Protein AF-0000000068884673 (afdb_homodimer)

Organism: Bifidobacterium longum (strain NCC 2705) (NCBI:txid206672)

Radius of gyration: 33.26 Å; Cα contacts (8 Å, |Δi|>4): 911; chains: 2; bounding box: 114×102×81 Å

Solvent-accessible surface area (backbone atoms only — not comparable to full-atom values): 26388 Å² total; per-residue (Å²): 136,83,79,75,77,82,72,86,83,81,86,77,82,76,85,83,88,83,88,84,88,77,86,76,90,81,76,91,80,85,75,83,71,78,77,72,79,78,74,79,73,78,76,76,77,70,74,72,74,69,73,68,67,73,74,45,73,93,59,79,72,42,45,52,28,61,77,76,53,44,76,75,53,42,37,80,55,85,39,28,32,39,29,40,34,34,35,63,41,49,42,51,38,68,70,84,62,78,54,51,33,91,73,30,53,23,23,40,36,40,44,47,20,21,26,77,63,16,39,34,54,9,42,54,67,67,34,74,60,73,65,52,46,40,32,39,39,33,26,30,58,91,76,72,36,65,60,78,89,45,45,60,46,50,52,67,46,38,50,30,20,25,54,66,24,72,38,30,31,48,36,22,22,55,80,69,62,46,49,27,29,42,39,35,40,36,33,43,29,53,85,74,60,40,32,33,31,58,30,88,81,50,25,30,85,48,75,81,63,89,62,60,50,74,49,73,37,54,55,18,69,44,65,70,67,86,121,133,92,76,87,82,79,83,75,79,85,73,86,85,83,77,84,81,77,80,76,69,76,74,73,88,85,80,90,80,85,71,80,77,72,78,72,74,77,71,78,71,76,73,72,74,71,74,71,73,70,72,66,67,72,74,45,76,92,60,80,72,41,46,53,28,62,79,74,53,43,75,75,52,42,40,79,54,86,38,28,32,40,29,39,34,33,34,62,40,50,43,49,37,70,69,83,64,77,54,54,33,93,72,30,53,22,23,40,37,39,44,47,21,21,26,77,62,16,39,34,56,8,43,52,68,66,33,75,60,73,67,53,46,39,32,39,38,34,26,31,58,89,77,70,36,65,61,77,87,46,46,63,45,50,53,67,45,38,50,29,21,26,54,70,24,73,37,32,31,45,36,23,23,57,80,70,60,47,47,27,28,43,39,35,41,37,34,45,29,54,84,74,58,38,31,32,30,58,29,90,80,51,26,31,83,49,76,80,60,90,64,60,49,75,48,73,36,53,56,19,68,44,64,71,68,87,122

Sequence (454 aa):
MMKNKKLAALLGLLLAGSMTVSMAACGSTNSASDTKADSSSQSSDSSSSDSSSDSGAGFEEVPVGPSGTAEEQDQDAGPLTVGAVYFQPIDMEPSSMGLKAADASFHLEADIHANQKGTELGYGKGDFVPDLTVNYTIIDKSTGKEVEGGTATSGTFMQMNASDGPHYGANVKLDKAGTYQLKLSIESPASKGWMLHVDPETGVKGHFWTEPIEVTFDNWDYTPRQWMMKNKKLAALLGLLLAGSMTVSMAACGSTNSASDTKADSSSQSSDSSSSDSSSDSGAGFEEVPVGPSGTAEEQDQDAGPLTVGAVYFQPIDMEPSSMGLKAADASFHLEADIHANQKGTELGYGKGDFVPDLTVNYTIIDKSTGKEVEGGTATSGTFMQMNASDGPHYGANVKLDKAGTYQLKLSIESPASKGWMLHVDPETGVKGHFWTEPIEVTFDNWDYTPRQW

Foldseek 3Di:
DCPDPDPDDDDPDPDDDDDDDDDDDDDDDDDDDPVPDPPPPPPPPPPPPPPPPCPDDDDDWAFFAADDDQVVQWDDFQQKTKTKTKAQFDQDPPRPDADHRVQFLIKIWIFIFGDPNVVLQVDDHRHGAPQKWKWKFKAAPVVRGTDDPKDPNTDTFDWDDDRSGITTIHGIHDADWHWIKMKIWIAHNVVVPDDFDCDDPRGGRDDGDHGTTMDMRGRGGDDRDDD/DDDDDPPDDPDDDDDYDDPDPPPDDDDDDDDDPPPPPVPPPPPPPPPPPPPPPCPPDDDDWAFFAADDDQVVQWDDFQQKTKTKTKAQFDQDPPRPDADHRVQFLIKIWIFIFGDPNVVLQVDDHRHGAPQKWKWKFKAAPVVRGTDDPKDPNTDTFDWDDDSSGITTIHGIHDADWHWIKMKIWIAHNVVVPDDFDCDDPRGGNDDGDHGTTMDMRGRGGDDRDDD

Structure (mmCIF, N/CA/C/O backbone):
data_AF-0000000068884673-model_v1
#
loop_
_entity.id
_entity.type
_entity.pdbx_description
1 polymer 'Amino acid ABC transporter substrate-binding protein'
#
loop_
_atom_site.group_PDB
_atom_site.id
_atom_site.type_symbol
_atom_site.label_atom_id
_atom_site.label_alt_id
_atom_site.label_comp_id
_atom_site.label_asym_id
_atom_site.label_entity_id
_atom_site.label_seq_id
_atom_site.pdbx_PDB_ins_code
_atom_site.Cartn_x
_atom_site.Cartn_y
_atom_site.Cartn_z
_atom_site.occupancy
_atom_site.B_iso_or_equiv
_atom_site.auth_seq_id
_atom_site.auth_comp_id
_atom_site.auth_asym_id
_atom_site.auth_atom_id
_atom_site.pdbx_PDB_model_num
ATOM 1 N N . MET A 1 1 ? -32.531 -54.719 21.25 1 20.55 1 MET A N 1
ATOM 2 C CA . MET A 1 1 ? -33.938 -54.625 20.859 1 20.55 1 MET A CA 1
ATOM 3 C C . MET A 1 1 ? -34.094 -53.969 19.5 1 20.55 1 MET A C 1
ATOM 5 O O . MET A 1 1 ? -33.219 -53.219 19.078 1 20.55 1 MET A O 1
ATOM 9 N N . MET A 1 2 ? -35.219 -54.438 18.781 1 18.14 2 MET A N 1
ATOM 10 C CA . MET A 1 2 ? -35.844 -54.656 17.484 1 18.14 2 MET A CA 1
ATOM 11 C C . MET A 1 2 ? -36.375 -53.344 16.906 1 18.14 2 MET A C 1
ATOM 13 O O . MET A 1 2 ? -37.594 -53.094 16.906 1 18.14 2 MET A O 1
ATOM 17 N N . LYS A 1 3 ? -35.719 -52.219 17.391 1 20.58 3 LYS A N 1
ATOM 18 C CA . LYS A 1 3 ? -36.406 -51 16.984 1 20.58 3 LYS A CA 1
ATOM 19 C C . LYS A 1 3 ? -36.625 -50.969 15.477 1 20.58 3 LYS A C 1
ATOM 21 O O . LYS A 1 3 ? -35.719 -51.25 14.703 1 20.58 3 LYS A O 1
ATOM 26 N N . ASN A 1 4 ? -37.906 -50.969 15.047 1 17.7 4 ASN A N 1
ATOM 27 C CA . ASN A 1 4 ? -38.844 -51.125 13.938 1 17.7 4 ASN A CA 1
ATOM 28 C C . ASN A 1 4 ? -38.719 -49.969 12.953 1 17.7 4 ASN A C 1
ATOM 30 O O . ASN A 1 4 ? -39.219 -48.875 13.227 1 17.7 4 ASN A O 1
ATOM 34 N N . LYS A 1 5 ? -37.5 -49.562 12.609 1 22.55 5 LYS A N 1
ATOM 35 C CA . LYS A 1 5 ? -37.375 -48.5 11.625 1 22.55 5 LYS A CA 1
ATOM 36 C C . LYS A 1 5 ? -38.344 -48.688 10.469 1 22.55 5 LYS A C 1
ATOM 38 O O . LYS A 1 5 ? -38.5 -49.812 9.969 1 22.55 5 LYS A O 1
ATOM 43 N N . LYS A 1 6 ? -39.25 -47.656 10.359 1 20.34 6 LYS A N 1
ATOM 44 C CA . LYS A 1 6 ? -40.375 -47.25 9.516 1 20.34 6 LYS A CA 1
ATOM 45 C C . LYS A 1 6 ? -39.969 -47.312 8.039 1 20.34 6 LYS A C 1
ATOM 47 O O . LYS A 1 6 ? -38.969 -46.719 7.625 1 20.34 6 LYS A O 1
ATOM 52 N N . LEU A 1 7 ? -40.5 -48.219 7.156 1 19.38 7 LEU A N 1
ATOM 53 C CA . LEU A 1 7 ? -40.375 -48.688 5.777 1 19.38 7 LEU A CA 1
ATOM 54 C C . LEU A 1 7 ? -41 -47.656 4.816 1 19.38 7 LEU A C 1
ATOM 56 O O . LEU A 1 7 ? -41.062 -47.906 3.609 1 19.38 7 LEU A O 1
ATOM 60 N N . ALA A 1 8 ? -41.219 -46.406 5.375 1 21.58 8 ALA A N 1
ATOM 61 C CA . ALA A 1 8 ? -42.281 -45.844 4.535 1 21.58 8 ALA A CA 1
ATOM 62 C C . ALA A 1 8 ? -41.906 -45.938 3.057 1 21.58 8 ALA A C 1
ATOM 64 O O . ALA A 1 8 ? -40.75 -45.656 2.674 1 21.58 8 ALA A O 1
ATOM 65 N N . ALA A 1 9 ? -42.906 -46.469 2.262 1 19.33 9 ALA A N 1
ATOM 66 C CA . ALA A 1 9 ? -43.188 -47.062 0.968 1 19.33 9 ALA A CA 1
ATOM 67 C C . ALA A 1 9 ? -43 -46.062 -0.166 1 19.33 9 ALA A C 1
ATOM 69 O O . ALA A 1 9 ? -42.906 -44.844 0.076 1 19.33 9 ALA A O 1
ATOM 70 N N . LEU A 1 10 ? -44.094 -45.938 -0.989 1 19.36 10 LEU A N 1
ATOM 71 C CA . LEU A 1 10 ? -44.312 -46.469 -2.322 1 19.36 10 LEU A CA 1
ATOM 72 C C . LEU A 1 10 ? -44.156 -45.406 -3.387 1 19.36 10 LEU A C 1
ATOM 74 O O . LEU A 1 10 ? -43.375 -45.594 -4.344 1 19.36 10 LEU A O 1
ATOM 78 N N . LEU A 1 11 ? -45.312 -44.719 -3.986 1 19.08 11 LEU A N 1
ATOM 79 C CA . LEU A 1 11 ? -45.906 -44.938 -5.297 1 19.08 11 LEU A CA 1
ATOM 80 C C . LEU A 1 11 ? -45.562 -43.781 -6.242 1 19.08 11 LEU A C 1
ATOM 82 O O . LEU A 1 11 ? -45.875 -42.625 -5.941 1 19.08 11 LEU A O 1
ATOM 86 N N . GLY A 1 12 ? -44.531 -43.812 -7.074 1 21.22 12 GLY A N 1
ATOM 87 C CA . GLY A 1 12 ? -44 -42.938 -8.125 1 21.22 12 GLY A CA 1
ATOM 88 C C . GLY A 1 12 ? -44.969 -42.75 -9.281 1 21.22 12 GLY A C 1
ATOM 89 O O . GLY A 1 12 ? -44.594 -42.25 -10.336 1 21.22 12 GLY A O 1
ATOM 90 N N . LEU A 1 13 ? -46.375 -42.688 -9.047 1 18.47 13 LEU A N 1
ATOM 91 C CA . LEU A 1 13 ? -47.094 -42.906 -10.289 1 18.47 13 LEU A CA 1
ATOM 92 C C . LEU A 1 13 ? -46.75 -41.812 -11.305 1 18.47 13 LEU A C 1
ATOM 94 O O . LEU A 1 13 ? -46.562 -40.656 -10.938 1 18.47 13 LEU A O 1
ATOM 98 N N . LEU A 1 14 ? -46.562 -42.219 -12.641 1 20.48 14 LEU A N 1
ATOM 99 C CA . LEU A 1 14 ? -46.094 -41.875 -13.984 1 20.48 14 LEU A CA 1
ATOM 100 C C . LEU A 1 14 ? -47.156 -41.031 -14.711 1 20.48 14 LEU A C 1
ATOM 102 O O . LEU A 1 14 ? -46.906 -40.594 -15.844 1 20.48 14 LEU A O 1
ATOM 106 N N . LEU A 1 15 ? -48.219 -40.469 -14.016 1 19.34 15 LEU A N 1
ATOM 107 C CA . LEU A 1 15 ? -49.312 -40.438 -14.961 1 19.34 15 LEU A CA 1
ATOM 108 C C . LEU A 1 15 ? -48.938 -39.594 -16.188 1 19.34 15 LEU A C 1
ATOM 110 O O . LEU A 1 15 ? -48.094 -38.688 -16.094 1 19.34 15 LEU A O 1
ATOM 114 N N . ALA A 1 16 ? -49.906 -39.719 -17.297 1 18.56 16 ALA A N 1
ATOM 115 C CA . ALA A 1 16 ? -50.188 -39.906 -18.703 1 18.56 16 ALA A CA 1
ATOM 116 C C . ALA A 1 16 ? -50.25 -38.594 -19.453 1 18.56 16 ALA A C 1
ATOM 118 O O . ALA A 1 16 ? -49.469 -38.312 -20.359 1 18.56 16 ALA A O 1
ATOM 119 N N . GLY A 1 17 ? -51.531 -38.125 -19.859 1 17.3 17 GLY A N 1
ATOM 120 C CA . GLY A 1 17 ? -52.062 -38.125 -21.203 1 17.3 17 GLY A CA 1
ATOM 121 C C . GLY A 1 17 ? -51.844 -36.812 -21.953 1 17.3 17 GLY A C 1
ATOM 122 O O . GLY A 1 17 ? -51.438 -35.812 -21.359 1 17.3 17 GLY A O 1
ATOM 123 N N . SER A 1 18 ? -52.594 -36.656 -23.109 1 17.95 18 SER A N 1
ATOM 124 C CA . SER A 1 18 ? -52.531 -36.375 -24.547 1 17.95 18 SER A CA 1
ATOM 125 C C . SER A 1 18 ? -52.75 -34.906 -24.844 1 17.95 18 SER A C 1
ATOM 127 O O . SER A 1 18 ? -52.062 -34.312 -25.656 1 17.95 18 SER A O 1
ATOM 129 N N . MET A 1 19 ? -53.906 -34.25 -24.406 1 17.98 19 MET A N 1
ATOM 130 C CA . MET A 1 19 ? -54.812 -33.906 -25.484 1 17.98 19 MET A CA 1
ATOM 131 C C . MET A 1 19 ? -54.375 -32.625 -26.203 1 17.98 19 MET A C 1
ATOM 133 O O . MET A 1 19 ? -53.594 -31.844 -25.656 1 17.98 19 MET A O 1
ATOM 137 N N . THR A 1 20 ? -55.406 -31.906 -27 1 18.94 20 THR A N 1
ATOM 138 C CA . THR A 1 20 ? -55.719 -31.641 -28.406 1 18.94 20 THR A CA 1
ATOM 139 C C . THR A 1 20 ? -55.375 -30.203 -28.766 1 18.94 20 THR A C 1
ATOM 141 O O . THR A 1 20 ? -54.656 -29.969 -29.75 1 18.94 20 THR A O 1
ATOM 144 N N . VAL A 1 21 ? -56.25 -29.109 -28.484 1 17.83 21 VAL A N 1
ATOM 145 C CA . VAL A 1 21 ? -57.062 -28.5 -29.516 1 17.83 21 VAL A CA 1
ATOM 146 C C . VAL A 1 21 ? -56.375 -27.266 -30.078 1 17.83 21 VAL A C 1
ATOM 148 O O . VAL A 1 21 ? -55.562 -26.625 -29.391 1 17.83 21 VAL A O 1
ATOM 151 N N . SER A 1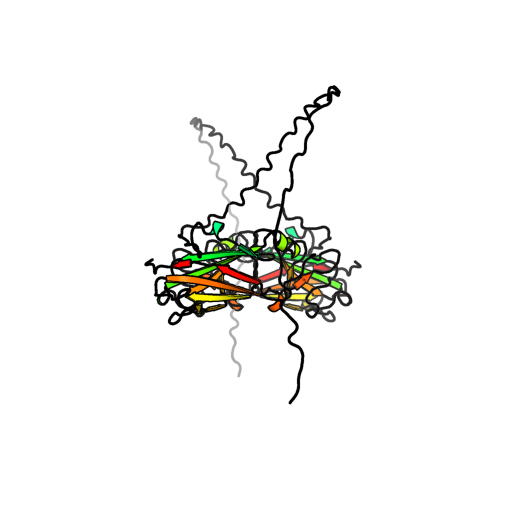 22 ? -56.562 -27.047 -31.406 1 18.88 22 SER A N 1
ATOM 152 C CA . SER A 1 22 ? -56.031 -26.391 -32.594 1 18.88 22 SER A CA 1
ATOM 153 C C . SER A 1 22 ? -56.344 -24.891 -32.594 1 18.88 22 SER A C 1
ATOM 155 O O . SER A 1 22 ? -55.812 -24.125 -33.375 1 18.88 22 SER A O 1
ATOM 157 N N . MET A 1 23 ? -57.375 -24.375 -31.875 1 17.33 23 MET A N 1
ATOM 158 C CA . MET A 1 23 ? -58.188 -23.531 -32.781 1 17.33 23 MET A CA 1
ATOM 159 C C . MET A 1 23 ? -57.375 -22.344 -33.281 1 17.33 23 MET A C 1
ATOM 161 O O . MET A 1 23 ? -56.438 -21.891 -32.594 1 17.33 23 MET A O 1
ATOM 165 N N . ALA A 1 24 ? -57.969 -21.766 -34.344 1 17.55 24 ALA A N 1
ATOM 166 C CA . ALA A 1 24 ? -57.75 -21.094 -35.625 1 17.55 24 ALA A CA 1
ATOM 167 C C . ALA A 1 24 ? -57.531 -19.594 -35.438 1 17.55 24 ALA A C 1
ATOM 169 O O . ALA A 1 24 ? -56.719 -18.984 -36.125 1 17.55 24 ALA A O 1
ATOM 170 N N . ALA A 1 25 ? -58.312 -18.875 -34.594 1 18.02 25 ALA A N 1
ATOM 171 C CA . ALA A 1 25 ? -58.969 -17.844 -35.375 1 18.02 25 ALA A CA 1
ATOM 172 C C . ALA A 1 25 ? -58 -16.734 -35.75 1 18.02 25 ALA A C 1
ATOM 174 O O . ALA A 1 25 ? -57.062 -16.453 -35.031 1 18.02 25 ALA A O 1
ATOM 175 N N . CYS A 1 26 ? -58.312 -16.047 -36.969 1 18.98 26 CYS A N 1
ATOM 176 C CA . CYS A 1 26 ? -57.844 -15.305 -38.125 1 18.98 26 CYS A CA 1
ATOM 177 C C . CYS A 1 26 ? -57.406 -13.891 -37.719 1 18.98 26 CYS A C 1
ATOM 179 O O . CYS A 1 26 ? -56.281 -13.477 -38 1 18.98 26 CYS A O 1
ATOM 181 N N . GLY A 1 27 ? -58.281 -12.898 -37.969 1 17.22 27 GLY A N 1
ATOM 182 C CA . GLY A 1 27 ? -58.125 -12.008 -39.094 1 17.22 27 GLY A CA 1
ATOM 183 C C . GLY A 1 27 ? -57.469 -10.68 -38.719 1 17.22 27 GLY A C 1
ATOM 184 O O . GLY A 1 27 ? -56.844 -10.031 -39.562 1 17.22 27 GLY A O 1
ATOM 185 N N . SER A 1 28 ? -57.875 -9.953 -37.531 1 18.75 28 SER A N 1
ATOM 186 C CA . SER A 1 28 ? -58.281 -8.594 -37.844 1 18.75 28 SER A CA 1
ATOM 187 C C . SER A 1 28 ? -57.094 -7.703 -38.125 1 18.75 28 SER A C 1
ATOM 189 O O . SER A 1 28 ? -56.031 -7.855 -37.5 1 18.75 28 SER A O 1
ATOM 191 N N . THR A 1 29 ? -57.344 -6.641 -38.969 1 17.73 29 THR A N 1
ATOM 192 C CA . THR A 1 29 ? -56.812 -5.805 -40.031 1 17.73 29 THR A CA 1
ATOM 193 C C . THR A 1 29 ? -55.906 -4.719 -39.438 1 17.73 29 THR A C 1
ATOM 195 O O . THR A 1 29 ? -54.781 -4.531 -39.875 1 17.73 29 THR A O 1
ATOM 198 N N . ASN A 1 30 ? -56.5 -3.564 -38.844 1 18.44 30 ASN A N 1
ATOM 199 C CA . ASN A 1 30 ? -56.344 -2.305 -39.594 1 18.44 30 ASN A CA 1
ATOM 200 C C . ASN A 1 30 ? -55.031 -1.617 -39.25 1 18.44 30 ASN A C 1
ATOM 202 O O . ASN A 1 30 ? -54.438 -1.876 -38.219 1 18.44 30 ASN A O 1
ATOM 206 N N . SER A 1 31 ? -54.844 -0.428 -39.875 1 18.27 31 SER A N 1
ATOM 207 C CA . SER A 1 31 ? -53.938 0.349 -40.719 1 18.27 31 SER A CA 1
ATOM 208 C C . SER A 1 31 ? -53.125 1.351 -39.906 1 18.27 31 SER A C 1
ATOM 210 O O . SER A 1 3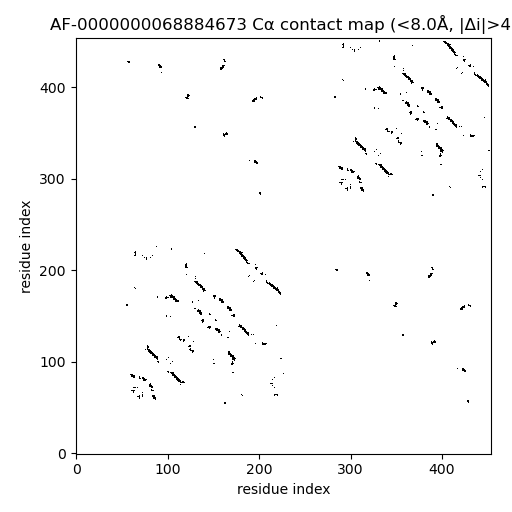1 ? -52.312 2.084 -40.438 1 18.27 31 SER A O 1
ATOM 212 N N . ALA A 1 32 ? -53.531 1.624 -38.562 1 19.16 32 ALA A N 1
ATOM 213 C CA . ALA A 1 32 ? -53.281 3.047 -38.375 1 19.16 32 ALA A CA 1
ATOM 214 C C . ALA A 1 32 ? -51.781 3.348 -38.469 1 19.16 32 ALA A C 1
ATOM 216 O O . ALA A 1 32 ? -50.938 2.539 -38.062 1 19.16 32 ALA A O 1
ATOM 217 N N . SER A 1 33 ? -51.406 4.352 -39.188 1 19.72 33 SER A N 1
ATOM 218 C CA . SER A 1 33 ? -50.312 5.031 -39.844 1 19.72 33 SER A CA 1
ATOM 219 C C . SER A 1 33 ? -49.312 5.621 -38.844 1 19.72 33 SER A C 1
ATOM 221 O O . SER A 1 33 ? -48.469 6.438 -39.219 1 19.72 33 SER A O 1
ATOM 223 N N . ASP A 1 34 ? -48.906 4.91 -37.812 1 19.14 34 ASP A N 1
ATOM 224 C CA . ASP A 1 34 ? -48.156 5.672 -36.812 1 19.14 34 ASP A CA 1
ATOM 225 C C . ASP A 1 34 ? -46.812 6.121 -37.375 1 19.14 34 ASP A C 1
ATOM 227 O O . ASP A 1 34 ? -45.969 5.289 -37.719 1 19.14 34 ASP A O 1
ATOM 231 N N . THR A 1 35 ? -46.781 7.211 -38.062 1 19.73 35 THR A N 1
ATOM 232 C CA . THR A 1 35 ? -45.562 7.746 -38.625 1 19.73 35 THR A CA 1
ATOM 233 C C . THR A 1 35 ? -44.531 8.039 -37.531 1 19.73 35 THR A C 1
ATOM 235 O O . THR A 1 35 ? -44.781 8.914 -36.688 1 19.73 35 THR A O 1
ATOM 238 N N . LYS A 1 36 ? -44.031 7.078 -36.875 1 19.22 36 LYS A N 1
ATOM 239 C CA . LYS A 1 36 ? -43.062 7.285 -35.812 1 19.22 36 LYS A CA 1
ATOM 240 C C . LYS A 1 36 ? -41.812 8.008 -36.375 1 19.22 36 LYS A C 1
ATOM 242 O O . LYS A 1 36 ? -41.281 7.641 -37.406 1 19.22 36 LYS A O 1
ATOM 247 N N . ALA A 1 37 ? -41.688 9.258 -35.906 1 20.92 37 ALA A N 1
ATOM 248 C CA . ALA A 1 37 ? -40.562 10.188 -36.031 1 20.92 37 ALA A CA 1
ATOM 249 C C . ALA A 1 37 ? -39.25 9.516 -35.625 1 20.92 37 ALA A C 1
ATOM 251 O O . ALA A 1 37 ? -39.188 8.812 -34.625 1 20.92 37 ALA A O 1
ATOM 252 N N . ASP A 1 38 ? -38.406 9.102 -36.625 1 19.67 38 ASP A N 1
ATOM 253 C CA . ASP A 1 38 ? -37.062 8.477 -36.594 1 19.67 38 ASP A CA 1
ATOM 254 C C . ASP A 1 38 ? -36.094 9.312 -35.781 1 19.67 38 ASP A C 1
ATOM 256 O O . ASP A 1 38 ? -35.781 10.445 -36.156 1 19.67 38 ASP A O 1
ATOM 260 N N . SER A 1 39 ? -36.375 9.438 -34.438 1 21.98 39 SER A N 1
ATOM 261 C CA . SER A 1 39 ? -35.375 10.125 -33.625 1 21.98 39 SER A CA 1
ATOM 262 C C . SER A 1 39 ? -34 9.5 -33.812 1 21.98 39 SER A C 1
ATOM 264 O O . SER A 1 39 ? -33.844 8.289 -33.656 1 21.98 39 SER A O 1
ATOM 266 N N . SER A 1 40 ? -33.188 10.141 -34.688 1 21.31 40 SER A N 1
ATOM 267 C CA . SER A 1 40 ? -31.797 9.859 -34.969 1 21.31 40 SER A CA 1
ATOM 268 C C . SER A 1 40 ? -30.969 9.852 -33.688 1 21.31 40 SER A C 1
ATOM 270 O O . SER A 1 40 ? -30.906 10.852 -32.969 1 21.31 40 SER A O 1
ATOM 272 N N . SER A 1 41 ? -31.062 8.781 -32.969 1 22.69 41 SER A N 1
ATOM 273 C CA . SER A 1 41 ? -30.188 8.539 -31.812 1 22.69 41 SER A CA 1
ATOM 274 C C . SER A 1 41 ? -28.719 8.617 -32.219 1 22.69 41 SER A C 1
ATOM 276 O O . SER A 1 41 ? -28.25 7.816 -33 1 22.69 41 SER A O 1
ATOM 278 N N . GLN A 1 42 ? -28.156 9.883 -32.25 1 21.83 42 GLN A N 1
ATOM 279 C CA . GLN A 1 42 ? -26.703 10.031 -32.375 1 21.83 42 GLN A CA 1
ATOM 280 C C . GLN A 1 42 ? -25.984 9.203 -31.312 1 21.83 42 GLN A C 1
ATOM 282 O O . GLN A 1 42 ? -26.25 9.352 -30.109 1 21.83 42 GLN A O 1
ATOM 287 N N . SER A 1 43 ? -25.641 7.996 -31.688 1 23.64 43 SER A N 1
ATOM 288 C CA . SER A 1 43 ? -24.781 7.109 -30.922 1 23.64 43 SER A CA 1
ATOM 289 C C . SER A 1 43 ? -23.453 7.797 -30.562 1 23.64 43 SER A C 1
ATOM 291 O O . SER A 1 43 ? -22.75 8.273 -31.453 1 23.64 43 SER A O 1
ATOM 293 N N . SER A 1 44 ? -23.531 8.641 -29.516 1 23.72 44 SER A N 1
ATOM 294 C CA . SER A 1 44 ? -22.25 9.117 -28.984 1 23.72 44 SER A CA 1
ATOM 295 C C . SER A 1 44 ? -21.297 7.957 -28.703 1 23.72 44 SER A C 1
ATOM 297 O O . SER A 1 44 ? -21.656 7.008 -28.016 1 23.72 44 SER A O 1
ATOM 299 N N . ASP A 1 45 ? -20.453 7.719 -29.656 1 22.19 45 ASP A N 1
ATOM 300 C CA . ASP A 1 45 ? -19.297 6.824 -29.516 1 22.19 45 ASP A CA 1
ATOM 301 C C . ASP A 1 45 ? -18.5 7.168 -28.266 1 22.19 45 ASP A C 1
ATOM 303 O O . ASP A 1 45 ? -17.969 8.281 -28.141 1 22.19 45 ASP A O 1
ATOM 307 N N . SER A 1 46 ? -19.031 6.777 -27.109 1 24.38 46 SER A N 1
ATOM 308 C CA . SER A 1 46 ? -18.188 6.773 -25.938 1 24.38 46 SER A CA 1
ATOM 309 C C . SER A 1 46 ? -16.844 6.105 -26.219 1 24.38 46 SER A C 1
ATOM 311 O O . SER A 1 46 ? -16.797 4.934 -26.594 1 24.38 46 SER A O 1
ATOM 313 N N . SER A 1 47 ? -15.906 6.918 -26.656 1 24.06 47 SER A N 1
ATOM 314 C CA . SER A 1 47 ? -14.516 6.48 -26.719 1 24.06 47 SER A CA 1
ATOM 315 C C . SER A 1 47 ? -14.094 5.824 -25.406 1 24.06 47 SER A C 1
ATOM 317 O O . SER A 1 47 ? -14.141 6.449 -24.344 1 24.06 47 SER A O 1
ATOM 319 N N . SER A 1 48 ? -14.461 4.551 -25.234 1 25.69 48 SER A N 1
ATOM 320 C CA . SER A 1 48 ? -13.805 3.725 -24.219 1 25.69 48 SER A CA 1
ATOM 321 C C . SER A 1 48 ? -12.305 3.98 -24.188 1 25.69 48 SER A C 1
ATOM 323 O O . SER A 1 48 ? -11.625 3.873 -25.219 1 25.69 48 SER A O 1
ATOM 325 N N . SER A 1 49 ? -11.945 5 -23.391 1 25.89 49 SER A N 1
ATOM 326 C CA . SER A 1 49 ? -10.523 5.055 -23.062 1 25.89 49 SER A CA 1
ATOM 327 C C . SER A 1 49 ? -9.969 3.666 -22.766 1 25.89 49 SER A C 1
ATOM 329 O O . SER A 1 49 ? -10.445 2.98 -21.859 1 25.89 49 SER A O 1
ATOM 331 N N . ASP A 1 50 ? -9.578 2.982 -23.781 1 25.83 50 ASP A N 1
ATOM 332 C CA . ASP A 1 50 ? -8.727 1.807 -23.625 1 25.83 50 ASP A CA 1
ATOM 333 C C . ASP A 1 50 ? -7.699 2.01 -22.516 1 25.83 50 ASP A C 1
ATOM 335 O O . ASP A 1 50 ? -6.895 2.939 -22.578 1 25.83 50 ASP A O 1
ATOM 339 N N . SER A 1 51 ? -8.148 1.797 -21.281 1 29.89 51 SER A N 1
ATOM 340 C CA . SER A 1 51 ? -7.105 1.546 -20.297 1 29.89 51 SER A CA 1
ATOM 341 C C . SER A 1 51 ? -5.922 0.805 -20.906 1 29.89 51 SER A C 1
ATOM 343 O O . SER A 1 51 ? -6.074 -0.314 -21.406 1 29.89 51 SER A O 1
ATOM 345 N N . SER A 1 52 ? -5.086 1.548 -21.578 1 30.3 52 SER A N 1
ATOM 346 C CA . SER A 1 52 ? -3.793 0.998 -21.969 1 30.3 52 SER A CA 1
ATOM 347 C C . SER A 1 52 ? -3.277 0.006 -20.938 1 30.3 52 SER A C 1
ATOM 349 O O . SER A 1 52 ? -3.121 0.352 -19.766 1 30.3 52 SER A O 1
ATOM 351 N N . SER A 1 53 ? -3.795 -1.2 -21 1 32.25 53 SER A N 1
ATOM 352 C CA . SER A 1 53 ? -2.949 -2.219 -20.375 1 32.25 53 SER A CA 1
ATOM 353 C C . SER A 1 53 ? -1.475 -1.837 -20.469 1 32.25 53 SER A C 1
ATOM 355 O O . SER A 1 53 ? -0.945 -1.623 -21.562 1 32.25 53 SER A O 1
ATOM 357 N N . ASP A 1 54 ? -1.088 -1.002 -19.5 1 34.47 54 ASP A N 1
ATOM 358 C CA . ASP A 1 54 ? 0.357 -0.878 -19.344 1 34.47 54 ASP A CA 1
ATOM 359 C C . ASP A 1 54 ? 1.07 -2.162 -19.766 1 34.47 54 ASP A C 1
ATOM 361 O O . ASP A 1 54 ? 1.019 -3.168 -19.047 1 34.47 54 ASP A O 1
ATOM 365 N N . SER A 1 55 ? 0.79 -2.471 -21.031 1 37.19 55 SER A N 1
ATOM 366 C CA . SER A 1 55 ? 1.805 -3.395 -21.531 1 37.19 55 SER A CA 1
ATOM 367 C C . SER A 1 55 ? 3.17 -3.092 -20.922 1 37.19 55 SER A C 1
ATOM 369 O O . SER A 1 55 ? 3.898 -2.229 -21.406 1 37.19 55 SER A O 1
ATOM 371 N N . GLY A 1 56 ? 3.207 -2.971 -19.547 1 37.03 56 GLY A N 1
ATOM 372 C CA . GLY A 1 56 ? 4.523 -2.906 -18.938 1 37.03 56 GLY A CA 1
ATOM 373 C C . GLY A 1 56 ? 5.613 -3.512 -19.797 1 37.03 56 GLY A C 1
ATOM 374 O O . GLY A 1 56 ? 5.324 -4.258 -20.734 1 37.03 56 GLY A O 1
ATOM 375 N N . ALA A 1 57 ? 6.844 -3.312 -19.328 1 46.41 57 ALA A N 1
ATOM 376 C CA . ALA A 1 57 ? 8.141 -3.74 -19.844 1 46.41 57 ALA A CA 1
ATOM 377 C C . ALA A 1 57 ? 8.102 -5.199 -20.297 1 46.41 57 ALA A C 1
ATOM 379 O O . ALA A 1 57 ? 7.188 -5.941 -19.938 1 46.41 57 ALA A O 1
ATOM 380 N N . GLY A 1 58 ? 9.234 -5.578 -21.031 1 57.75 58 GLY A N 1
ATOM 381 C CA . GLY A 1 58 ? 9.992 -6.336 -22.016 1 57.75 58 GLY A CA 1
ATOM 382 C C . GLY A 1 58 ? 10.133 -7.801 -21.656 1 57.75 58 GLY A C 1
ATOM 383 O O . GLY A 1 58 ? 10.742 -8.57 -22.406 1 57.75 58 GLY A O 1
ATOM 384 N N . PHE A 1 59 ? 9.508 -8.148 -20.438 1 81.75 59 PHE A N 1
ATOM 385 C CA . PHE A 1 59 ? 9.789 -9.562 -20.234 1 81.75 59 PHE A CA 1
ATOM 386 C C . PHE A 1 59 ? 8.523 -10.398 -20.422 1 81.75 59 PHE A C 1
ATOM 388 O O . PHE A 1 59 ? 7.414 -9.883 -20.312 1 81.75 59 PHE A O 1
ATOM 395 N N . GLU A 1 60 ? 8.656 -11.539 -20.859 1 89.19 60 GLU A N 1
ATOM 396 C CA . GLU A 1 60 ? 7.543 -12.438 -21.156 1 89.19 60 GLU A CA 1
ATOM 397 C C . GLU A 1 60 ? 6.895 -12.961 -19.875 1 89.19 60 GLU A C 1
ATOM 399 O O . GLU A 1 60 ? 7.582 -13.469 -19 1 89.19 60 GLU A O 1
ATOM 404 N N . GLU A 1 61 ? 5.625 -12.797 -19.734 1 94.12 61 GLU A N 1
ATOM 405 C CA . GLU A 1 61 ? 4.824 -13.328 -18.641 1 94.12 61 GLU A CA 1
ATOM 406 C C . GLU A 1 61 ? 3.936 -14.477 -19.109 1 94.12 61 GLU A C 1
ATOM 408 O O . GLU A 1 61 ? 3.293 -14.383 -20.156 1 94.12 61 GLU A O 1
ATOM 413 N N . VAL A 1 62 ? 3.975 -15.531 -18.391 1 95.56 62 VAL A N 1
ATOM 414 C CA . VAL A 1 62 ? 3.127 -16.672 -18.719 1 95.56 62 VAL A CA 1
ATOM 415 C C . VAL A 1 62 ? 1.9 -16.688 -17.797 1 95.56 62 VAL A C 1
ATOM 417 O O . VAL A 1 62 ? 2.031 -16.656 -16.578 1 95.56 62 VAL A O 1
ATOM 420 N N . PRO A 1 63 ? 0.735 -16.766 -18.406 1 95.94 63 PRO A N 1
ATOM 421 C CA . PRO A 1 63 ? -0.463 -16.781 -17.562 1 95.94 63 PRO A CA 1
ATOM 422 C C . PRO A 1 63 ? -0.602 -18.062 -16.75 1 95.94 63 PRO A C 1
ATOM 424 O O . PRO A 1 63 ? -0.242 -19.141 -17.234 1 95.94 63 PRO A O 1
ATOM 427 N N . VAL A 1 64 ? -1.089 -17.938 -15.578 1 97.06 64 VAL A N 1
ATOM 428 C CA . VAL A 1 64 ? -1.513 -19.078 -14.781 1 97.06 64 VAL A CA 1
ATOM 429 C C . VAL A 1 64 ? -2.967 -19.422 -15.102 1 97.06 64 VAL A C 1
ATOM 431 O O . VAL A 1 64 ? -3.861 -18.594 -14.898 1 97.06 64 VAL A O 1
ATOM 434 N N . GLY A 1 65 ? -3.244 -20.531 -15.555 1 91.44 65 GLY A N 1
ATOM 435 C CA . GLY A 1 65 ? -4.57 -20.953 -15.969 1 91.44 65 GLY A CA 1
ATOM 436 C C . GLY A 1 65 ? -4.543 -21.859 -17.188 1 91.44 65 GLY A C 1
ATOM 437 O O . GLY A 1 65 ? -3.473 -22.203 -17.688 1 91.44 65 GLY A O 1
ATOM 438 N N . PRO A 1 66 ? -5.656 -22.375 -17.578 1 83.31 66 PRO A N 1
ATOM 439 C CA . PRO A 1 66 ? -5.695 -23.391 -18.641 1 83.31 66 PRO A CA 1
ATOM 440 C C . PRO A 1 66 ? -5.207 -22.844 -19.984 1 83.31 66 PRO A C 1
ATOM 442 O O . PRO A 1 66 ? -4.469 -23.531 -20.688 1 83.31 66 PRO A O 1
ATOM 445 N N . SER A 1 67 ? -5.844 -21.797 -20.594 1 80.25 67 SER A N 1
ATOM 446 C CA . SER A 1 67 ? -5.445 -21.234 -21.875 1 80.25 67 SER A CA 1
ATOM 447 C C . SER A 1 67 ? -5.836 -19.766 -21.969 1 80.25 67 SER A C 1
ATOM 449 O O . SER A 1 67 ? -6.676 -19.281 -21.219 1 80.25 67 SER A O 1
ATOM 451 N N . GLY A 1 68 ? -4.977 -19.172 -22.828 1 80.94 68 GLY A N 1
ATOM 452 C CA . GLY A 1 68 ? -5.312 -17.781 -23.078 1 80.94 68 GLY A CA 1
ATOM 453 C C . GLY A 1 68 ? -4.289 -16.797 -22.531 1 80.94 68 GLY A C 1
ATOM 454 O O . GLY A 1 68 ? -3.199 -17.203 -22.125 1 80.94 68 GLY A O 1
ATOM 455 N N . THR A 1 69 ? -4.648 -15.562 -22.656 1 84.31 69 THR A N 1
ATOM 456 C CA . THR A 1 69 ? -3.781 -14.492 -22.172 1 84.31 69 THR A CA 1
ATOM 457 C C . THR A 1 69 ? -3.975 -14.281 -20.672 1 84.31 69 THR A C 1
ATOM 459 O O . THR A 1 69 ? -4.949 -14.766 -20.078 1 84.31 69 THR A O 1
ATOM 462 N N . ALA A 1 70 ? -3.053 -13.617 -20.109 1 84.5 70 ALA A N 1
ATOM 463 C CA . ALA A 1 70 ? -3.156 -13.258 -18.703 1 84.5 70 ALA A CA 1
ATOM 464 C C . ALA A 1 70 ? -4.445 -12.492 -18.422 1 84.5 70 ALA A C 1
ATOM 466 O O . ALA A 1 70 ? -5.156 -12.789 -17.453 1 84.5 70 ALA A O 1
ATOM 467 N N . GLU A 1 71 ? -4.75 -11.555 -19.266 1 86.31 71 GLU A N 1
ATOM 468 C CA . GLU A 1 71 ? -5.93 -10.711 -19.094 1 86.31 71 GLU A CA 1
ATOM 469 C C . GLU A 1 71 ? -7.211 -11.539 -19.141 1 86.31 71 GLU A C 1
ATOM 471 O O . GLU A 1 71 ? -8.141 -11.297 -18.359 1 86.31 71 GLU A O 1
ATOM 476 N N . GLU A 1 72 ? -7.156 -12.539 -19.938 1 85.75 72 GLU A N 1
ATOM 477 C CA . GLU A 1 72 ? -8.328 -13.398 -20.078 1 85.75 72 GLU A CA 1
ATOM 478 C C . GLU A 1 72 ? -8.531 -14.258 -18.828 1 85.75 72 GLU A C 1
ATOM 480 O O . GLU A 1 72 ? -9.633 -14.758 -18.578 1 85.75 72 GLU A O 1
ATOM 485 N N . GLN A 1 73 ? -7.496 -14.312 -18.141 1 91 73 GLN A N 1
ATOM 486 C CA . GLN A 1 73 ? -7.57 -15.18 -16.969 1 91 73 GLN A CA 1
ATOM 487 C C . GLN A 1 73 ? -7.832 -14.359 -15.703 1 91 73 GLN A C 1
ATOM 489 O O . GLN A 1 73 ? -8.023 -14.922 -14.625 1 91 73 GLN A O 1
ATOM 494 N N . ASP A 1 74 ? -7.855 -13.055 -15.828 1 96.5 74 ASP A N 1
ATOM 495 C CA . ASP A 1 74 ? -8.172 -12.211 -14.68 1 96.5 74 ASP A CA 1
ATOM 496 C C . ASP A 1 74 ? -9.562 -12.531 -14.125 1 96.5 74 ASP A C 1
ATOM 498 O O . ASP A 1 74 ? -10.492 -12.812 -14.891 1 96.5 74 ASP A O 1
ATOM 502 N N . GLN A 1 75 ? -9.664 -12.453 -12.852 1 97.5 75 GLN A N 1
ATOM 503 C CA . GLN A 1 75 ? -10.93 -12.75 -12.188 1 97.5 75 GLN A CA 1
ATOM 504 C C . GLN A 1 75 ? -11.367 -11.594 -11.297 1 97.5 75 GLN A C 1
ATOM 506 O O . GLN A 1 75 ? -10.562 -11.055 -10.531 1 97.5 75 GLN A O 1
ATOM 511 N N . ASP A 1 76 ? -12.633 -11.211 -11.438 1 98.44 76 ASP A N 1
ATOM 512 C CA . ASP A 1 76 ? -13.227 -10.328 -10.438 1 98.44 76 ASP A CA 1
ATOM 513 C C . ASP A 1 76 ? -13.641 -11.117 -9.195 1 98.44 76 ASP A C 1
ATOM 515 O O . ASP A 1 76 ? -14.25 -12.18 -9.305 1 98.44 76 ASP A O 1
ATOM 519 N N . ALA A 1 77 ? -13.273 -10.617 -8.094 1 98.75 77 ALA A N 1
ATOM 520 C CA . ALA A 1 77 ? -13.609 -11.195 -6.797 1 98.75 77 ALA A CA 1
ATOM 521 C C . ALA A 1 77 ? -13.867 -10.109 -5.758 1 98.75 77 ALA A C 1
ATOM 523 O O . ALA A 1 77 ? -12.922 -9.5 -5.242 1 98.75 77 ALA A O 1
ATOM 524 N N . GLY A 1 78 ? -15.141 -9.922 -5.395 1 98.62 78 GLY A N 1
ATOM 525 C CA . GLY A 1 78 ? -15.445 -8.766 -4.562 1 98.62 78 GLY A CA 1
ATOM 526 C C . GLY A 1 78 ? -14.984 -7.457 -5.168 1 98.62 78 GLY A C 1
ATOM 527 O O . GLY A 1 78 ? -15.305 -7.156 -6.32 1 98.62 78 GLY A O 1
ATOM 528 N N . PRO A 1 79 ? -14.273 -6.668 -4.359 1 98.88 79 PRO A N 1
ATOM 529 C CA . PRO A 1 79 ? -13.812 -5.359 -4.836 1 98.88 79 PRO A CA 1
ATOM 530 C C . PRO A 1 79 ? -12.531 -5.445 -5.664 1 98.88 79 PRO A C 1
ATOM 532 O O . PRO A 1 79 ? -11.906 -4.422 -5.949 1 98.88 79 PRO A O 1
ATOM 535 N N . LEU A 1 80 ? -12.156 -6.684 -6.031 1 98.94 80 LEU A N 1
ATOM 536 C CA . LEU A 1 80 ? -10.836 -6.863 -6.621 1 98.94 80 LEU A CA 1
ATOM 537 C C . LEU A 1 80 ? -10.945 -7.441 -8.023 1 98.94 80 LEU A C 1
ATOM 539 O O . LEU A 1 80 ? -11.883 -8.18 -8.328 1 98.94 80 LEU A O 1
ATOM 543 N N . THR A 1 81 ? -10 -7.09 -8.852 1 98.88 81 THR A N 1
ATOM 544 C CA . THR A 1 81 ? -9.586 -7.871 -10.016 1 98.88 81 THR A CA 1
ATOM 545 C C . THR A 1 81 ? -8.234 -8.547 -9.758 1 98.88 81 THR A C 1
ATOM 547 O O . THR A 1 81 ? -7.262 -7.875 -9.398 1 98.88 81 THR A O 1
ATOM 550 N N . VAL A 1 82 ? -8.242 -9.867 -9.953 1 98.81 82 VAL A N 1
ATOM 551 C CA . VAL A 1 82 ? -7.062 -10.641 -9.586 1 98.81 82 VAL A CA 1
ATOM 552 C C . VAL A 1 82 ? -6.531 -11.391 -10.805 1 98.81 82 VAL A C 1
ATOM 554 O O . VAL A 1 82 ? -7.281 -12.109 -11.477 1 98.81 82 VAL A O 1
ATOM 557 N N . GLY A 1 83 ? -5.289 -11.141 -11.156 1 98.25 83 GLY A N 1
ATOM 558 C CA . GLY A 1 83 ? -4.562 -11.906 -12.164 1 98.25 83 GLY A CA 1
ATOM 559 C C . GLY A 1 83 ? -3.379 -12.664 -11.594 1 98.25 83 GLY A C 1
ATOM 560 O O . GLY A 1 83 ? -2.891 -12.344 -10.508 1 98.25 83 GLY A O 1
ATOM 561 N N . ALA A 1 84 ? -2.951 -13.711 -12.344 1 98.44 84 ALA A N 1
ATOM 562 C CA . ALA A 1 84 ? -1.78 -14.484 -11.938 1 98.44 84 ALA A CA 1
ATOM 563 C C . ALA A 1 84 ? -0.908 -14.828 -13.148 1 98.44 84 ALA A C 1
ATOM 565 O O . ALA A 1 84 ? -1.41 -15.289 -14.172 1 98.44 84 ALA A O 1
ATOM 566 N N . VAL A 1 85 ? 0.381 -14.586 -13.008 1 98.06 85 VAL A N 1
ATOM 567 C CA . VAL A 1 85 ? 1.358 -14.891 -14.047 1 98.06 85 VAL A CA 1
ATOM 568 C C . VAL A 1 85 ? 2.625 -15.461 -13.414 1 98.06 85 VAL A C 1
ATOM 570 O O . VAL A 1 85 ? 2.828 -15.344 -12.203 1 98.06 85 VAL A O 1
ATOM 573 N N . TYR A 1 86 ? 3.428 -16.125 -14.172 1 97.31 86 TYR A N 1
ATOM 574 C CA . TYR A 1 86 ? 4.75 -16.547 -13.719 1 97.31 86 TYR A CA 1
ATOM 575 C C . TYR A 1 86 ? 5.785 -16.375 -14.828 1 97.31 86 TYR A C 1
ATOM 577 O O . TYR A 1 86 ? 5.434 -16.328 -16.016 1 97.31 86 TYR A O 1
ATOM 585 N N . PHE A 1 87 ? 7.035 -16.266 -14.492 1 97.38 87 PHE A N 1
ATOM 586 C CA . PHE A 1 87 ? 8.18 -16.125 -15.391 1 97.38 87 PHE A CA 1
ATOM 587 C C . PHE A 1 87 ? 9.477 -16.484 -14.688 1 97.38 87 PHE A C 1
ATOM 589 O O . PHE A 1 87 ? 9.453 -17.141 -13.633 1 97.38 87 PHE A O 1
ATOM 596 N N . GLN A 1 88 ? 10.617 -16.141 -15.227 1 97.5 88 GLN A N 1
ATOM 597 C CA . GLN A 1 88 ? 11.898 -16.578 -14.688 1 97.5 88 GLN A CA 1
ATOM 598 C C . GLN A 1 88 ? 12.07 -16.125 -13.242 1 97.5 88 GLN A C 1
ATOM 600 O O . GLN A 1 88 ? 11.586 -15.055 -12.859 1 97.5 88 GLN A O 1
ATOM 605 N N . PRO A 1 89 ? 12.789 -16.938 -12.469 1 96.88 89 PRO A N 1
ATOM 606 C CA . PRO A 1 89 ? 13.07 -16.5 -11.102 1 96.88 89 PRO A CA 1
ATOM 607 C C . PRO A 1 89 ? 13.781 -15.141 -11.047 1 96.88 89 PRO A C 1
ATOM 609 O O . PRO A 1 89 ? 14.477 -14.766 -12 1 96.88 89 PRO A O 1
ATOM 612 N N . ILE A 1 90 ? 13.641 -14.508 -9.906 1 97.38 90 ILE A N 1
ATOM 613 C CA . ILE A 1 90 ? 14.203 -13.164 -9.852 1 97.38 90 ILE A CA 1
ATOM 614 C C . ILE A 1 90 ? 15.078 -13.023 -8.602 1 97.38 90 ILE A C 1
ATOM 616 O O . ILE A 1 90 ? 14.844 -13.695 -7.598 1 97.38 90 ILE A O 1
ATOM 620 N N . ASP A 1 91 ? 16.047 -12.117 -8.703 1 97.06 91 ASP A N 1
ATOM 621 C CA . ASP A 1 91 ? 16.734 -11.602 -7.527 1 97.06 91 ASP A CA 1
ATOM 622 C C . ASP A 1 91 ? 15.961 -10.438 -6.91 1 97.06 91 ASP A C 1
ATOM 624 O O . ASP A 1 91 ? 15.383 -9.617 -7.625 1 97.06 91 ASP A O 1
ATOM 628 N N . MET A 1 92 ? 15.93 -10.414 -5.613 1 97 92 MET A N 1
ATOM 629 C CA . MET A 1 92 ? 15.156 -9.391 -4.914 1 97 92 MET A CA 1
ATOM 630 C C . MET A 1 92 ? 16 -8.703 -3.848 1 97 92 MET A C 1
ATOM 632 O O . MET A 1 92 ? 17.016 -9.25 -3.404 1 97 92 MET A O 1
ATOM 636 N N . GLU A 1 93 ? 15.656 -7.543 -3.537 1 95.25 93 GLU A N 1
ATOM 637 C CA . GLU A 1 93 ? 16.188 -6.77 -2.416 1 95.25 93 GLU A CA 1
ATOM 638 C C . GLU A 1 93 ? 15.078 -6.336 -1.47 1 95.25 93 GLU A C 1
ATOM 640 O O . GLU A 1 93 ? 14.023 -5.875 -1.913 1 95.25 93 GLU A O 1
ATOM 645 N N . PRO A 1 94 ? 15.25 -6.395 -0.179 1 90 94 PRO A N 1
ATOM 646 C CA . PRO A 1 94 ? 16.375 -7.043 0.501 1 90 94 PRO A CA 1
ATOM 647 C C . PRO A 1 94 ? 16.438 -8.547 0.242 1 90 94 PRO A C 1
ATOM 649 O O . PRO A 1 94 ? 15.398 -9.172 0.003 1 90 94 PRO A O 1
ATOM 652 N N . SER A 1 95 ? 17.625 -9.164 0.298 1 78.81 95 SER A N 1
ATOM 653 C CA . SER A 1 95 ? 17.875 -10.516 -0.184 1 78.81 95 SER A CA 1
ATOM 654 C C . SER A 1 95 ? 17.469 -11.555 0.853 1 78.81 95 SER A C 1
ATOM 656 O O . SER A 1 95 ? 17.391 -12.75 0.546 1 78.81 95 SER A O 1
ATOM 658 N N . SER A 1 96 ? 17.094 -11.273 1.829 1 74.44 96 SER A N 1
ATOM 659 C CA . SER A 1 96 ? 16.969 -12.234 2.918 1 74.44 96 SER A CA 1
ATOM 660 C C . SER A 1 96 ? 15.586 -12.859 2.943 1 74.44 96 SER A C 1
ATOM 662 O O . SER A 1 96 ? 15.328 -13.789 3.715 1 74.44 96 SER A O 1
ATOM 664 N N . MET A 1 97 ? 14.789 -12.492 2.035 1 79.56 97 MET A N 1
ATOM 665 C CA . MET A 1 97 ? 13.414 -12.969 2.174 1 79.56 97 MET A CA 1
ATOM 666 C C . MET A 1 97 ? 13 -13.797 0.961 1 79.56 97 MET A C 1
ATOM 668 O O . MET A 1 97 ? 13.289 -13.422 -0.177 1 79.56 97 MET A O 1
ATOM 672 N N . GLY A 1 98 ? 12.461 -15.023 1.237 1 87.81 98 GLY A N 1
ATOM 673 C CA . GLY A 1 98 ? 11.93 -15.867 0.179 1 87.81 98 GLY A CA 1
ATOM 674 C C . GLY A 1 98 ? 12.977 -16.781 -0.435 1 87.81 98 GLY A C 1
ATOM 675 O O . GLY A 1 98 ? 14.156 -16.719 -0.072 1 87.81 98 GLY A O 1
ATOM 676 N N . LEU A 1 99 ? 12.57 -17.625 -1.373 1 95.38 99 LEU A N 1
ATOM 677 C CA . LEU A 1 99 ? 13.43 -18.547 -2.105 1 95.38 99 LEU A CA 1
ATOM 678 C C . LEU A 1 99 ? 14.312 -17.797 -3.094 1 95.38 99 LEU A C 1
ATOM 680 O O . LEU A 1 99 ? 13.836 -16.938 -3.84 1 95.38 99 LEU A O 1
ATOM 684 N N . LYS A 1 100 ? 15.625 -18.141 -3.012 1 95.69 100 LYS A N 1
ATOM 685 C CA . LYS A 1 100 ? 16.562 -17.5 -3.938 1 95.69 100 LYS A CA 1
ATOM 686 C C . LYS A 1 100 ? 16.25 -17.875 -5.383 1 95.69 100 LYS A C 1
ATOM 688 O O . LYS A 1 100 ? 15.805 -19 -5.66 1 95.69 100 LYS A O 1
ATOM 693 N N . ALA A 1 101 ? 16.594 -16.969 -6.273 1 96.25 101 ALA A N 1
ATOM 694 C CA . ALA A 1 101 ? 16.359 -17.203 -7.691 1 96.25 101 ALA A CA 1
ATOM 695 C C . ALA A 1 101 ? 17.031 -18.5 -8.156 1 96.25 101 ALA A C 1
ATOM 697 O O . ALA A 1 101 ? 16.438 -19.281 -8.898 1 96.25 101 ALA A O 1
ATOM 698 N N . ALA A 1 102 ? 18.234 -18.766 -7.742 1 95 102 ALA A N 1
ATOM 699 C CA . ALA A 1 102 ? 19.031 -19.906 -8.188 1 95 102 ALA A CA 1
ATOM 700 C C . ALA A 1 102 ? 18.391 -21.234 -7.77 1 95 102 ALA A C 1
ATOM 702 O O . ALA A 1 102 ? 18.672 -22.281 -8.352 1 95 102 ALA A O 1
ATOM 703 N N . ASP A 1 103 ? 17.531 -21.219 -6.781 1 96.12 103 ASP A N 1
ATOM 704 C CA . ASP A 1 103 ? 16.922 -22.438 -6.242 1 96.12 103 ASP A CA 1
ATOM 705 C C . ASP A 1 103 ? 15.469 -22.578 -6.715 1 96.12 103 ASP A C 1
ATOM 707 O O . ASP A 1 103 ? 14.766 -23.5 -6.293 1 96.12 103 ASP A O 1
ATOM 711 N N . ALA A 1 104 ? 15.008 -21.688 -7.547 1 97 104 ALA A N 1
ATOM 712 C CA . ALA A 1 104 ? 13.594 -21.609 -7.91 1 97 104 ALA A CA 1
ATOM 713 C C . ALA A 1 104 ? 13.375 -22.062 -9.352 1 97 104 ALA A C 1
ATOM 715 O O . ALA A 1 104 ? 14.297 -22 -10.172 1 97 104 ALA A O 1
ATOM 716 N N . SER A 1 105 ? 12.164 -22.5 -9.672 1 97.44 105 SER A N 1
ATOM 717 C CA . SER A 1 105 ? 11.75 -22.812 -11.039 1 97.44 105 SER A CA 1
ATOM 718 C C . SER A 1 105 ? 11.195 -21.578 -11.742 1 97.44 105 SER A C 1
ATOM 720 O O . SER A 1 105 ? 11.383 -21.406 -12.953 1 97.44 105 SER A O 1
ATOM 722 N N . PHE A 1 106 ? 10.477 -20.688 -11 1 97.69 106 PHE A N 1
ATOM 723 C CA . PHE A 1 106 ? 9.867 -19.5 -11.57 1 97.69 106 PHE A CA 1
ATOM 724 C C . PHE A 1 106 ? 9.508 -18.5 -10.469 1 97.69 106 PHE A C 1
ATOM 726 O O . PHE A 1 106 ? 9.57 -18.828 -9.281 1 97.69 106 PHE A O 1
ATOM 733 N N . HIS A 1 107 ? 9.289 -17.266 -10.852 1 98 107 HIS A N 1
ATOM 734 C CA . HIS A 1 107 ? 8.648 -16.234 -10.047 1 98 107 HIS A CA 1
ATOM 735 C C . HIS A 1 107 ? 7.152 -16.172 -10.328 1 98 107 HIS A C 1
ATOM 737 O O . HIS A 1 107 ? 6.734 -16.047 -11.477 1 98 107 HIS A O 1
ATOM 743 N N . LEU A 1 108 ? 6.371 -16.359 -9.258 1 98.31 108 LEU A N 1
ATOM 744 C CA . LEU A 1 108 ? 4.914 -16.344 -9.336 1 98.31 108 LEU A CA 1
ATOM 745 C C . LEU A 1 108 ? 4.363 -15.016 -8.82 1 98.31 108 LEU A C 1
ATOM 747 O O . LEU A 1 108 ? 4.754 -14.555 -7.742 1 98.31 108 LEU A O 1
ATOM 751 N N . GLU A 1 109 ? 3.443 -14.414 -9.633 1 98.56 109 GLU A N 1
ATOM 752 C CA . GLU A 1 109 ? 2.887 -13.125 -9.242 1 98.56 109 GLU A CA 1
ATOM 753 C C . GLU A 1 109 ? 1.362 -13.172 -9.195 1 98.56 109 GLU A C 1
ATOM 755 O O . GLU A 1 109 ? 0.729 -13.812 -10.031 1 98.56 109 GLU A O 1
ATOM 760 N N . ALA A 1 110 ? 0.812 -12.492 -8.242 1 98.81 110 ALA A N 1
ATOM 761 C CA . ALA A 1 110 ? -0.584 -12.062 -8.258 1 98.81 110 ALA A CA 1
ATOM 762 C C . ALA A 1 110 ? -0.695 -10.555 -8.453 1 98.81 110 ALA A C 1
ATOM 764 O O . ALA A 1 110 ? -0.167 -9.781 -7.656 1 98.81 110 ALA A O 1
ATOM 765 N N . ASP A 1 111 ? -1.325 -10.172 -9.508 1 98.38 111 ASP A N 1
ATOM 766 C CA . ASP A 1 111 ? -1.668 -8.773 -9.773 1 98.38 111 ASP A CA 1
ATOM 767 C C . ASP A 1 111 ? -3.072 -8.445 -9.273 1 98.38 111 ASP A C 1
ATOM 769 O O . ASP A 1 111 ? -4.062 -8.945 -9.812 1 98.38 111 ASP A O 1
ATOM 773 N N . ILE A 1 112 ? -3.135 -7.586 -8.281 1 98.88 112 ILE A N 1
ATOM 774 C CA . ILE A 1 112 ? -4.406 -7.359 -7.609 1 98.88 112 ILE A CA 1
ATOM 775 C C . ILE A 1 112 ? -4.742 -5.871 -7.629 1 98.88 112 ILE A C 1
ATOM 777 O O . ILE A 1 112 ? -4.023 -5.059 -7.043 1 98.88 112 ILE A O 1
ATOM 781 N N . HIS A 1 113 ? -5.816 -5.566 -8.258 1 98.81 113 HIS A N 1
ATOM 782 C CA . HIS A 1 113 ? -6.266 -4.195 -8.469 1 98.81 113 HIS A CA 1
ATOM 783 C C . HIS A 1 113 ? -7.711 -4.016 -8.008 1 98.81 113 HIS A C 1
ATOM 785 O O . HIS A 1 113 ? -8.492 -4.969 -8.008 1 98.81 113 HIS A O 1
ATOM 791 N N . ALA A 1 114 ? -8.023 -2.768 -7.699 1 98.88 114 ALA A N 1
ATOM 792 C CA . ALA A 1 114 ? -9.414 -2.445 -7.391 1 98.88 114 ALA A CA 1
ATOM 793 C C . ALA A 1 114 ? -10.266 -2.441 -8.656 1 98.88 114 ALA A C 1
ATOM 795 O O . ALA A 1 114 ? -9.844 -1.937 -9.695 1 98.88 114 ALA A O 1
ATOM 796 N N . ASN A 1 115 ? -11.414 -3.066 -8.531 1 98.81 115 ASN A N 1
ATOM 797 C CA . ASN A 1 115 ? -12.398 -2.939 -9.602 1 98.81 115 ASN A CA 1
ATOM 798 C C . ASN A 1 115 ? -13.461 -1.894 -9.266 1 98.81 115 ASN A C 1
ATOM 800 O O . ASN A 1 115 ? -13.25 -1.044 -8.398 1 98.81 115 ASN A O 1
ATOM 804 N N . GLN A 1 116 ? -14.57 -1.871 -9.992 1 98.69 116 GLN A N 1
ATOM 805 C CA . GLN A 1 116 ? -15.594 -0.857 -9.773 1 98.69 116 GLN A CA 1
ATOM 806 C C . GLN A 1 116 ? -16.109 -0.893 -8.336 1 98.69 116 GLN A C 1
ATOM 808 O O . GLN A 1 116 ? -16.312 0.154 -7.719 1 98.69 116 GLN A O 1
ATOM 813 N N . LYS A 1 117 ? -16.312 -2.082 -7.82 1 98.69 117 LYS A N 1
ATOM 814 C CA . LYS A 1 117 ? -16.766 -2.207 -6.434 1 98.69 117 LYS A CA 1
ATOM 815 C C . LYS A 1 117 ? -15.711 -1.669 -5.469 1 98.69 117 LYS A C 1
ATOM 817 O O . LYS A 1 117 ? -16.047 -1.166 -4.395 1 98.69 117 LYS A O 1
ATOM 822 N N . GLY A 1 118 ? -14.453 -1.779 -5.875 1 98.75 118 GLY A N 1
ATOM 823 C CA . GLY A 1 118 ? -13.367 -1.268 -5.055 1 98.75 118 GLY A CA 1
ATOM 824 C C . GLY A 1 118 ? -13.438 0.233 -4.848 1 98.75 118 GLY A C 1
ATOM 825 O O . GLY A 1 118 ? -12.867 0.756 -3.883 1 98.75 118 GLY A O 1
ATOM 826 N N . THR A 1 119 ? -14.086 0.947 -5.738 1 98.69 119 THR A N 1
ATOM 827 C CA . THR A 1 119 ? -14.211 2.393 -5.59 1 98.69 119 THR A CA 1
ATOM 828 C C . THR A 1 119 ? -15.047 2.742 -4.367 1 98.69 119 THR A C 1
ATOM 830 O O . THR A 1 119 ? -14.914 3.826 -3.799 1 98.69 119 THR A O 1
ATOM 833 N N . GLU A 1 120 ? -15.891 1.862 -3.885 1 98.62 120 GLU A N 1
ATOM 834 C CA . GLU A 1 120 ? -16.672 2.064 -2.672 1 98.62 120 GLU A CA 1
ATOM 835 C C . GLU A 1 120 ? -15.789 2.006 -1.428 1 98.62 120 GLU A C 1
ATOM 837 O O . GLU A 1 120 ? -16.234 2.361 -0.332 1 98.62 120 GLU A O 1
ATOM 842 N N . LEU A 1 121 ? -14.586 1.585 -1.606 1 98.69 121 LEU A N 1
ATOM 843 C CA . LEU A 1 121 ? -13.617 1.539 -0.518 1 98.69 121 LEU A CA 1
ATOM 844 C C . LEU A 1 121 ? -12.625 2.689 -0.627 1 98.69 121 LEU A C 1
ATOM 846 O O . LEU A 1 121 ? -11.641 2.738 0.114 1 98.69 121 LEU A O 1
ATOM 850 N N . GLY A 1 122 ? -12.805 3.541 -1.604 1 98.62 122 GLY A N 1
ATOM 851 C CA . GLY A 1 122 ? -11.969 4.727 -1.733 1 98.62 122 GLY A CA 1
ATOM 852 C C . GLY A 1 122 ? -10.805 4.531 -2.686 1 98.62 122 GLY A C 1
ATOM 853 O O . GLY A 1 122 ? -10.008 5.449 -2.891 1 98.62 122 GLY A O 1
ATOM 854 N N . TYR A 1 123 ? -10.656 3.33 -3.252 1 98.69 123 TYR A N 1
ATOM 855 C CA . TYR A 1 123 ? -9.633 3.115 -4.27 1 98.69 123 TYR A CA 1
ATOM 856 C C . TYR A 1 123 ? -10.086 3.646 -5.621 1 98.69 123 TYR A C 1
ATOM 858 O O . TYR A 1 123 ? -11.281 3.654 -5.922 1 98.69 123 TYR A O 1
ATOM 866 N N . GLY A 1 124 ? -9.055 4.07 -6.391 1 98.06 124 GLY A N 1
ATOM 867 C CA . GLY A 1 124 ? -9.375 4.242 -7.801 1 98.06 124 GLY A CA 1
ATOM 868 C C . GLY A 1 124 ? -9.508 2.928 -8.547 1 98.06 124 GLY A C 1
ATOM 869 O O . GLY A 1 124 ? -8.773 1.976 -8.273 1 98.06 124 GLY A O 1
ATOM 870 N N . LYS A 1 125 ? -10.461 2.965 -9.477 1 98.38 125 LYS A N 1
ATOM 871 C CA . LYS A 1 125 ? -10.539 1.78 -10.32 1 98.38 125 LYS A CA 1
ATOM 872 C C . LYS A 1 125 ? -9.219 1.521 -11.031 1 98.38 125 LYS A C 1
ATOM 874 O O . LYS A 1 125 ? -8.633 2.434 -11.625 1 98.38 125 LYS A O 1
ATOM 879 N N . GLY A 1 126 ? -8.75 0.228 -10.969 1 98.19 126 GLY A N 1
ATOM 880 C CA . GLY A 1 126 ? -7.516 -0.156 -11.633 1 98.19 126 GLY A CA 1
ATOM 881 C C . GLY A 1 126 ? -6.285 0.023 -10.766 1 98.19 126 GLY A C 1
ATOM 882 O O . GLY A 1 126 ? -5.203 -0.458 -11.102 1 98.19 126 GLY A O 1
ATOM 883 N N . ASP A 1 127 ? -6.473 0.67 -9.641 1 98.44 127 ASP A N 1
ATOM 884 C CA . ASP A 1 127 ? -5.344 0.896 -8.75 1 98.44 127 ASP A CA 1
ATOM 885 C C . ASP A 1 127 ? -4.871 -0.413 -8.117 1 98.44 127 ASP A C 1
ATOM 887 O O . ASP A 1 127 ? -5.684 -1.275 -7.781 1 98.44 127 ASP A O 1
ATOM 891 N N . PHE A 1 128 ? -3.549 -0.553 -7.977 1 98.81 128 PHE A N 1
ATOM 892 C CA . PHE A 1 128 ? -3.014 -1.586 -7.098 1 98.81 128 PHE A CA 1
ATOM 893 C C . PHE A 1 128 ? -3.604 -1.466 -5.699 1 98.81 128 PHE A C 1
ATOM 895 O O . PHE A 1 128 ? -3.705 -0.364 -5.156 1 98.81 128 PHE A O 1
ATOM 902 N N . VAL A 1 129 ? -4.047 -2.561 -5.113 1 98.94 129 VAL A N 1
ATOM 903 C CA . VAL A 1 129 ? -4.543 -2.559 -3.742 1 98.94 129 VAL A CA 1
ATOM 904 C C . VAL A 1 129 ? -3.445 -3.035 -2.793 1 98.94 129 VAL A C 1
ATOM 906 O O . VAL A 1 129 ? -3.102 -4.219 -2.777 1 98.94 129 VAL A O 1
ATOM 909 N N . PRO A 1 130 ? -2.9 -2.209 -1.963 1 98.81 130 PRO A N 1
ATOM 910 C CA . PRO A 1 130 ? -1.777 -2.57 -1.094 1 98.81 130 PRO A CA 1
ATOM 911 C C . PRO A 1 130 ? -2.229 -3.209 0.218 1 98.81 130 PRO A C 1
ATOM 913 O O . PRO A 1 130 ? -3.414 -3.16 0.558 1 98.81 130 PRO A O 1
ATOM 916 N N . ASP A 1 131 ? -1.323 -3.818 0.929 1 98.56 131 ASP A N 1
ATOM 917 C CA . ASP A 1 131 ? -1.377 -4.301 2.307 1 98.56 131 ASP A CA 1
ATOM 918 C C . ASP A 1 131 ? -2.398 -5.426 2.453 1 98.56 131 ASP A C 1
ATOM 920 O O . ASP A 1 131 ? -2.963 -5.621 3.533 1 98.56 131 ASP A O 1
ATOM 924 N N . LEU A 1 132 ? -2.693 -6.051 1.381 1 98.88 132 LEU A N 1
ATOM 925 C CA . LEU A 1 132 ? -3.391 -7.328 1.482 1 98.88 132 LEU A CA 1
ATOM 926 C C . LEU A 1 132 ? -2.479 -8.398 2.074 1 98.88 132 LEU A C 1
ATOM 928 O O . LEU A 1 132 ? -1.254 -8.305 1.973 1 98.88 132 LEU A O 1
ATOM 932 N N . THR A 1 133 ? -3.113 -9.359 2.754 1 98.81 133 THR A N 1
ATOM 933 C CA . THR A 1 133 ? -2.449 -10.633 3.006 1 98.81 133 THR A CA 1
ATOM 934 C C . THR A 1 133 ? -2.879 -11.68 1.98 1 98.81 133 THR A C 1
ATOM 936 O O . THR A 1 133 ? -4.035 -12.109 1.974 1 98.81 133 THR A O 1
ATOM 939 N N . VAL A 1 134 ? -1.962 -12.047 1.135 1 98.88 134 VAL A N 1
ATOM 940 C CA . VAL A 1 134 ? -2.275 -12.938 0.02 1 98.88 134 VAL A CA 1
ATOM 941 C C . VAL A 1 134 ? -1.622 -14.297 0.245 1 98.88 134 VAL A C 1
ATOM 943 O O . VAL A 1 134 ? -0.443 -14.492 -0.065 1 98.88 134 VAL A O 1
ATOM 946 N N . ASN A 1 135 ? -2.402 -15.227 0.748 1 98.75 135 ASN A N 1
ATOM 947 C CA . ASN A 1 135 ? -1.95 -16.609 0.887 1 98.75 135 ASN A CA 1
ATOM 948 C C . ASN A 1 135 ? -2.162 -17.406 -0.4 1 98.75 135 ASN A C 1
ATOM 950 O O . ASN A 1 135 ? -3.188 -17.25 -1.067 1 98.75 135 ASN A O 1
ATOM 954 N N . TYR A 1 136 ? -1.193 -18.281 -0.73 1 98.62 136 TYR A N 1
ATOM 955 C CA . TYR A 1 136 ? -1.303 -19.062 -1.951 1 98.62 136 TYR A CA 1
ATOM 956 C C . TYR A 1 136 ? -0.972 -20.531 -1.686 1 98.62 136 TYR A C 1
ATOM 958 O O . TYR A 1 136 ? -0.175 -20.844 -0.798 1 98.62 136 TYR A O 1
ATOM 966 N N . THR A 1 137 ? -1.607 -21.375 -2.379 1 98.44 137 THR A N 1
ATOM 967 C CA . THR A 1 137 ? -1.33 -22.812 -2.406 1 98.44 137 THR A CA 1
ATOM 968 C C . THR A 1 137 ? -1.409 -23.344 -3.83 1 98.44 137 THR A C 1
ATOM 970 O O . THR A 1 137 ? -2.383 -23.094 -4.543 1 98.44 137 THR A O 1
ATOM 973 N N . ILE A 1 138 ? -0.406 -24.094 -4.223 1 98.38 138 ILE A N 1
ATOM 974 C CA . ILE A 1 138 ? -0.436 -24.828 -5.48 1 98.38 138 ILE A CA 1
ATOM 975 C C . ILE A 1 138 ? -0.854 -26.266 -5.223 1 98.38 138 ILE A C 1
ATOM 977 O O . ILE A 1 138 ? -0.247 -26.969 -4.402 1 98.38 138 ILE A O 1
ATOM 981 N N . ILE A 1 139 ? -1.836 -26.688 -5.91 1 97.81 139 ILE A N 1
ATOM 982 C CA . ILE A 1 139 ? -2.422 -28.016 -5.75 1 97.81 139 ILE A CA 1
ATOM 983 C C . ILE A 1 139 ? -2.166 -28.844 -7 1 97.81 139 ILE A C 1
ATOM 985 O O . ILE A 1 139 ? -2.35 -28.359 -8.125 1 97.81 139 ILE A O 1
ATOM 989 N N . ASP A 1 140 ? -1.686 -30.016 -6.777 1 96.94 140 ASP A N 1
ATOM 990 C CA . ASP A 1 140 ? -1.584 -30.984 -7.855 1 96.94 140 ASP A CA 1
ATOM 991 C C . ASP A 1 140 ? -2.947 -31.609 -8.172 1 96.94 140 ASP A C 1
ATOM 993 O O . ASP A 1 140 ? -3.514 -32.344 -7.352 1 96.94 140 ASP A O 1
ATOM 997 N N . LYS A 1 141 ? -3.395 -31.438 -9.375 1 96 141 LYS A N 1
ATOM 998 C CA . LYS A 1 141 ? -4.746 -31.891 -9.703 1 96 141 LYS A CA 1
ATOM 999 C C . LYS A 1 141 ? -4.82 -33.406 -9.773 1 96 141 LYS A C 1
ATOM 1001 O O . LYS A 1 141 ? -5.891 -34 -9.586 1 96 141 LYS A O 1
ATOM 1006 N N . SER A 1 142 ? -3.75 -34.031 -10.117 1 95.75 142 SER A N 1
ATOM 1007 C CA . SER A 1 142 ? -3.758 -35.469 -10.195 1 95.75 142 SER A CA 1
ATOM 1008 C C . SER A 1 142 ? -3.984 -36.094 -8.828 1 95.75 142 SER A C 1
ATOM 1010 O O . SER A 1 142 ? -4.547 -37.188 -8.727 1 95.75 142 SER A O 1
ATOM 1012 N N . THR A 1 143 ? -3.613 -35.438 -7.738 1 95.06 143 THR A N 1
ATOM 1013 C CA . THR A 1 143 ? -3.771 -35.969 -6.391 1 95.06 143 THR A CA 1
ATOM 1014 C C . THR A 1 143 ? -4.828 -35.188 -5.617 1 95.06 143 THR A C 1
ATOM 1016 O O . THR A 1 143 ? -5.355 -35.688 -4.609 1 95.06 143 THR A O 1
ATOM 1019 N N . GLY A 1 144 ? -5.07 -33.969 -6.094 1 95.38 144 GLY A N 1
ATOM 1020 C CA . GLY A 1 144 ? -5.973 -33.094 -5.371 1 95.38 144 GLY A CA 1
ATOM 1021 C C . GLY A 1 144 ? -5.363 -32.531 -4.102 1 95.38 144 GLY A C 1
ATOM 1022 O O . GLY A 1 144 ? -6.078 -31.984 -3.252 1 95.38 144 GLY A O 1
ATOM 1023 N N . LYS A 1 145 ? -4.066 -32.688 -3.98 1 95.31 145 LYS A N 1
ATOM 1024 C CA . LYS A 1 145 ? -3.363 -32.25 -2.779 1 95.31 145 LYS A CA 1
ATOM 1025 C C . LYS A 1 145 ? -2.322 -31.172 -3.113 1 95.31 145 LYS A C 1
ATOM 1027 O O . LYS A 1 145 ? -1.908 -31.047 -4.27 1 95.31 145 LYS A O 1
ATOM 1032 N N . GLU A 1 146 ? -2.039 -30.406 -2.09 1 95.12 146 GLU A N 1
ATOM 1033 C CA . GLU A 1 146 ? -0.9 -29.5 -2.229 1 95.12 146 GLU A CA 1
ATOM 1034 C C . GLU A 1 146 ? 0.323 -30.234 -2.77 1 95.12 146 GLU A C 1
ATOM 1036 O O . GLU A 1 146 ? 0.582 -31.375 -2.396 1 95.12 146 GLU A O 1
ATOM 1041 N N . VAL A 1 147 ? 1.036 -29.531 -3.609 1 93.25 147 VAL A N 1
ATOM 1042 C CA . VAL A 1 147 ? 2.221 -30.125 -4.23 1 93.25 147 VAL A CA 1
ATOM 1043 C C . VAL A 1 147 ? 3.158 -30.656 -3.152 1 93.25 147 VAL A C 1
ATOM 1045 O O . VAL A 1 147 ? 3.434 -29.969 -2.164 1 93.25 147 VAL A O 1
ATOM 1048 N N . GLU A 1 148 ? 3.582 -31.875 -3.41 1 83.44 148 GLU A N 1
ATOM 1049 C CA . GLU A 1 148 ? 4.613 -32.5 -2.596 1 83.44 148 GLU A CA 1
ATOM 1050 C C . GLU A 1 148 ? 5.992 -32.344 -3.23 1 83.44 148 GLU A C 1
ATOM 1052 O O . GLU A 1 148 ? 6.137 -32.438 -4.449 1 83.44 148 GLU A O 1
ATOM 1057 N N . GLY A 1 149 ? 6.98 -31.953 -2.529 1 78.25 149 GLY A N 1
ATOM 1058 C CA . GLY A 1 149 ? 8.344 -31.906 -3.031 1 78.25 149 GLY A CA 1
ATOM 1059 C C . GLY A 1 149 ? 8.742 -30.531 -3.553 1 78.25 149 GLY A C 1
ATOM 1060 O O . GLY A 1 149 ? 9.906 -30.312 -3.906 1 78.25 149 GLY A O 1
ATOM 1061 N N . GLY A 1 150 ? 7.879 -29.703 -3.748 1 79.88 150 GLY A N 1
ATOM 1062 C CA . GLY A 1 150 ? 8.227 -28.328 -4.102 1 79.88 150 GLY A CA 1
ATOM 1063 C C . GLY A 1 150 ? 8.617 -27.484 -2.902 1 79.88 150 GLY A C 1
ATOM 1064 O O . GLY A 1 150 ? 8.602 -27.969 -1.768 1 79.88 150 GLY A O 1
ATOM 1065 N N . THR A 1 151 ? 9.398 -26.422 -3.291 1 87.31 151 THR A N 1
ATOM 1066 C CA . THR A 1 151 ? 9.703 -25.422 -2.275 1 87.31 151 THR A CA 1
ATOM 1067 C C . THR A 1 151 ? 8.914 -24.141 -2.523 1 87.31 151 THR A C 1
ATOM 1069 O O . THR A 1 151 ? 8.797 -23.688 -3.664 1 87.31 151 THR A O 1
ATOM 1072 N N . ALA A 1 152 ? 8.281 -23.641 -1.452 1 89.38 152 ALA A N 1
ATOM 1073 C CA . ALA A 1 152 ? 7.48 -22.422 -1.502 1 89.38 152 ALA A CA 1
ATOM 1074 C C . ALA A 1 152 ? 6.285 -22.594 -2.434 1 89.38 152 ALA A C 1
ATOM 1076 O O . ALA A 1 152 ? 5.938 -21.672 -3.18 1 89.38 152 ALA A O 1
ATOM 1077 N N . THR A 1 153 ? 5.73 -23.828 -2.449 1 97 153 THR A N 1
ATOM 1078 C CA . THR A 1 153 ? 4.535 -24.062 -3.25 1 97 153 THR A CA 1
ATOM 1079 C C . THR A 1 153 ? 3.277 -23.656 -2.486 1 97 153 THR A C 1
ATOM 1081 O O . THR A 1 153 ? 2.164 -23.797 -2.992 1 97 153 THR A O 1
ATOM 1084 N N . SER A 1 154 ? 3.426 -23.25 -1.306 1 96.88 154 SER A N 1
ATOM 1085 C CA . SER A 1 154 ? 2.436 -22.547 -0.506 1 96.88 154 SER A CA 1
ATOM 1086 C C . SER A 1 154 ? 3.096 -21.516 0.399 1 96.88 154 SER A C 1
ATOM 1088 O O . SER A 1 154 ? 4.301 -21.578 0.645 1 96.88 154 SER A O 1
ATOM 1090 N N . GLY A 1 155 ? 2.33 -20.547 0.845 1 96.81 155 GLY A N 1
ATOM 1091 C CA . GLY A 1 155 ? 2.83 -19.484 1.706 1 96.81 155 GLY A CA 1
ATOM 1092 C C . GLY A 1 155 ? 2.049 -18.188 1.575 1 96.81 155 GLY A C 1
ATOM 1093 O O . GLY A 1 155 ? 0.863 -18.203 1.238 1 96.81 155 GLY A O 1
ATOM 1094 N N . THR A 1 156 ? 2.643 -17.125 1.999 1 97.62 156 THR A N 1
ATOM 1095 C CA . THR A 1 156 ? 2.119 -15.773 1.847 1 97.62 156 THR A CA 1
ATOM 1096 C C . THR A 1 156 ? 2.973 -14.977 0.868 1 97.62 156 THR A C 1
ATOM 1098 O O . THR A 1 156 ? 4.191 -14.898 1.018 1 97.62 156 THR A O 1
ATOM 1101 N N . PHE A 1 157 ? 2.346 -14.438 -0.152 1 98.19 157 PHE A N 1
ATOM 1102 C CA . PHE A 1 157 ? 3.072 -13.609 -1.111 1 98.19 157 PHE A CA 1
ATOM 1103 C C . PHE A 1 157 ? 3.643 -12.375 -0.436 1 98.19 157 PHE A C 1
ATOM 1105 O O . PHE A 1 157 ? 3.059 -11.852 0.517 1 98.19 157 PHE A O 1
ATOM 1112 N N . MET A 1 158 ? 4.75 -11.922 -0.982 1 97.81 158 MET A N 1
ATOM 1113 C CA . MET A 1 158 ? 5.359 -10.664 -0.56 1 97.81 158 MET A CA 1
ATOM 1114 C C . MET A 1 158 ? 4.934 -9.523 -1.473 1 97.81 158 MET A C 1
ATOM 1116 O O . MET A 1 158 ? 4.723 -9.719 -2.67 1 97.81 158 MET A O 1
ATOM 1120 N N . GLN A 1 159 ? 4.781 -8.328 -0.909 1 98.44 159 GLN A N 1
ATOM 1121 C CA . GLN A 1 159 ? 4.613 -7.117 -1.711 1 98.44 159 GLN A CA 1
ATOM 1122 C C . GLN A 1 159 ? 5.945 -6.66 -2.299 1 98.44 159 GLN A C 1
ATOM 1124 O O . GLN A 1 159 ? 6.949 -6.574 -1.586 1 98.44 159 GLN A O 1
ATOM 1129 N N . MET A 1 160 ? 5.957 -6.332 -3.652 1 98.38 160 MET A N 1
ATOM 1130 C CA . MET A 1 160 ? 7.211 -5.926 -4.281 1 98.38 160 MET A CA 1
ATOM 1131 C C . MET A 1 160 ? 6.945 -5.07 -5.516 1 98.38 160 MET A C 1
ATOM 1133 O O . MET A 1 160 ? 5.82 -5.02 -6.016 1 98.38 160 MET A O 1
ATOM 1137 N N . ASN A 1 161 ? 7.945 -4.367 -5.867 1 98.69 161 ASN A N 1
ATOM 1138 C CA . ASN A 1 161 ? 7.914 -3.682 -7.156 1 98.69 161 ASN A CA 1
ATOM 1139 C C . ASN A 1 161 ? 8.836 -4.348 -8.172 1 98.69 161 ASN A C 1
ATOM 1141 O O . ASN A 1 161 ? 9.961 -4.73 -7.836 1 98.69 161 ASN A O 1
ATOM 1145 N N . ALA A 1 162 ? 8.344 -4.492 -9.297 1 98.38 162 ALA A N 1
ATOM 1146 C CA . ALA A 1 162 ? 9.148 -4.656 -10.508 1 98.38 162 ALA A CA 1
ATOM 1147 C C . ALA A 1 162 ? 9.141 -3.387 -11.352 1 98.38 162 ALA A C 1
ATOM 1149 O O . ALA A 1 162 ? 8.562 -2.373 -10.953 1 98.38 162 ALA A O 1
ATOM 1150 N N . SER A 1 163 ? 9.812 -3.486 -12.469 1 97.31 163 SER A N 1
ATOM 1151 C CA . SER A 1 163 ? 9.883 -2.318 -13.344 1 97.31 163 SER A CA 1
ATOM 1152 C C . SER A 1 163 ? 8.508 -1.94 -13.875 1 97.31 163 SER A C 1
ATOM 1154 O O . SER A 1 163 ? 8.289 -0.798 -14.281 1 97.31 163 SER A O 1
ATOM 1156 N N . ASP A 1 164 ? 7.613 -2.871 -13.852 1 95.81 164 ASP A N 1
ATOM 1157 C CA . ASP A 1 164 ? 6.285 -2.584 -14.383 1 95.81 164 ASP A CA 1
ATOM 1158 C C . ASP A 1 164 ? 5.281 -2.35 -13.258 1 95.81 164 ASP A C 1
ATOM 1160 O O . ASP A 1 164 ? 4.07 -2.342 -13.484 1 95.81 164 ASP A O 1
ATOM 1164 N N . GLY A 1 165 ? 5.766 -2.223 -12 1 97.94 165 GLY A N 1
ATOM 1165 C CA . GLY A 1 165 ? 4.887 -1.764 -10.938 1 97.94 165 GLY A CA 1
ATOM 1166 C C . GLY A 1 165 ? 4.789 -2.742 -9.781 1 97.94 165 GLY A C 1
ATOM 1167 O O . GLY A 1 165 ? 5.492 -3.756 -9.758 1 97.94 165 GLY A O 1
ATOM 1168 N N . PRO A 1 166 ? 3.963 -2.443 -8.836 1 98.81 166 PRO A N 1
ATOM 1169 C CA . PRO A 1 166 ? 3.787 -3.283 -7.648 1 98.81 166 PRO A CA 1
ATOM 1170 C C . PRO A 1 166 ? 2.984 -4.551 -7.938 1 98.81 166 PRO A C 1
ATOM 1172 O O . PRO A 1 166 ? 2.094 -4.539 -8.789 1 98.81 166 PRO A O 1
ATOM 1175 N N . HIS A 1 167 ? 3.291 -5.613 -7.223 1 98.75 167 HIS A N 1
ATOM 1176 C CA . HIS A 1 167 ? 2.549 -6.867 -7.242 1 98.75 167 HIS A CA 1
ATOM 1177 C C . HIS A 1 167 ? 2.82 -7.691 -5.988 1 98.75 167 HIS A C 1
ATOM 1179 O O . HIS A 1 167 ? 3.652 -7.312 -5.16 1 98.75 167 HIS A O 1
ATOM 1185 N N . TYR A 1 168 ? 2.061 -8.719 -5.785 1 98.81 168 TYR A N 1
ATOM 1186 C CA . TYR A 1 168 ? 2.326 -9.758 -4.797 1 98.81 168 TYR A CA 1
ATOM 1187 C C . TYR A 1 168 ? 3.004 -10.961 -5.441 1 98.81 168 TYR A C 1
ATOM 1189 O O . TYR A 1 168 ? 2.586 -11.422 -6.508 1 98.81 168 TYR A O 1
ATOM 1197 N N . GLY A 1 169 ? 4.129 -11.445 -4.84 1 98.56 169 GLY A N 1
ATOM 1198 C CA . GLY A 1 169 ? 4.754 -12.547 -5.543 1 98.56 169 GLY A CA 1
ATOM 1199 C C . GLY A 1 169 ? 5.777 -13.289 -4.699 1 98.56 169 GLY A C 1
ATOM 1200 O O . GLY A 1 169 ? 6.012 -12.93 -3.545 1 98.56 169 GLY A O 1
ATOM 1201 N N . ALA A 1 170 ? 6.289 -14.367 -5.262 1 98 170 ALA A N 1
ATOM 1202 C CA . ALA A 1 170 ? 7.328 -15.211 -4.668 1 98 170 ALA A CA 1
ATOM 1203 C C . ALA A 1 170 ? 8.031 -16.047 -5.73 1 98 170 ALA A C 1
ATOM 1205 O O . ALA A 1 170 ? 7.441 -16.375 -6.758 1 98 170 ALA A O 1
ATOM 1206 N N . ASN A 1 171 ? 9.289 -16.312 -5.461 1 97.94 171 ASN A N 1
ATOM 1207 C CA . ASN A 1 171 ? 9.93 -17.406 -6.176 1 97.94 171 ASN A CA 1
ATOM 1208 C C . ASN A 1 171 ? 9.414 -18.766 -5.703 1 97.94 171 ASN A C 1
ATOM 1210 O O . ASN A 1 171 ? 9.219 -18.969 -4.504 1 97.94 171 ASN A O 1
ATOM 1214 N N . VAL A 1 172 ? 9.266 -19.719 -6.652 1 98.06 172 VAL A N 1
ATOM 1215 C CA . VAL A 1 172 ? 8.695 -21.031 -6.375 1 98.06 172 VAL A CA 1
ATOM 1216 C C . VAL A 1 172 ? 9.523 -22.109 -7.07 1 98.06 172 VAL A C 1
ATOM 1218 O O . VAL A 1 172 ? 9.984 -21.922 -8.195 1 98.06 172 VAL A O 1
ATOM 1221 N N . LYS A 1 173 ? 9.75 -23.125 -6.391 1 97.62 173 LYS A N 1
ATOM 1222 C CA . LYS A 1 173 ? 10.336 -24.312 -7.016 1 97.62 173 LYS A CA 1
ATOM 1223 C C . LYS A 1 173 ? 9.273 -25.375 -7.277 1 97.62 173 LYS A C 1
ATOM 1225 O O . LYS A 1 173 ? 8.68 -25.906 -6.34 1 97.62 173 LYS A O 1
ATOM 1230 N N . LEU A 1 174 ? 8.914 -25.672 -8.438 1 96.94 174 LEU A N 1
ATOM 1231 C CA . LEU A 1 174 ? 8.008 -26.688 -8.938 1 96.94 174 LEU A CA 1
ATOM 1232 C C . LEU A 1 174 ? 8.625 -27.438 -10.117 1 96.94 174 LEU A C 1
ATOM 1234 O O . LEU A 1 174 ? 8.578 -26.953 -11.258 1 96.94 174 LEU A O 1
ATOM 1238 N N . ASP A 1 175 ? 9.047 -28.625 -9.938 1 92.19 175 ASP A N 1
ATOM 1239 C CA . ASP A 1 175 ? 9.938 -29.281 -10.898 1 92.19 175 ASP A CA 1
ATOM 1240 C C . ASP A 1 175 ? 9.148 -30.188 -11.836 1 92.19 175 ASP A C 1
ATOM 1242 O O . ASP A 1 175 ? 9.625 -30.516 -12.93 1 92.19 175 ASP A O 1
ATOM 1246 N N . LYS A 1 176 ? 8.047 -30.578 -11.469 1 94.25 176 LYS A N 1
ATOM 1247 C CA . LYS A 1 176 ? 7.336 -31.594 -12.25 1 94.25 176 LYS A CA 1
ATOM 1248 C C . LYS A 1 176 ? 6.281 -30.953 -13.148 1 94.25 176 LYS A C 1
ATOM 1250 O O . LYS A 1 176 ? 5.52 -30.078 -12.695 1 94.25 176 LYS A O 1
ATOM 1255 N N . ALA A 1 177 ? 6.309 -31.375 -14.398 1 95.88 177 ALA A N 1
ATOM 1256 C CA . ALA A 1 177 ? 5.211 -31 -15.281 1 95.88 177 ALA A CA 1
ATOM 1257 C C . ALA A 1 177 ? 3.889 -31.594 -14.797 1 95.88 177 ALA A C 1
ATOM 1259 O O . ALA A 1 177 ? 3.869 -32.656 -14.148 1 95.88 177 ALA A O 1
ATOM 1260 N N . GLY A 1 178 ? 2.816 -30.938 -15.086 1 95.31 178 GLY A N 1
ATOM 1261 C CA . GLY A 1 178 ? 1.494 -31.406 -14.703 1 95.31 178 GLY A CA 1
ATOM 1262 C C . GLY A 1 178 ? 0.424 -30.344 -14.805 1 95.31 178 GLY A C 1
ATOM 1263 O O . GLY A 1 178 ? 0.68 -29.25 -15.305 1 95.31 178 GLY A O 1
ATOM 1264 N N . THR A 1 179 ? -0.773 -30.734 -14.469 1 96.81 179 THR A N 1
ATOM 1265 C CA . THR A 1 179 ? -1.894 -29.812 -14.336 1 96.81 179 THR A CA 1
ATOM 1266 C C . THR A 1 179 ? -2.113 -29.422 -12.875 1 96.81 179 THR A C 1
ATOM 1268 O O . THR A 1 179 ? -2.238 -30.297 -12.016 1 96.81 179 THR A O 1
ATOM 1271 N N . TYR A 1 180 ? -2.119 -28.094 -12.68 1 97.19 180 TYR A N 1
ATOM 1272 C CA . TYR A 1 180 ? -2.17 -27.609 -11.305 1 97.19 180 TYR A CA 1
ATOM 1273 C C . TYR A 1 180 ? -3.312 -26.609 -11.117 1 97.19 180 TYR A C 1
ATOM 1275 O O . TYR A 1 180 ? -3.963 -26.219 -12.086 1 97.19 180 TYR A O 1
ATOM 1283 N N . GLN A 1 181 ? -3.588 -26.391 -9.875 1 97.69 181 GLN A N 1
ATOM 1284 C CA . GLN A 1 181 ? -4.441 -25.281 -9.438 1 97.69 181 GLN A CA 1
ATOM 1285 C C . GLN A 1 181 ? -3.68 -24.328 -8.531 1 97.69 181 GLN A C 1
ATOM 1287 O O . GLN A 1 181 ? -2.9 -24.766 -7.676 1 97.69 181 GLN A O 1
ATOM 1292 N N . LEU A 1 182 ? -3.871 -23.047 -8.781 1 98.31 182 LEU A N 1
ATOM 1293 C CA . LEU A 1 182 ? -3.43 -22.047 -7.832 1 98.31 182 LEU A CA 1
ATOM 1294 C C . LEU A 1 182 ? -4.609 -21.5 -7.031 1 98.31 182 LEU A C 1
ATOM 1296 O O . LEU A 1 182 ? -5.562 -20.969 -7.609 1 98.31 182 LEU A O 1
ATOM 1300 N N . LYS A 1 183 ? -4.559 -21.609 -5.746 1 98.62 183 LYS A N 1
ATOM 1301 C CA . LYS A 1 183 ? -5.559 -21.031 -4.859 1 98.62 183 LYS A CA 1
ATOM 1302 C C . LYS A 1 183 ? -4.984 -19.844 -4.094 1 98.62 183 LYS A C 1
ATOM 1304 O O . LYS A 1 183 ? -3.92 -19.938 -3.482 1 98.62 183 LYS A O 1
ATOM 1309 N N . LEU A 1 184 ? -5.707 -18.781 -4.164 1 98.81 184 LEU A N 1
ATOM 1310 C CA . LEU A 1 184 ? -5.387 -17.609 -3.369 1 98.81 184 LEU A CA 1
ATOM 1311 C C . LEU A 1 184 ? -6.445 -17.375 -2.297 1 98.81 184 LEU A C 1
ATOM 1313 O O . LEU A 1 184 ? -7.641 -17.531 -2.553 1 98.81 184 LEU A O 1
ATOM 1317 N N . SER A 1 185 ? -6.023 -17.031 -1.128 1 98.94 185 SER A N 1
ATOM 1318 C CA . SER A 1 185 ? -6.832 -16.516 -0.031 1 98.94 185 SER A CA 1
ATOM 1319 C C . SER A 1 185 ? -6.383 -15.109 0.368 1 98.94 185 SER A C 1
ATOM 1321 O O . SER A 1 185 ? -5.281 -14.93 0.895 1 98.94 185 SER A O 1
ATOM 1323 N N . ILE A 1 186 ? -7.27 -14.133 0.145 1 98.94 186 ILE A N 1
ATOM 1324 C CA . ILE A 1 186 ? -6.859 -12.734 0.21 1 98.94 186 ILE A CA 1
ATOM 1325 C C . ILE A 1 186 ? -7.559 -12.047 1.38 1 98.94 186 ILE A C 1
ATOM 1327 O O . ILE A 1 186 ? -8.766 -11.797 1.33 1 98.94 186 ILE A O 1
ATOM 1331 N N . GLU A 1 187 ? -6.836 -11.75 2.404 1 98.88 187 GLU A N 1
ATOM 1332 C CA . GLU A 1 187 ? -7.348 -10.992 3.539 1 98.88 187 GLU A CA 1
ATOM 1333 C C . GLU A 1 187 ? -7.27 -9.492 3.275 1 98.88 187 GLU A C 1
ATOM 1335 O O . GLU A 1 187 ? -6.312 -9.008 2.658 1 98.88 187 GLU A O 1
ATOM 1340 N N . SER A 1 188 ? -8.242 -8.789 3.797 1 98.56 188 SER A N 1
ATOM 1341 C CA . SER A 1 188 ? -8.273 -7.344 3.588 1 98.56 188 SER A CA 1
ATOM 1342 C C . SER A 1 188 ? -7.148 -6.648 4.348 1 98.56 188 SER A C 1
ATOM 1344 O O . SER A 1 188 ? -6.559 -7.23 5.258 1 98.56 188 SER A O 1
ATOM 1346 N N . PRO A 1 189 ? -6.863 -5.402 3.963 1 98.06 189 PRO A N 1
ATOM 1347 C CA . PRO A 1 189 ? -5.809 -4.652 4.652 1 98.06 189 PRO A CA 1
ATOM 1348 C C . PRO A 1 189 ? -6.176 -4.301 6.09 1 98.06 189 PRO A C 1
ATOM 1350 O O . PRO A 1 189 ? -5.312 -3.902 6.875 1 98.06 189 PRO A O 1
ATOM 1353 N N . ALA A 1 190 ? -7.391 -4.434 6.488 1 96.19 190 ALA A N 1
ATOM 1354 C CA . ALA A 1 190 ? -7.828 -4.102 7.84 1 96.19 190 ALA A CA 1
ATOM 1355 C C . ALA A 1 190 ? -7.035 -4.891 8.883 1 96.19 190 ALA A C 1
ATOM 1357 O O . ALA A 1 190 ? -6.742 -4.379 9.969 1 96.19 190 ALA A O 1
ATOM 1358 N N . SER A 1 191 ? -6.699 -6.047 8.547 1 93.31 191 SER A N 1
ATOM 1359 C CA . SER A 1 191 ? -5.973 -6.906 9.477 1 93.31 191 SER A CA 1
ATOM 1360 C C . SER A 1 191 ? -4.59 -6.344 9.781 1 93.31 191 SER A C 1
ATOM 1362 O O . SER A 1 191 ? -3.973 -6.707 10.781 1 93.31 191 SER A O 1
ATOM 1364 N N . LYS A 1 192 ? -4.141 -5.484 8.945 1 94.56 192 LYS A N 1
ATOM 1365 C CA . LYS A 1 192 ? -2.828 -4.875 9.141 1 94.56 192 LYS A CA 1
ATOM 1366 C C . LYS A 1 192 ? -2.959 -3.422 9.594 1 94.56 192 LYS A C 1
ATOM 1368 O O . LYS A 1 192 ? -1.978 -2.678 9.602 1 94.56 192 LYS A O 1
ATOM 1373 N N . GLY A 1 193 ? -4.129 -3.055 9.867 1 94.75 193 GLY A N 1
ATOM 1374 C CA . GLY A 1 193 ? -4.328 -1.765 10.508 1 94.75 193 GLY A CA 1
ATOM 1375 C C . GLY A 1 193 ? -4.785 -0.684 9.547 1 94.75 193 GLY A C 1
ATOM 1376 O O . GLY A 1 193 ? -4.875 0.488 9.922 1 94.75 193 GLY A O 1
ATOM 1377 N N . TRP A 1 194 ? -5.086 -1.051 8.281 1 97.69 194 TRP A N 1
ATOM 1378 C CA . TRP A 1 194 ? -5.594 -0.072 7.324 1 97.69 194 TRP A CA 1
ATOM 1379 C C . TRP A 1 194 ? -7.004 0.372 7.695 1 97.69 194 TRP A C 1
ATOM 1381 O O . TRP A 1 194 ? -7.875 -0.461 7.949 1 97.69 194 TRP A O 1
ATOM 1391 N N . MET A 1 195 ? -7.242 1.714 7.652 1 97.88 195 MET A N 1
ATOM 1392 C CA . MET A 1 195 ? -8.523 2.234 8.133 1 97.88 195 MET A CA 1
ATOM 1393 C C . MET A 1 195 ? -9.336 2.816 6.984 1 97.88 195 MET A C 1
ATOM 1395 O O . MET A 1 195 ? -8.812 3.027 5.891 1 97.88 195 MET A O 1
ATOM 1399 N N . LEU A 1 196 ? -10.602 2.963 7.309 1 98.31 196 LEU A N 1
ATOM 1400 C CA . LEU A 1 196 ? -11.508 3.666 6.41 1 98.31 196 LEU A CA 1
ATOM 1401 C C . LEU A 1 196 ? -12.148 4.859 7.105 1 98.31 196 LEU A C 1
ATOM 1403 O O . LEU A 1 196 ? -12.562 4.762 8.266 1 98.31 196 LEU A O 1
ATOM 1407 N N . HIS A 1 197 ? -12.156 6.051 6.375 1 98.19 197 HIS A N 1
ATOM 1408 C CA . HIS A 1 197 ? -13.117 7.074 6.773 1 98.19 197 HIS A CA 1
ATOM 1409 C C . HIS A 1 197 ? -14.547 6.547 6.715 1 98.19 197 HIS A C 1
ATOM 1411 O O . HIS A 1 197 ? -14.945 5.941 5.719 1 98.19 197 HIS A O 1
ATOM 1417 N N . VAL A 1 198 ? -15.32 6.84 7.809 1 97.5 198 VAL A N 1
ATOM 1418 C CA . VAL A 1 198 ? -16.734 6.449 7.742 1 97.5 198 VAL A CA 1
ATOM 1419 C C . VAL A 1 198 ? -17.609 7.613 8.188 1 97.5 198 VAL A C 1
ATOM 1421 O O . VAL A 1 198 ? -18.781 7.426 8.492 1 97.5 198 VAL A O 1
ATOM 1424 N N . ASP A 1 199 ? -17.109 8.734 8.375 1 96.38 199 ASP A N 1
ATOM 1425 C CA . ASP A 1 199 ? -17.891 9.945 8.633 1 96.38 199 ASP A CA 1
ATOM 1426 C C . ASP A 1 199 ? -18.703 10.352 7.402 1 96.38 199 ASP A C 1
ATOM 1428 O O . ASP A 1 199 ? -18.375 9.938 6.281 1 96.38 199 ASP A O 1
ATOM 1432 N N . PRO A 1 200 ? -19.688 11.219 7.566 1 94.94 200 PRO A N 1
ATOM 1433 C CA . PRO A 1 200 ? -20.578 11.539 6.457 1 94.94 200 PRO A CA 1
ATOM 1434 C C . PRO A 1 200 ? -19.891 12.336 5.352 1 94.94 200 PRO A C 1
ATOM 1436 O O . PRO A 1 200 ? -20.219 12.164 4.172 1 94.94 200 PRO A O 1
ATOM 1439 N N . GLU A 1 201 ? -18.984 13.156 5.625 1 95.56 201 GLU A N 1
ATOM 1440 C CA . GLU A 1 201 ? -18.438 14.109 4.668 1 95.56 201 GLU A CA 1
ATOM 1441 C C . GLU A 1 201 ? -17.344 13.477 3.816 1 95.56 201 GLU A C 1
ATOM 1443 O O . GLU A 1 201 ? -17.312 13.664 2.6 1 95.56 201 GLU A O 1
ATOM 1448 N N . THR A 1 202 ? -16.422 12.695 4.426 1 97.75 202 THR A N 1
ATOM 1449 C CA . THR A 1 202 ? -15.25 12.203 3.721 1 97.75 202 THR A CA 1
ATOM 1450 C C . THR A 1 202 ? -15.258 10.68 3.666 1 97.75 202 THR A C 1
ATOM 1452 O O . THR A 1 202 ? -14.383 10.07 3.043 1 97.75 202 THR A O 1
ATOM 1455 N N . GLY A 1 203 ? -16.25 10.078 4.25 1 97.88 203 GLY A N 1
ATOM 1456 C CA . GLY A 1 203 ? -16.281 8.633 4.41 1 97.88 203 GLY A CA 1
ATOM 1457 C C . GLY A 1 203 ? -16.578 7.898 3.117 1 97.88 203 GLY A C 1
ATOM 1458 O O . GLY A 1 203 ? -17.109 8.477 2.17 1 97.88 203 GLY A O 1
ATOM 1459 N N . VAL A 1 204 ? -16.141 6.656 3.09 1 98.5 204 VAL A N 1
ATOM 1460 C CA . VAL A 1 204 ? -16.469 5.723 2.016 1 98.5 204 VAL A CA 1
ATOM 1461 C C . VAL A 1 204 ? -17.75 4.973 2.354 1 98.5 204 VAL A C 1
ATOM 1463 O O . VAL A 1 204 ? -18.141 4.879 3.523 1 98.5 204 VAL A O 1
ATOM 1466 N N . LYS A 1 205 ? -18.359 4.367 1.342 1 97.44 205 LYS A N 1
ATOM 1467 C CA . LYS A 1 205 ? -19.625 3.658 1.537 1 97.44 205 LYS A CA 1
ATOM 1468 C C . LYS A 1 205 ? -19.375 2.184 1.847 1 97.44 205 LYS A C 1
ATOM 1470 O O . LYS A 1 205 ? -20.203 1.533 2.49 1 97.44 205 LYS A O 1
ATOM 1475 N N . GLY A 1 206 ? -18.297 1.7 1.401 1 98.06 206 GLY A N 1
ATOM 1476 C CA . GLY A 1 206 ? -17.984 0.293 1.591 1 98.06 206 GLY A CA 1
ATOM 1477 C C . GLY A 1 206 ? -17.281 0.01 2.904 1 98.06 206 GLY A C 1
ATOM 1478 O O . GLY A 1 206 ? -17 0.93 3.676 1 98.06 206 GLY A O 1
ATOM 1479 N N . HIS A 1 207 ? -17.125 -1.291 3.16 1 98.12 207 HIS A N 1
ATOM 1480 C CA . HIS A 1 207 ? -16.359 -1.817 4.285 1 98.12 207 HIS A CA 1
ATOM 1481 C C . HIS A 1 207 ? -15.414 -2.936 3.836 1 98.12 207 HIS A C 1
ATOM 1483 O O . HIS A 1 207 ? -15.734 -3.682 2.906 1 98.12 207 HIS A O 1
ATOM 1489 N N . PHE A 1 208 ? -14.32 -3.027 4.523 1 98.31 208 PHE A N 1
ATOM 1490 C CA . PHE A 1 208 ? -13.438 -4.148 4.219 1 98.31 208 PHE A CA 1
ATOM 1491 C C . PHE A 1 208 ? -14.117 -5.473 4.539 1 98.31 208 PHE A C 1
ATOM 1493 O O . PHE A 1 208 ? -14.875 -5.57 5.508 1 98.31 208 PHE A O 1
ATOM 1500 N N . TRP A 1 209 ? -13.812 -6.445 3.674 1 98.56 209 TRP A N 1
ATOM 1501 C CA . TRP A 1 209 ? -14.336 -7.785 3.93 1 98.56 209 TRP A CA 1
ATOM 1502 C C . TRP A 1 209 ? -13.672 -8.406 5.156 1 98.56 209 TRP A C 1
ATOM 1504 O O . TRP A 1 209 ? -12.492 -8.148 5.426 1 98.56 209 TRP A O 1
ATOM 1514 N N . THR A 1 210 ? -14.406 -9.258 5.934 1 97.19 210 THR A N 1
ATOM 1515 C CA . THR A 1 210 ? -13.914 -9.812 7.191 1 97.19 210 THR A CA 1
ATOM 1516 C C . THR A 1 210 ? -13.484 -11.266 7.016 1 97.19 210 THR A C 1
ATOM 1518 O O . THR A 1 210 ? -12.766 -11.812 7.855 1 97.19 210 THR A O 1
ATOM 1521 N N . GLU A 1 211 ? -14.008 -11.906 5.977 1 98.5 211 GLU A N 1
ATOM 1522 C CA . GLU A 1 211 ? -13.531 -13.227 5.566 1 98.5 211 GLU A CA 1
ATOM 1523 C C . GLU A 1 211 ? -12.656 -13.133 4.316 1 98.5 211 GLU A C 1
ATOM 1525 O O . GLU A 1 211 ? -12.961 -12.359 3.402 1 98.5 211 GLU A O 1
ATOM 1530 N N . PRO A 1 212 ? -11.719 -13.914 4.273 1 98.81 212 PRO A N 1
ATOM 1531 C CA . PRO A 1 212 ? -10.859 -13.82 3.092 1 98.81 212 PRO A CA 1
ATOM 1532 C C . PRO A 1 212 ? -11.617 -14.086 1.791 1 98.81 212 PRO A C 1
ATOM 1534 O O . PRO A 1 212 ? -12.516 -14.922 1.755 1 98.81 212 PRO A O 1
ATOM 1537 N N . ILE A 1 213 ? -11.242 -13.383 0.776 1 98.94 213 ILE A N 1
ATOM 1538 C CA . ILE A 1 213 ? -11.711 -13.633 -0.583 1 98.94 213 ILE A CA 1
ATOM 1539 C C . ILE A 1 213 ? -10.906 -14.766 -1.212 1 98.94 213 ILE A C 1
ATOM 1541 O O . ILE A 1 213 ? -9.672 -14.727 -1.212 1 98.94 213 ILE A O 1
ATOM 1545 N N . GLU A 1 214 ? -11.578 -15.758 -1.698 1 98.88 214 GLU A N 1
ATOM 1546 C CA . GLU A 1 214 ? -10.938 -16.906 -2.326 1 98.88 214 GLU A CA 1
ATOM 1547 C C . GLU A 1 214 ? -10.953 -16.797 -3.848 1 98.88 214 GLU A C 1
ATOM 1549 O O . GLU A 1 214 ? -12.008 -16.547 -4.441 1 98.88 214 GLU A O 1
ATOM 1554 N N . VAL A 1 215 ? -9.836 -16.906 -4.48 1 98.69 215 VAL A N 1
ATOM 1555 C CA . VAL A 1 215 ? -9.703 -16.922 -5.934 1 98.69 215 VAL A CA 1
ATOM 1556 C C . VAL A 1 215 ? -8.93 -18.156 -6.379 1 98.69 215 VAL A C 1
ATOM 1558 O O . VAL A 1 215 ? -7.852 -18.438 -5.852 1 98.69 215 VAL A O 1
ATOM 1561 N N . THR A 1 216 ? -9.422 -18.891 -7.359 1 98 216 THR A N 1
ATOM 1562 C CA . THR A 1 216 ? -8.781 -20.109 -7.84 1 98 216 THR A CA 1
ATOM 1563 C C . THR A 1 216 ? -8.508 -20.016 -9.336 1 98 216 THR A C 1
ATOM 1565 O O . THR A 1 216 ? -9.406 -19.719 -10.125 1 98 216 THR A O 1
ATOM 1568 N N . PHE A 1 217 ? -7.285 -20.219 -9.734 1 97.75 217 PHE A N 1
ATOM 1569 C CA . PHE A 1 217 ? -6.883 -20.453 -11.117 1 97.75 217 PHE A CA 1
ATOM 1570 C C . PHE A 1 217 ? -6.723 -21.938 -11.391 1 97.75 217 PHE A C 1
ATOM 1572 O O . PHE A 1 217 ? -5.746 -22.562 -10.953 1 97.75 217 PHE A O 1
ATOM 1579 N N . ASP A 1 218 ? -7.652 -22.453 -12.148 1 96.31 218 ASP A N 1
ATOM 1580 C CA . ASP A 1 218 ? -7.742 -23.906 -12.336 1 96.31 218 ASP A CA 1
ATOM 1581 C C . ASP A 1 218 ? -7.16 -24.328 -13.68 1 96.31 218 ASP A C 1
ATOM 1583 O O . ASP A 1 218 ? -7 -23.5 -14.578 1 96.31 218 ASP A O 1
ATOM 1587 N N . ASN A 1 219 ? -6.805 -25.625 -13.75 1 96.38 219 ASN A N 1
ATOM 1588 C CA . ASN A 1 219 ? -6.328 -26.266 -14.969 1 96.38 219 ASN A CA 1
ATOM 1589 C C . ASN A 1 219 ? -5.109 -25.547 -15.539 1 96.38 219 ASN A C 1
ATOM 1591 O O . ASN A 1 219 ? -5.055 -25.266 -16.734 1 96.38 219 ASN A O 1
ATOM 1595 N N . TRP A 1 220 ? -4.273 -25.188 -14.625 1 96.75 220 TRP A N 1
ATOM 1596 C CA . TRP A 1 220 ? -2.979 -24.625 -15 1 96.75 220 TRP A CA 1
ATOM 1597 C C . TRP A 1 220 ? -2.051 -25.719 -15.531 1 96.75 220 TRP A C 1
ATOM 1599 O O . TRP A 1 220 ? -1.509 -26.516 -14.758 1 96.75 220 TRP A O 1
ATOM 1609 N N . ASP A 1 221 ? -1.884 -25.719 -16.859 1 95.75 221 ASP A N 1
ATOM 1610 C CA . ASP A 1 221 ? -0.933 -26.641 -17.453 1 95.75 221 ASP A CA 1
ATOM 1611 C C . ASP A 1 221 ? 0.489 -26.094 -17.391 1 95.75 221 ASP A C 1
ATOM 1613 O O . ASP A 1 221 ? 0.812 -25.125 -18.094 1 95.75 221 ASP A O 1
ATOM 1617 N N . TYR A 1 222 ? 1.252 -26.797 -16.594 1 95.56 222 TYR A N 1
ATOM 1618 C CA . TYR A 1 222 ? 2.609 -26.328 -16.344 1 95.56 222 TYR A CA 1
ATOM 1619 C C . TYR A 1 222 ? 3.639 -27.328 -16.875 1 95.56 222 TYR A C 1
ATOM 1621 O O . TYR A 1 222 ? 3.508 -28.531 -16.672 1 95.56 222 TYR A O 1
ATOM 1629 N N . THR A 1 223 ? 4.598 -26.781 -17.547 1 95.12 223 THR A N 1
ATOM 1630 C CA . THR A 1 223 ? 5.832 -27.469 -17.891 1 95.12 223 THR A CA 1
ATOM 1631 C C . THR A 1 223 ? 7.051 -26.656 -17.469 1 95.12 223 THR A C 1
ATOM 1633 O O . THR A 1 223 ? 7.113 -25.453 -17.719 1 95.12 223 THR A O 1
ATOM 1636 N N . PRO A 1 224 ? 7.98 -27.406 -16.734 1 94.94 224 PRO A N 1
ATOM 1637 C CA . PRO A 1 224 ? 9.188 -26.656 -16.375 1 94.94 224 PRO A CA 1
ATOM 1638 C C . PRO A 1 224 ? 9.844 -25.969 -17.562 1 94.94 224 PRO A C 1
ATOM 1640 O O . PRO A 1 224 ? 9.883 -26.531 -18.656 1 94.94 224 PRO A O 1
ATOM 1643 N N . ARG A 1 225 ? 10.289 -24.781 -17.297 1 92.06 225 ARG A N 1
ATOM 1644 C CA . ARG A 1 225 ? 10.898 -23.969 -18.344 1 92.06 225 ARG A CA 1
ATOM 1645 C C . ARG A 1 225 ? 12.359 -23.656 -18.031 1 92.06 225 ARG A C 1
ATOM 1647 O O . ARG A 1 225 ? 12.75 -23.594 -16.859 1 92.06 225 ARG A O 1
ATOM 1654 N N . GLN A 1 226 ? 13.156 -23.547 -19.062 1 89.94 226 GLN A N 1
ATOM 1655 C CA . GLN A 1 226 ? 14.484 -22.953 -18.969 1 89.94 226 GLN A CA 1
ATOM 1656 C C . GLN A 1 226 ? 14.469 -21.5 -19.422 1 89.94 226 GLN A C 1
ATOM 1658 O O . GLN A 1 226 ? 13.953 -21.188 -20.5 1 89.94 226 GLN A O 1
ATOM 1663 N N . TRP A 1 227 ? 14.867 -20.766 -18.609 1 88.62 227 TRP A N 1
ATOM 1664 C CA . TRP A 1 227 ? 14.758 -19.344 -18.891 1 88.62 227 TRP A CA 1
ATOM 1665 C C . TRP A 1 227 ? 16.062 -18.797 -19.438 1 88.62 227 TRP A C 1
ATOM 1667 O O . TRP A 1 227 ? 17.141 -19.281 -19.094 1 88.62 227 TRP A O 1
ATOM 1677 N N . MET B 1 1 ? 53.875 25.062 35.031 1 18.89 1 MET B N 1
ATOM 1678 C CA . MET B 1 1 ? 55 25.188 34.125 1 18.89 1 MET B CA 1
ATOM 1679 C C . MET B 1 1 ? 54.531 25.5 32.719 1 18.89 1 MET B C 1
ATOM 1681 O O . MET B 1 1 ? 55 26.453 32.094 1 18.89 1 MET B O 1
ATOM 1685 N N . MET B 1 2 ? 54.281 24.375 31.875 1 20.58 2 MET B N 1
ATOM 1686 C CA . MET B 1 2 ? 54.781 24.516 30.5 1 20.58 2 MET B CA 1
ATOM 1687 C C . MET B 1 2 ? 53.906 25.516 29.719 1 20.58 2 MET B C 1
ATOM 1689 O O . MET B 1 2 ? 52.75 25.719 30.062 1 20.58 2 MET B O 1
ATOM 1693 N N . LYS B 1 3 ? 54.25 25.703 28.375 1 19.59 3 LYS B N 1
ATOM 1694 C CA . LYS B 1 3 ? 54.719 26.719 27.453 1 19.59 3 LYS B CA 1
ATOM 1695 C C . LYS B 1 3 ? 53.656 27.094 26.438 1 19.59 3 LYS B C 1
ATOM 1697 O O . LYS B 1 3 ? 53.531 28.266 26.078 1 19.59 3 LYS B O 1
ATOM 1702 N N . ASN B 1 4 ? 53.281 26.094 25.594 1 21.86 4 ASN B N 1
ATOM 1703 C CA . ASN B 1 4 ? 53.469 26.484 24.203 1 21.86 4 ASN B CA 1
ATOM 1704 C C . ASN B 1 4 ? 52.562 27.625 23.797 1 21.86 4 ASN B C 1
ATOM 1706 O O . ASN B 1 4 ? 51.531 27.875 24.453 1 21.86 4 ASN B O 1
ATOM 1710 N N . LYS B 1 5 ? 52.594 27.766 22.359 1 21.27 5 LYS B N 1
ATOM 1711 C CA . LYS B 1 5 ? 52.719 28.75 21.281 1 21.27 5 LYS B CA 1
ATOM 1712 C C . LYS B 1 5 ? 51.375 29.266 20.844 1 21.27 5 LYS B C 1
ATOM 1714 O O . LYS B 1 5 ? 50.438 28.484 20.547 1 21.27 5 LYS B O 1
ATOM 1719 N N . LYS B 1 6 ? 51.219 30.609 20.922 1 21.02 6 LYS B N 1
ATOM 1720 C CA . LYS B 1 6 ? 50.25 31.656 20.688 1 21.02 6 LYS B CA 1
ATOM 1721 C C . LYS B 1 6 ? 50.031 31.875 19.188 1 21.02 6 LYS B C 1
ATOM 1723 O O . LYS B 1 6 ? 50.594 32.812 18.609 1 21.02 6 LYS B O 1
ATOM 1728 N N . LEU B 1 7 ? 50.094 30.641 18.438 1 22.98 7 LEU B N 1
ATOM 1729 C CA . LEU B 1 7 ? 50.219 31.094 17.062 1 22.98 7 LEU B CA 1
ATOM 1730 C C . LEU B 1 7 ? 49.094 32.062 16.703 1 22.98 7 LEU B C 1
ATOM 1732 O O . LEU B 1 7 ? 47.906 31.797 16.969 1 22.98 7 LEU B O 1
ATOM 1736 N N . ALA B 1 8 ? 49.656 33.188 16.188 1 19.44 8 ALA B N 1
ATOM 1737 C CA . ALA B 1 8 ? 49.188 34.531 15.82 1 19.44 8 ALA B CA 1
ATOM 1738 C C . ALA B 1 8 ? 48.219 34.469 14.656 1 19.44 8 ALA B C 1
ATOM 1740 O O . ALA B 1 8 ? 48.219 33.5 13.875 1 19.44 8 ALA B O 1
ATOM 1741 N N . ALA B 1 9 ? 47.5 35.594 14.516 1 20.69 9 ALA B N 1
ATOM 1742 C CA . ALA B 1 9 ? 46.25 36.25 14.109 1 20.69 9 ALA B CA 1
ATOM 1743 C C . ALA B 1 9 ? 46.312 36.688 12.648 1 20.69 9 ALA B C 1
ATOM 1745 O O . ALA B 1 9 ? 46.938 37.688 12.305 1 20.69 9 ALA B O 1
ATOM 1746 N N . LEU B 1 10 ? 46.875 35.594 11.828 1 21.64 10 LEU B N 1
ATOM 1747 C CA . LEU B 1 10 ? 47.125 36.156 10.5 1 21.64 10 LEU B CA 1
ATOM 1748 C C . LEU B 1 10 ? 45.875 36.812 9.945 1 21.64 10 LEU B C 1
ATOM 1750 O O . LEU B 1 10 ? 44.844 36.156 9.781 1 21.64 10 LEU B O 1
ATOM 1754 N N . LEU B 1 11 ? 46.062 38.125 9.875 1 19.34 11 LEU B N 1
ATOM 1755 C CA . LEU B 1 11 ? 45.125 39.219 9.641 1 19.34 11 LEU B CA 1
ATOM 1756 C C . LEU B 1 11 ? 44.562 39.156 8.219 1 19.34 11 LEU B C 1
ATOM 1758 O O . LEU B 1 11 ? 43.344 39.188 8.016 1 19.34 11 LEU B O 1
ATOM 1762 N N . GLY B 1 12 ? 45.375 39.688 7.215 1 18.84 12 GLY B N 1
ATOM 1763 C CA . GLY B 1 12 ? 44.844 40.938 6.672 1 18.84 12 GLY B CA 1
ATOM 1764 C C . GLY B 1 12 ? 43.938 40.75 5.492 1 18.84 12 GLY B C 1
ATOM 1765 O O . GLY B 1 12 ? 43.812 39.656 4.945 1 18.84 12 GLY B O 1
ATOM 1766 N N . LEU B 1 13 ? 44.156 41.594 4.367 1 19.41 13 LEU B N 1
ATOM 1767 C CA . LEU B 1 13 ? 43.438 42.719 3.758 1 19.41 13 LEU B CA 1
ATOM 1768 C C . LEU B 1 13 ? 42.75 42.281 2.477 1 19.41 13 LEU B C 1
ATOM 1770 O O . LEU B 1 13 ? 43.25 41.406 1.757 1 19.41 13 LEU B O 1
ATOM 1774 N N . LEU B 1 14 ? 41.562 42.75 2.328 1 19.22 14 LEU B N 1
ATOM 1775 C CA . LEU B 1 14 ? 40.281 42.656 1.676 1 19.22 14 LEU B CA 1
ATOM 1776 C C . LEU B 1 14 ? 40.375 43.031 0.204 1 19.22 14 LEU B C 1
ATOM 1778 O O . LEU B 1 14 ? 39.594 42.531 -0.625 1 19.22 14 LEU B O 1
ATOM 1782 N N . LEU B 1 15 ? 41.5 43.969 -0.182 1 19.41 15 LEU B N 1
ATOM 1783 C CA . LEU B 1 15 ? 40.75 45.031 -0.856 1 19.41 15 LEU B CA 1
ATOM 1784 C C . LEU B 1 15 ? 40.281 44.562 -2.227 1 19.41 15 LEU B C 1
ATOM 1786 O O . LEU B 1 15 ? 39.062 44.594 -2.527 1 19.41 15 LEU B O 1
ATOM 1790 N N . ALA B 1 16 ? 40.938 45.031 -3.393 1 19.84 16 ALA B N 1
ATOM 1791 C CA . ALA B 1 16 ? 40.375 46.094 -4.219 1 19.84 16 ALA B CA 1
ATOM 1792 C C . ALA B 1 16 ? 39.75 45.531 -5.488 1 19.84 16 ALA B C 1
ATOM 1794 O O . ALA B 1 16 ? 39.906 44.344 -5.781 1 19.84 16 ALA B O 1
ATOM 1795 N N . GLY B 1 17 ? 40.25 45.906 -6.703 1 18.89 17 GLY B N 1
ATOM 1796 C CA . GLY B 1 17 ? 39.688 46.844 -7.676 1 18.89 17 GLY B CA 1
ATOM 1797 C C . GLY B 1 17 ? 39.031 46.156 -8.844 1 18.89 17 GLY B C 1
ATOM 1798 O O . GLY B 1 17 ? 39.094 44.906 -8.969 1 18.89 17 GLY B O 1
ATOM 1799 N N . SER B 1 18 ? 39.25 46.594 -10.086 1 20.5 18 SER B N 1
ATOM 1800 C CA . SER B 1 18 ? 38.5 47.281 -11.117 1 20.5 18 SER B CA 1
ATOM 1801 C C . SER B 1 18 ? 38.188 46.344 -12.289 1 20.5 18 SER B C 1
ATOM 1803 O O . SER B 1 18 ? 39.094 45.844 -12.953 1 20.5 18 SER B O 1
ATOM 1805 N N . MET B 1 19 ? 37.344 45.344 -12.078 1 20.64 19 MET B N 1
ATOM 1806 C CA . MET B 1 19 ? 37.188 44.344 -13.109 1 20.64 19 MET B CA 1
ATOM 1807 C C . MET B 1 19 ? 36.688 44.938 -14.406 1 20.64 19 MET B C 1
ATOM 1809 O O . MET B 1 19 ? 35.531 45.406 -14.484 1 20.64 19 MET B O 1
ATOM 1813 N N . THR B 1 20 ? 37.562 45.719 -14.922 1 22.61 20 THR B N 1
ATOM 1814 C CA . THR B 1 20 ? 37.062 46.531 -16.031 1 22.61 20 THR B CA 1
ATOM 1815 C C . THR B 1 20 ? 36.531 45.625 -17.156 1 22.61 20 THR B C 1
ATOM 1817 O O . THR B 1 20 ? 37.125 44.562 -17.422 1 22.61 20 THR B O 1
ATOM 1820 N N . VAL B 1 21 ? 35.281 45.75 -17.422 1 19.8 21 VAL B N 1
ATOM 1821 C CA . VAL B 1 21 ? 34.281 45.031 -18.219 1 19.8 21 VAL B CA 1
ATOM 1822 C C . VAL B 1 21 ? 34.562 45.281 -19.703 1 19.8 21 VAL B C 1
ATOM 1824 O O . VAL B 1 21 ? 33.844 44.719 -20.547 1 19.8 21 VAL B O 1
ATOM 1827 N N . SER B 1 22 ? 35.625 45.844 -20.094 1 19.88 22 SER B N 1
ATOM 1828 C CA . SER B 1 22 ? 35.188 46.562 -21.281 1 19.88 22 SER B CA 1
ATOM 1829 C C . SER B 1 22 ? 35 45.625 -22.453 1 19.88 22 SER B C 1
ATOM 1831 O O . SER B 1 22 ? 35.969 45.094 -23.016 1 19.88 22 SER B O 1
ATOM 1833 N N . MET B 1 23 ? 34.312 44.562 -22.406 1 19.53 23 MET B N 1
ATOM 1834 C CA . MET B 1 23 ? 34.438 43.656 -23.531 1 19.53 23 MET B CA 1
ATOM 1835 C C . MET B 1 23 ? 33.969 44.312 -24.828 1 19.53 23 MET B C 1
ATOM 1837 O O . MET B 1 23 ? 32.812 44.719 -24.938 1 19.53 23 MET B O 1
ATOM 1841 N N . ALA B 1 24 ? 34.875 44.969 -25.297 1 18.52 24 ALA B N 1
ATOM 1842 C CA . ALA B 1 24 ? 34.719 45.844 -26.453 1 18.52 24 ALA B CA 1
ATOM 1843 C C . ALA B 1 24 ? 33.969 45.125 -27.562 1 18.52 24 ALA B C 1
ATOM 1845 O O . ALA B 1 24 ? 33.625 43.969 -27.438 1 18.52 24 ALA B O 1
ATOM 1846 N N . ALA B 1 25 ? 34.562 44.875 -28.703 1 19.22 25 ALA B N 1
ATOM 1847 C CA . ALA B 1 25 ? 34.406 45.562 -29.984 1 19.22 25 ALA B CA 1
ATOM 1848 C C . ALA B 1 25 ? 33.531 44.781 -30.953 1 19.22 25 ALA B C 1
ATOM 1850 O O . ALA B 1 25 ? 33.438 43.562 -30.859 1 19.22 25 ALA B O 1
ATOM 1851 N N . CYS B 1 26 ? 32.719 45.406 -32 1 20.53 26 CYS B N 1
ATOM 1852 C CA . CYS B 1 26 ? 31.531 45.5 -32.844 1 20.53 26 CYS B CA 1
ATOM 1853 C C . CYS B 1 26 ? 31.656 44.562 -34.031 1 20.53 26 CYS B C 1
ATOM 1855 O O . CYS B 1 26 ? 30.641 44.125 -34.594 1 20.53 26 CYS B O 1
ATOM 1857 N N . GLY B 1 27 ? 32.781 44.5 -34.75 1 17.12 27 GLY B N 1
ATOM 1858 C CA . GLY B 1 27 ? 32.531 44.969 -36.125 1 17.12 27 GLY B CA 1
ATOM 1859 C C . GLY B 1 27 ? 31.812 43.938 -36.969 1 17.12 27 GLY B C 1
ATOM 1860 O O . GLY B 1 27 ? 30.797 44.25 -37.625 1 17.12 27 GLY B O 1
ATOM 1861 N N . SER B 1 28 ? 32.562 42.812 -37.688 1 19.3 28 SER B N 1
ATOM 1862 C CA . SER B 1 28 ? 32.625 42.812 -39.156 1 19.3 28 SER B CA 1
ATOM 1863 C C . SER B 1 28 ? 31.438 42.031 -39.719 1 19.3 28 SER B C 1
ATOM 1865 O O . SER B 1 28 ? 30.812 41.219 -39.031 1 19.3 28 SER B O 1
ATOM 1867 N N . THR B 1 29 ? 31.422 41.719 -41.219 1 18.95 29 THR B N 1
ATOM 1868 C CA . THR B 1 29 ? 30.641 41.938 -42.438 1 18.95 29 THR B CA 1
ATOM 1869 C C . THR B 1 29 ? 29.797 40.688 -42.75 1 18.95 29 THR B C 1
ATOM 1871 O O . THR B 1 29 ? 28.688 40.781 -43.25 1 18.95 29 THR B O 1
ATOM 1874 N N . ASN B 1 30 ? 30.25 39.406 -42.438 1 19.84 30 ASN B N 1
ATOM 1875 C CA . ASN B 1 30 ? 30.078 38.594 -43.656 1 19.84 30 ASN B CA 1
ATOM 1876 C C . ASN B 1 30 ? 28.609 38.219 -43.875 1 19.84 30 ASN B C 1
ATOM 1878 O O . ASN B 1 30 ? 27.891 37.969 -42.906 1 19.84 30 ASN B O 1
ATOM 1882 N N . SER B 1 31 ? 28.141 38.344 -45.125 1 20.09 31 SER B N 1
ATOM 1883 C CA . SER B 1 31 ? 26.906 38.406 -45.875 1 20.09 31 SER B CA 1
ATOM 1884 C C . SER B 1 31 ? 26.156 37.094 -45.844 1 20.09 31 SER B C 1
ATOM 1886 O O . SER B 1 31 ? 25.078 36.969 -46.438 1 20.09 31 SER B O 1
ATOM 1888 N N . ALA B 1 32 ? 26.859 36 -45.344 1 19.69 32 ALA B N 1
ATOM 1889 C CA . ALA B 1 32 ? 26.328 34.875 -46.125 1 19.69 32 ALA B CA 1
ATOM 1890 C C . ALA B 1 32 ? 24.844 34.656 -45.844 1 19.69 32 ALA B C 1
ATOM 1892 O O . ALA B 1 32 ? 24.406 34.75 -44.688 1 19.69 32 ALA B O 1
ATOM 1893 N N . SER B 1 33 ? 24 34.844 -46.812 1 21.31 33 SER B N 1
ATOM 1894 C CA . SER B 1 33 ? 22.562 34.812 -47.062 1 21.31 33 SER B CA 1
ATOM 1895 C C . SER B 1 33 ? 21.938 33.5 -46.594 1 21.31 33 SER B C 1
ATOM 1897 O O . SER B 1 33 ? 22.25 32.438 -47.125 1 21.31 33 SER B O 1
ATOM 1899 N N . ASP B 1 34 ? 21.859 33.312 -45.281 1 20.41 34 ASP B N 1
ATOM 1900 C CA . ASP B 1 34 ? 21.344 32.094 -44.688 1 20.41 34 ASP B CA 1
ATOM 1901 C C . ASP B 1 34 ? 19.891 31.844 -45.125 1 20.41 34 ASP B C 1
ATOM 1903 O O . ASP B 1 34 ? 19.062 32.75 -45.062 1 20.41 34 ASP B O 1
ATOM 1907 N N . THR B 1 35 ? 19.859 30.984 -46.156 1 21.67 35 THR B N 1
ATOM 1908 C CA . THR B 1 35 ? 18.578 30.453 -46.625 1 21.67 35 THR B CA 1
ATOM 1909 C C . THR B 1 35 ? 17.75 29.922 -45.469 1 21.67 35 THR B C 1
ATOM 1911 O O . THR B 1 35 ? 18.188 29.047 -44.719 1 21.67 35 THR B O 1
ATOM 1914 N N . LYS B 1 36 ? 16.875 30.703 -45 1 20.11 36 LYS B N 1
ATOM 1915 C CA . LYS B 1 36 ? 15.945 30.5 -43.906 1 20.11 36 LYS B CA 1
ATOM 1916 C C . LYS B 1 36 ? 15.016 29.328 -44.156 1 20.11 36 LYS B C 1
ATOM 1918 O O . LYS B 1 36 ? 14.188 29.375 -45.094 1 20.11 36 LYS B O 1
ATOM 1923 N N . ALA B 1 37 ? 15.656 28.078 -44.25 1 20.75 37 ALA B N 1
ATOM 1924 C CA . ALA B 1 37 ? 14.672 27.016 -44.344 1 20.75 37 ALA B CA 1
ATOM 1925 C C . ALA B 1 37 ? 13.641 27.109 -43.219 1 20.75 37 ALA B C 1
ATOM 1927 O O . ALA B 1 37 ? 13.992 27.219 -42.062 1 20.75 37 ALA B O 1
ATOM 1928 N N . ASP B 1 38 ? 12.508 27.812 -43.469 1 21.14 38 ASP B N 1
ATOM 1929 C CA . ASP B 1 38 ? 11.336 28 -42.625 1 21.14 38 ASP B CA 1
ATOM 1930 C C . ASP B 1 38 ? 10.812 26.656 -42.094 1 21.14 38 ASP B C 1
ATOM 1932 O O . ASP B 1 38 ? 10.305 25.844 -42.875 1 21.14 38 ASP B O 1
ATOM 1936 N N . SER B 1 39 ? 11.758 25.75 -41.625 1 21.25 39 SER B N 1
ATOM 1937 C CA . SER B 1 39 ? 11.094 24.531 -41.156 1 21.25 39 SER B CA 1
ATOM 1938 C C . SER B 1 39 ? 10.016 24.828 -40.125 1 21.25 39 SER B C 1
ATOM 1940 O O . SER B 1 39 ? 10.281 25.516 -39.125 1 21.25 39 SER B O 1
ATOM 1942 N N . SER B 1 40 ? 8.75 24.859 -40.594 1 21.55 40 SER B N 1
ATOM 1943 C CA . SER B 1 40 ? 7.516 24.922 -39.844 1 21.55 40 SER B CA 1
ATOM 1944 C C . SER B 1 40 ? 7.5 23.891 -38.719 1 21.55 40 SER B C 1
ATOM 1946 O O . SER B 1 40 ? 7.547 22.688 -38.969 1 21.55 40 SER B O 1
ATOM 1948 N N . SER B 1 41 ? 8.398 24.109 -37.781 1 23.08 41 SER B N 1
ATOM 1949 C CA . SER B 1 41 ? 8.312 23.25 -36.625 1 23.08 41 SER B CA 1
ATOM 1950 C C . SER B 1 41 ? 6.91 23.266 -36.031 1 23.08 41 SER B C 1
ATOM 1952 O O . SER B 1 41 ? 6.406 24.312 -35.625 1 23.08 41 SER B O 1
ATOM 1954 N N . GLN B 1 42 ? 6.039 22.391 -36.625 1 21.67 42 GLN B N 1
ATOM 1955 C CA . GLN B 1 42 ? 4.77 22.125 -35.969 1 21.67 42 GLN B CA 1
ATOM 1956 C C . GLN B 1 42 ? 4.98 21.812 -34.469 1 21.67 42 GLN B C 1
ATOM 1958 O O . GLN B 1 42 ? 5.727 20.891 -34.125 1 21.67 42 GLN B O 1
ATOM 1963 N N . SER B 1 43 ? 5.059 22.875 -33.719 1 24.08 43 SER B N 1
ATOM 1964 C CA . SER B 1 43 ? 5.004 22.75 -32.281 1 24.08 43 SER B CA 1
ATOM 1965 C C . SER B 1 43 ? 3.852 21.859 -31.828 1 24.08 43 SER B C 1
ATOM 1967 O O . SER B 1 43 ? 2.693 22.109 -32.188 1 24.08 43 SER B O 1
ATOM 1969 N N . SER B 1 44 ? 4.129 20.547 -32.031 1 22.98 44 SER B N 1
ATOM 1970 C CA . SER B 1 44 ? 3.166 19.672 -31.375 1 22.98 44 SER B CA 1
ATOM 1971 C C . SER B 1 44 ? 2.955 20.078 -29.922 1 22.98 44 SER B C 1
ATOM 1973 O O . SER B 1 44 ? 3.918 20.219 -29.172 1 22.98 44 SER B O 1
ATOM 1975 N N . ASP B 1 45 ? 2.006 20.938 -29.766 1 22.06 45 ASP B N 1
ATOM 1976 C CA . ASP B 1 45 ? 1.453 21.219 -28.438 1 22.06 45 ASP B CA 1
ATOM 1977 C C . ASP B 1 45 ? 1.246 19.922 -27.656 1 22.06 45 ASP B C 1
ATOM 1979 O O . ASP B 1 45 ? 0.497 19.047 -28.078 1 22.06 45 ASP B O 1
ATOM 1983 N N . SER B 1 46 ? 2.396 19.391 -27.172 1 24.61 46 SER B N 1
ATOM 1984 C CA . SER B 1 46 ? 2.199 18.375 -26.141 1 24.61 46 SER B CA 1
ATOM 1985 C C . SER B 1 46 ? 1.174 18.828 -25.109 1 24.61 46 SER B C 1
ATOM 1987 O O . SER B 1 46 ? 1.349 19.859 -24.469 1 24.61 46 SER B O 1
ATOM 1989 N N . SER B 1 47 ? -0.055 18.531 -25.438 1 23.69 47 SER B N 1
ATOM 1990 C CA . SER B 1 47 ? -1.1 18.625 -24.422 1 23.69 47 SER B CA 1
ATOM 1991 C C . SER B 1 47 ? -0.648 18 -23.109 1 23.69 47 SER B C 1
ATOM 1993 O O . SER B 1 47 ? -0.342 16.797 -23.062 1 23.69 47 SER B O 1
ATOM 1995 N N . SER B 1 48 ? 0.171 18.75 -22.344 1 25.88 48 SER B N 1
ATOM 1996 C CA . SER B 1 48 ? 0.303 18.406 -20.922 1 25.88 48 SER B CA 1
ATOM 1997 C C . SER B 1 48 ? -1.027 17.938 -20.344 1 25.88 48 SER B C 1
ATOM 1999 O O . SER B 1 48 ? -2.033 18.641 -20.438 1 25.88 48 SER B O 1
ATOM 2001 N N . SER B 1 49 ? -1.24 16.641 -20.578 1 25.7 49 SER B N 1
ATOM 2002 C CA . SER B 1 49 ? -2.32 16.094 -19.766 1 25.7 49 SER B CA 1
ATOM 2003 C C . SER B 1 49 ? -2.268 16.625 -18.344 1 25.7 49 SER B C 1
ATOM 2005 O O . SER B 1 49 ? -1.279 16.422 -17.625 1 25.7 49 SER B O 1
ATOM 2007 N N . ASP B 1 50 ? -2.797 17.797 -18.141 1 25.73 50 ASP B N 1
ATOM 2008 C CA . ASP B 1 50 ? -3.156 18.234 -16.797 1 25.73 50 ASP B CA 1
ATOM 2009 C C . ASP B 1 50 ? -3.609 17.047 -15.938 1 25.73 50 ASP B C 1
ATOM 2011 O O . ASP B 1 50 ? -4.57 16.359 -16.281 1 25.73 50 ASP B O 1
ATOM 2015 N N . SER B 1 51 ? -2.605 16.344 -15.43 1 29.91 51 SER B N 1
ATOM 2016 C CA . SER B 1 51 ? -3.014 15.516 -14.305 1 29.91 51 SER B CA 1
ATOM 2017 C C . SER B 1 51 ? -4.129 16.188 -13.5 1 29.91 51 SER B C 1
ATOM 2019 O O . SER B 1 51 ? -3.959 17.297 -13 1 29.91 51 SER B O 1
ATOM 2021 N N . SER B 1 52 ? -5.328 16.047 -14 1 30.44 52 SER B N 1
ATOM 2022 C CA . SER B 1 52 ? -6.496 16.375 -13.195 1 30.44 52 SER B CA 1
ATOM 2023 C C . SER B 1 52 ? -6.234 16.156 -11.711 1 30.44 52 SER B C 1
ATOM 2025 O O . SER B 1 52 ? -5.898 15.039 -11.305 1 30.44 52 SER B O 1
ATOM 2027 N N . SER B 1 53 ? -5.512 17.109 -11.109 1 32.38 53 SER B N 1
ATOM 2028 C CA . SER B 1 53 ? -5.762 17.125 -9.672 1 32.38 53 SER B CA 1
ATOM 2029 C C . SER B 1 53 ? -7.156 16.594 -9.344 1 32.38 53 SER B C 1
ATOM 2031 O O . SER B 1 53 ? -8.156 17.141 -9.82 1 32.38 53 SER B O 1
ATOM 2033 N N . ASP B 1 54 ? -7.211 15.273 -9.328 1 34.25 54 ASP B N 1
ATOM 2034 C CA . ASP B 1 54 ? -8.422 14.75 -8.703 1 34.25 54 ASP B CA 1
ATOM 2035 C C . ASP B 1 54 ? -8.953 15.719 -7.645 1 34.25 54 ASP B C 1
ATOM 2037 O O . ASP B 1 54 ? -8.383 15.836 -6.562 1 34.25 54 ASP B O 1
ATOM 2041 N N . SER B 1 55 ? -9.211 16.922 -8.172 1 37.09 55 SER B N 1
ATOM 2042 C CA . SER B 1 55 ? -10.125 17.641 -7.293 1 37.09 55 SER B CA 1
ATOM 2043 C C . SER B 1 55 ? -11.117 16.703 -6.621 1 37.09 55 SER B C 1
ATOM 2045 O O . SER B 1 55 ? -12.18 16.422 -7.168 1 37.09 55 SER B O 1
ATOM 2047 N N . GLY B 1 56 ? -10.57 15.555 -6.105 1 36.72 56 GLY B N 1
ATOM 2048 C CA . GLY B 1 56 ? -11.492 14.766 -5.305 1 36.72 56 GLY B CA 1
ATOM 2049 C C . GLY B 1 56 ? -12.609 15.594 -4.703 1 36.72 56 GLY B C 1
ATOM 2050 O O . GLY B 1 56 ? -12.523 16.828 -4.648 1 36.72 56 GLY B O 1
ATOM 2051 N N . ALA B 1 57 ? -13.531 14.891 -4.062 1 46.81 57 ALA B N 1
ATOM 2052 C CA . ALA B 1 57 ? -14.773 15.25 -3.381 1 46.81 57 ALA B CA 1
ATOM 2053 C C . ALA B 1 57 ? -14.57 16.453 -2.467 1 46.81 57 ALA B C 1
ATOM 2055 O O . ALA B 1 57 ? -13.438 16.797 -2.129 1 46.81 57 ALA B O 1
ATOM 2056 N N . GLY B 1 58 ? -15.703 16.969 -1.97 1 57.41 58 GLY B N 1
ATOM 2057 C CA . GLY B 1 58 ? -16.641 18 -1.53 1 57.41 58 GLY B CA 1
ATOM 2058 C C . GLY B 1 58 ? -16.266 18.594 -0.19 1 57.41 58 GLY B C 1
ATOM 2059 O O . GLY B 1 58 ? -16.953 19.5 0.3 1 57.41 58 GLY B O 1
ATOM 2060 N N . PHE B 1 59 ? -15.094 18.016 0.397 1 81.5 59 PHE B N 1
ATOM 2061 C CA . PHE B 1 59 ? -14.93 18.672 1.69 1 81.5 59 PHE B CA 1
ATOM 2062 C C . PHE B 1 59 ? -13.727 19.609 1.679 1 81.5 59 PHE B C 1
ATOM 2064 O O . PHE B 1 59 ? -12.836 19.484 0.835 1 81.5 59 PHE B O 1
ATOM 2071 N N . GLU B 1 60 ? -13.766 20.609 2.391 1 88.94 60 GLU B N 1
ATOM 2072 C CA . GLU B 1 60 ? -12.734 21.641 2.436 1 88.94 60 GLU B CA 1
ATOM 2073 C C . GLU B 1 60 ? -11.484 21.141 3.156 1 88.94 60 GLU B C 1
ATOM 2075 O O . GLU B 1 60 ? -11.57 20.625 4.273 1 88.94 60 GLU B O 1
ATOM 2080 N N . GLU B 1 61 ? -10.352 21.219 2.547 1 94.06 61 GLU B N 1
ATOM 2081 C CA . GLU B 1 61 ? -9.047 20.891 3.117 1 94.06 61 GLU B CA 1
ATOM 2082 C C . GLU B 1 61 ? -8.219 22.141 3.365 1 94.06 61 GLU B C 1
ATOM 2084 O O . GLU B 1 61 ? -8.148 23.031 2.506 1 94.06 61 GLU B O 1
ATOM 2089 N N . VAL B 1 62 ? -7.699 22.25 4.523 1 95.44 62 VAL B N 1
ATOM 2090 C CA . VAL B 1 62 ? -6.84 23.375 4.859 1 95.44 62 VAL B CA 1
ATOM 2091 C C . VAL B 1 62 ? -5.371 22.969 4.754 1 95.44 62 VAL B C 1
ATOM 2093 O O . VAL B 1 62 ? -4.949 22 5.383 1 95.44 62 VAL B O 1
ATOM 2096 N N . PRO B 1 63 ? -4.605 23.734 4.027 1 95.94 63 PRO B N 1
ATOM 2097 C CA . PRO B 1 63 ? -3.191 23.359 3.904 1 95.94 63 PRO B CA 1
ATOM 2098 C C . PRO B 1 63 ? -2.416 23.562 5.203 1 95.94 63 PRO B C 1
ATOM 2100 O O . PRO B 1 63 ? -2.686 24.5 5.953 1 95.94 63 PRO B O 1
ATOM 2103 N N . VAL B 1 64 ? -1.508 22.703 5.453 1 96.94 64 VAL B N 1
ATOM 2104 C CA . VAL B 1 64 ? -0.526 22.891 6.512 1 96.94 64 VAL B CA 1
ATOM 2105 C C . VAL B 1 64 ? 0.676 23.672 5.973 1 96.94 64 VAL B C 1
ATOM 2107 O O . VAL B 1 64 ? 1.354 23.203 5.051 1 96.94 64 VAL B O 1
ATOM 2110 N N . GLY B 1 65 ? 0.964 24.75 6.473 1 90.94 65 GLY B N 1
ATOM 2111 C CA . GLY B 1 65 ? 2.027 25.625 6.012 1 90.94 65 GLY B CA 1
ATOM 2112 C C . GLY B 1 65 ? 1.677 27.109 6.125 1 90.94 65 GLY B C 1
ATOM 2113 O O . GLY B 1 65 ? 0.614 27.453 6.637 1 90.94 65 GLY B O 1
ATOM 2114 N N . PRO B 1 66 ? 2.604 27.969 5.84 1 83.06 66 PRO B N 1
ATOM 2115 C CA . PRO B 1 66 ? 2.404 29.391 6.078 1 83.06 66 PRO B CA 1
ATOM 2116 C C . PRO B 1 66 ? 1.259 29.984 5.254 1 83.06 66 PRO B C 1
ATOM 2118 O O . PRO B 1 66 ? 0.465 30.766 5.77 1 83.06 66 PRO B O 1
ATOM 2121 N N . SER B 1 67 ? 1.287 29.953 3.881 1 79.56 67 SER B N 1
ATOM 2122 C CA . SER B 1 67 ? 0.24 30.5 3.021 1 79.56 67 SER B CA 1
ATOM 2123 C C . SER B 1 67 ? 0.197 29.766 1.68 1 79.56 67 SER B C 1
ATOM 2125 O O . SER B 1 67 ? 1.151 29.078 1.307 1 79.56 67 SER B O 1
ATOM 2127 N N . GLY B 1 68 ? -1.058 29.859 1.198 1 80.44 68 GLY B N 1
ATOM 2128 C CA . GLY B 1 68 ? -1.198 29.281 -0.129 1 80.44 68 GLY B CA 1
ATOM 2129 C C . GLY B 1 68 ? -2.062 28.031 -0.149 1 80.44 68 GLY B C 1
ATOM 2130 O O . GLY B 1 68 ? -2.738 27.719 0.835 1 80.44 68 GLY B O 1
ATOM 2131 N N . THR B 1 69 ? -2.078 27.438 -1.314 1 84.12 69 THR B N 1
ATOM 2132 C CA . THR B 1 69 ? -2.863 26.219 -1.505 1 84.12 69 THR B CA 1
ATOM 2133 C C . THR B 1 69 ? -2.086 25 -1.035 1 84.12 69 THR B C 1
ATOM 2135 O O . THR B 1 69 ? -0.874 25.062 -0.825 1 84.12 69 THR B O 1
ATOM 2138 N N . ALA B 1 70 ? -2.807 23.953 -0.852 1 84 70 ALA B N 1
ATOM 2139 C CA . ALA B 1 70 ? -2.178 22.688 -0.495 1 84 70 ALA B CA 1
ATOM 2140 C C . ALA B 1 70 ? -1.108 22.297 -1.514 1 84 70 ALA B C 1
ATOM 2142 O O . ALA B 1 70 ? 0 21.906 -1.142 1 84 70 ALA B O 1
ATOM 2143 N N . GLU B 1 71 ? -1.426 22.453 -2.777 1 86.19 71 GLU B N 1
ATOM 2144 C CA . GLU B 1 71 ? -0.515 22.062 -3.852 1 86.19 71 GLU B CA 1
ATOM 2145 C C . GLU B 1 71 ? 0.765 22.891 -3.812 1 86.19 71 GLU B C 1
ATOM 2147 O O . GLU B 1 71 ? 1.857 22.375 -4.043 1 86.19 71 GLU B O 1
ATOM 2152 N N . GLU B 1 72 ? 0.587 24.109 -3.422 1 85.44 72 GLU B N 1
ATOM 2153 C CA . GLU B 1 72 ? 1.741 25 -3.352 1 85.44 72 GLU B CA 1
ATOM 2154 C C . GLU B 1 72 ? 2.662 24.609 -2.195 1 85.44 72 GLU B C 1
ATOM 2156 O O . GLU B 1 72 ? 3.838 24.984 -2.186 1 85.44 72 GLU B O 1
ATOM 2161 N N . GLN B 1 73 ? 2.08 23.891 -1.353 1 90.69 73 GLN B N 1
ATOM 2162 C CA . GLN B 1 73 ? 2.861 23.547 -0.172 1 90.69 73 GLN B CA 1
ATOM 2163 C C . GLN B 1 73 ? 3.459 22.141 -0.304 1 90.69 73 GLN B C 1
ATOM 2165 O O . GLN B 1 73 ? 4.238 21.719 0.548 1 90.69 73 GLN B O 1
ATOM 2170 N N . ASP B 1 74 ? 3.131 21.438 -1.384 1 96.44 74 ASP B N 1
ATOM 2171 C CA . ASP B 1 74 ? 3.719 20.125 -1.618 1 96.44 74 ASP B CA 1
ATOM 2172 C C . ASP B 1 74 ? 5.238 20.219 -1.72 1 96.44 74 ASP B C 1
ATOM 2174 O O . ASP B 1 74 ? 5.773 21.172 -2.287 1 96.44 74 ASP B O 1
ATOM 2178 N N . GLN B 1 75 ? 5.891 19.219 -1.217 1 97.5 75 GLN B N 1
ATOM 2179 C CA . GLN B 1 75 ? 7.348 19.188 -1.23 1 97.5 75 GLN B CA 1
ATOM 2180 C C . GLN B 1 75 ? 7.859 17.906 -1.873 1 97.5 75 GLN B C 1
ATOM 2182 O O . GLN B 1 75 ? 7.379 16.812 -1.557 1 97.5 75 GLN B O 1
ATOM 2187 N N . ASP B 1 76 ? 8.797 18.062 -2.795 1 98.38 76 ASP B N 1
ATOM 2188 C CA . ASP B 1 76 ? 9.547 16.891 -3.242 1 98.38 76 ASP B CA 1
ATOM 2189 C C . ASP B 1 76 ? 10.633 16.516 -2.236 1 98.38 76 ASP B C 1
ATOM 2191 O O . ASP B 1 76 ? 11.359 17.391 -1.749 1 98.38 76 ASP B O 1
ATOM 2195 N N . ALA B 1 77 ? 10.703 15.305 -1.931 1 98.75 77 ALA B N 1
ATOM 2196 C CA . ALA B 1 77 ? 11.695 14.75 -1.018 1 98.75 77 ALA B CA 1
ATOM 2197 C C . ALA B 1 77 ? 12.117 13.352 -1.455 1 98.75 77 ALA B C 1
ATOM 2199 O O . ALA B 1 77 ? 11.391 12.383 -1.253 1 98.75 77 ALA B O 1
ATOM 2200 N N . GLY B 1 78 ? 13.352 13.25 -1.998 1 98.62 78 GLY B N 1
ATOM 2201 C CA . GLY B 1 78 ? 13.719 11.984 -2.602 1 98.62 78 GLY B CA 1
ATOM 2202 C C . GLY B 1 78 ? 12.75 11.539 -3.684 1 98.62 78 GLY B C 1
ATOM 2203 O O . GLY B 1 78 ? 12.453 12.297 -4.605 1 98.62 78 GLY B O 1
ATOM 2204 N N . PRO B 1 79 ? 12.297 10.289 -3.588 1 98.88 79 PRO B N 1
ATOM 2205 C CA . PRO B 1 79 ? 11.391 9.742 -4.602 1 98.88 79 PRO B CA 1
ATOM 2206 C C . PRO B 1 79 ? 9.938 10.141 -4.363 1 98.88 79 PRO B C 1
ATOM 2208 O O . PRO B 1 79 ? 9.031 9.594 -5.004 1 98.88 79 PRO B O 1
ATOM 2211 N N . LEU B 1 80 ? 9.727 11.086 -3.43 1 98.94 80 LEU B N 1
ATOM 2212 C CA . LEU B 1 80 ? 8.359 11.344 -2.988 1 98.94 80 LEU B CA 1
ATOM 2213 C C . LEU B 1 80 ? 7.969 12.797 -3.266 1 98.94 80 LEU B C 1
ATOM 2215 O O . LEU B 1 80 ? 8.828 13.688 -3.266 1 98.94 80 LEU B O 1
ATOM 2219 N N . THR B 1 81 ? 6.707 13 -3.52 1 98.88 81 THR B N 1
ATOM 2220 C CA . THR B 1 81 ? 6.016 14.266 -3.295 1 98.88 81 THR B CA 1
ATOM 2221 C C . THR B 1 81 ? 5.113 14.18 -2.068 1 98.88 81 THR B C 1
ATOM 2223 O O . THR B 1 81 ? 4.273 13.281 -1.971 1 98.88 81 THR B O 1
ATOM 2226 N N . VAL B 1 82 ? 5.336 15.117 -1.168 1 98.81 82 VAL B N 1
ATOM 2227 C CA . VAL B 1 82 ? 4.648 15.047 0.119 1 98.81 82 VAL B CA 1
ATOM 2228 C C . VAL B 1 82 ? 3.822 16.312 0.334 1 98.81 82 VAL B C 1
ATOM 2230 O O . VAL B 1 82 ? 4.344 17.422 0.229 1 98.81 82 VAL B O 1
ATOM 2233 N N . GLY B 1 83 ? 2.529 16.156 0.538 1 98.25 83 GLY B N 1
ATOM 2234 C CA . GLY B 1 83 ? 1.631 17.219 0.957 1 98.25 83 GLY B CA 1
ATOM 2235 C C . GLY B 1 83 ? 1.031 16.984 2.33 1 98.25 83 GLY B C 1
ATOM 2236 O O . GLY B 1 83 ? 1.015 15.852 2.824 1 98.25 83 GLY B O 1
ATOM 2237 N N . ALA B 1 84 ? 0.558 18.078 2.955 1 98.44 84 ALA B N 1
ATOM 2238 C CA . ALA B 1 84 ? -0.104 17.984 4.254 1 98.44 84 ALA B CA 1
ATOM 2239 C C . ALA B 1 84 ? -1.315 18.922 4.32 1 98.44 84 ALA B C 1
ATOM 2241 O O . ALA B 1 84 ? -1.226 20.094 3.959 1 98.44 84 ALA B O 1
ATOM 2242 N N . VAL B 1 85 ? -2.43 18.375 4.777 1 98.06 85 VAL B N 1
AT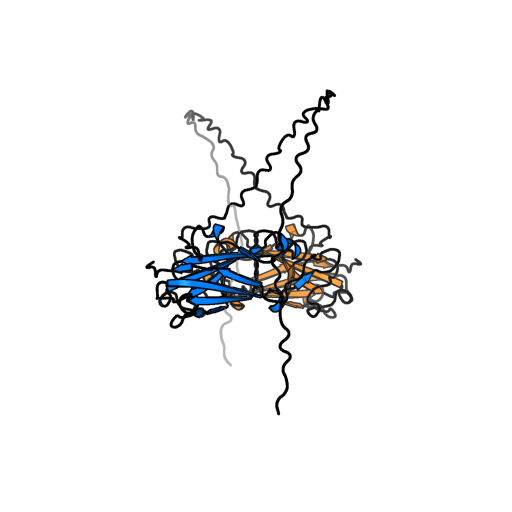OM 2243 C CA . VAL B 1 85 ? -3.666 19.141 4.949 1 98.06 85 VAL B CA 1
ATOM 2244 C C . VAL B 1 85 ? -4.355 18.719 6.246 1 98.06 85 VAL B C 1
ATOM 2246 O O . VAL B 1 85 ? -4.023 17.672 6.824 1 98.06 85 VAL B O 1
ATOM 2249 N N . TYR B 1 86 ? -5.23 19.5 6.75 1 97.38 86 TYR B N 1
ATOM 2250 C CA . TYR B 1 86 ? -6.082 19.125 7.867 1 97.38 86 TYR B CA 1
ATOM 2251 C C . TYR B 1 86 ? -7.504 19.625 7.672 1 97.38 86 TYR B C 1
ATOM 2253 O O . TYR B 1 86 ? -7.734 20.578 6.914 1 97.38 86 TYR B O 1
ATOM 2261 N N . PHE B 1 87 ? -8.469 19.031 8.305 1 97.38 87 PHE B N 1
ATOM 2262 C CA . PHE B 1 87 ? -9.883 19.375 8.266 1 97.38 87 PHE B CA 1
ATOM 2263 C C . PHE B 1 87 ? -10.617 18.75 9.453 1 97.38 87 PHE B C 1
ATOM 2265 O O . PHE B 1 87 ? -9.984 18.344 10.438 1 97.38 87 PHE B O 1
ATOM 2272 N N . GLN B 1 88 ? -11.93 18.703 9.445 1 97.5 88 GLN B N 1
ATOM 2273 C CA . GLN B 1 88 ? -12.703 18.266 10.602 1 97.5 88 GLN B CA 1
ATOM 2274 C C . GLN B 1 88 ? -12.312 16.844 11.016 1 97.5 88 GLN B C 1
ATOM 2276 O O . GLN B 1 88 ? -11.969 16.016 10.18 1 97.5 88 GLN B O 1
ATOM 2281 N N . PRO B 1 89 ? -12.43 16.594 12.312 1 96.94 89 PRO B N 1
ATOM 2282 C CA . PRO B 1 89 ? -12.172 15.227 12.766 1 96.94 89 PRO B CA 1
ATOM 2283 C C . PRO B 1 89 ? -13.07 14.195 12.078 1 96.94 89 PRO B C 1
ATOM 2285 O O . PRO B 1 89 ? -14.18 14.531 11.656 1 96.94 89 PRO B O 1
ATOM 2288 N N . ILE B 1 90 ? -12.578 12.969 12.078 1 97.44 90 ILE B N 1
ATOM 2289 C CA . ILE B 1 90 ? -13.344 11.977 11.336 1 97.44 90 ILE B CA 1
ATOM 2290 C C . ILE B 1 90 ? -13.586 10.742 12.203 1 97.44 90 ILE B C 1
ATOM 2292 O O . ILE B 1 90 ? -12.789 10.445 13.094 1 97.44 90 ILE B O 1
ATOM 2296 N N . ASP B 1 91 ? -14.695 10.047 11.883 1 97.12 91 ASP B N 1
ATOM 2297 C CA . ASP B 1 91 ? -14.883 8.68 12.352 1 97.12 91 ASP B CA 1
ATOM 2298 C C . ASP B 1 91 ? -14.195 7.68 11.422 1 97.12 91 ASP B C 1
ATOM 2300 O O . ASP B 1 91 ? -14.195 7.855 10.203 1 97.12 91 ASP B O 1
ATOM 2304 N N . MET B 1 92 ? -13.609 6.684 12.008 1 97.06 92 MET B N 1
ATOM 2305 C CA . MET B 1 92 ? -12.852 5.703 11.227 1 97.06 92 MET B CA 1
ATOM 2306 C C . MET B 1 92 ? -13.273 4.281 11.586 1 97.06 92 MET B C 1
ATOM 2308 O O . MET B 1 92 ? -13.828 4.047 12.664 1 97.06 92 MET B O 1
ATOM 2312 N N . GLU B 1 93 ? -13.102 3.426 10.703 1 95.38 93 GLU B N 1
ATOM 2313 C CA . GLU B 1 93 ? -13.242 1.983 10.891 1 95.38 93 GLU B CA 1
ATOM 2314 C C . GLU B 1 93 ? -11.953 1.253 10.523 1 95.38 93 GLU B C 1
ATOM 2316 O O . GLU B 1 93 ? -11.336 1.548 9.492 1 95.38 93 GLU B O 1
ATOM 2321 N N . PRO B 1 94 ? -11.539 0.265 11.258 1 90.19 94 PRO B N 1
ATOM 2322 C CA . PRO B 1 94 ? -12.062 -0.109 12.57 1 90.19 94 PRO B CA 1
ATOM 2323 C C . PRO B 1 94 ? -11.898 0.998 13.609 1 90.19 94 PRO B C 1
ATOM 2325 O O . PRO B 1 94 ? -10.969 1.801 13.523 1 90.19 94 PRO B O 1
ATOM 2328 N N . SER B 1 95 ? -12.766 1.069 14.633 1 79.31 95 SER B N 1
ATOM 2329 C CA . SER B 1 95 ? -12.898 2.207 15.539 1 79.31 95 SER B CA 1
ATOM 2330 C C . SER B 1 95 ? -11.852 2.152 16.656 1 79.31 95 SER B C 1
ATOM 2332 O O . SER B 1 95 ? -11.648 3.135 17.375 1 79.31 95 SER B O 1
ATOM 2334 N N . SER B 1 96 ? -11.156 1.317 16.75 1 74.56 96 SER B N 1
ATOM 2335 C CA . SER B 1 96 ? -10.352 1.107 17.938 1 74.56 96 SER B CA 1
ATOM 2336 C C . SER B 1 96 ? -8.984 1.779 17.812 1 74.56 96 SER B C 1
ATOM 2338 O O . SER B 1 96 ? -8.211 1.821 18.766 1 74.56 96 SER B O 1
ATOM 2340 N N . MET B 1 97 ? -8.773 2.408 16.734 1 79.75 97 MET B N 1
ATOM 2341 C CA . MET B 1 97 ? -7.414 2.9 16.547 1 79.75 97 MET B CA 1
ATOM 2342 C C . MET B 1 97 ? -7.398 4.418 16.422 1 79.75 97 MET B C 1
ATOM 2344 O O . MET B 1 97 ? -8.242 4.996 15.727 1 79.75 97 MET B O 1
ATOM 2348 N N . GLY B 1 98 ? -6.523 5.086 17.25 1 88 98 GLY B N 1
ATOM 2349 C CA . GLY B 1 98 ? -6.336 6.527 17.156 1 88 98 GLY B CA 1
ATOM 2350 C C . GLY B 1 98 ? -7.305 7.312 18.016 1 88 98 GLY B C 1
ATOM 2351 O O . GLY B 1 98 ? -8.18 6.734 18.656 1 88 98 GLY B O 1
ATOM 2352 N N . LEU B 1 99 ? -7.168 8.633 18.031 1 95.44 99 LEU B N 1
ATOM 2353 C CA . LEU B 1 99 ? -8.023 9.555 18.766 1 95.44 99 LEU B CA 1
ATOM 2354 C C . LEU B 1 99 ? -9.398 9.656 18.109 1 95.44 99 LEU B C 1
ATOM 2356 O O . LEU B 1 99 ? -9.508 9.812 16.891 1 95.44 99 LEU B O 1
ATOM 2360 N N . LYS B 1 100 ? -10.422 9.5 18.969 1 95.69 100 LYS B N 1
ATOM 2361 C CA . LYS B 1 100 ? -11.789 9.609 18.469 1 95.69 100 LYS B CA 1
ATOM 2362 C C . LYS B 1 100 ? -12.062 11 17.922 1 95.69 100 LYS B C 1
ATOM 2364 O O . LYS B 1 100 ? -11.555 11.992 18.453 1 95.69 100 LYS B O 1
ATOM 2369 N N . ALA B 1 101 ? -12.977 11.039 16.969 1 96.31 101 ALA B N 1
ATOM 2370 C CA . ALA B 1 101 ? -13.344 12.32 16.359 1 96.31 101 ALA B CA 1
ATOM 2371 C C . ALA B 1 101 ? -13.836 13.305 17.422 1 96.31 101 ALA B C 1
ATOM 2373 O O . ALA B 1 101 ? -13.477 14.484 17.406 1 96.31 101 ALA B O 1
ATOM 2374 N N . ALA B 1 102 ? -14.633 12.898 18.359 1 95 102 ALA B N 1
ATOM 2375 C CA . ALA B 1 102 ? -15.266 13.742 19.375 1 95 102 ALA B CA 1
ATOM 2376 C C . ALA B 1 102 ? -14.227 14.375 20.297 1 95 102 ALA B C 1
ATOM 2378 O O . ALA B 1 102 ? -14.492 15.391 20.938 1 95 102 ALA B O 1
ATOM 2379 N N . ASP B 1 103 ? -13.039 13.812 20.359 1 96.19 103 ASP B N 1
ATOM 2380 C CA . ASP B 1 103 ? -12 14.273 21.266 1 96.19 103 ASP B CA 1
ATOM 2381 C C . ASP B 1 103 ? -10.922 15.047 20.516 1 96.19 103 ASP B C 1
ATOM 2383 O O . ASP B 1 103 ? -9.906 15.445 21.109 1 96.19 103 ASP B O 1
ATOM 2387 N N . ALA B 1 104 ? -11.094 15.25 19.234 1 97 104 ALA B N 1
ATOM 2388 C CA . ALA B 1 104 ? -10.047 15.805 18.391 1 97 104 ALA B CA 1
ATOM 2389 C C . ALA B 1 104 ? -10.391 17.219 17.938 1 97 104 ALA B C 1
ATOM 2391 O O . ALA B 1 104 ? -11.562 17.609 17.922 1 97 104 ALA B O 1
ATOM 2392 N N . SER B 1 105 ? -9.367 18 17.578 1 97.38 105 SER B N 1
ATOM 2393 C CA . SER B 1 105 ? -9.539 19.312 16.984 1 97.38 105 SER B CA 1
ATOM 2394 C C . SER B 1 105 ? -9.648 19.234 15.469 1 97.38 105 SER B C 1
ATOM 2396 O O . SER B 1 105 ? -10.383 20 14.852 1 97.38 105 SER B O 1
ATOM 2398 N N . PHE B 1 106 ? -8.891 18.297 14.852 1 97.69 106 PHE B N 1
ATOM 2399 C CA . PHE B 1 106 ? -8.891 18.141 13.398 1 97.69 106 PHE B CA 1
ATOM 2400 C C . PHE B 1 106 ? -8.328 16.766 13.008 1 97.69 106 PHE B C 1
ATOM 2402 O O . PHE B 1 106 ? -7.789 16.047 13.852 1 97.69 106 PHE B O 1
ATOM 2409 N N . HIS B 1 107 ? -8.594 16.359 11.797 1 98 107 HIS B N 1
ATOM 2410 C CA . HIS B 1 107 ? -7.918 15.266 11.109 1 98 107 HIS B CA 1
ATOM 2411 C C . HIS B 1 107 ? -6.758 15.781 10.266 1 98 107 HIS B C 1
ATOM 2413 O O . HIS B 1 107 ? -6.938 16.672 9.438 1 98 107 HIS B O 1
ATOM 2419 N N . LEU B 1 108 ? -5.559 15.266 10.57 1 98.38 108 LEU B N 1
ATOM 2420 C CA . LEU B 1 108 ? -4.332 15.641 9.867 1 98.38 108 LEU B CA 1
ATOM 2421 C C . LEU B 1 108 ? -3.936 14.562 8.867 1 98.38 108 LEU B C 1
ATOM 2423 O O . LEU B 1 108 ? -3.912 13.375 9.195 1 98.38 108 LEU B O 1
ATOM 2427 N N . GLU B 1 109 ? -3.637 15.016 7.617 1 98.56 109 GLU B N 1
ATOM 2428 C CA . GLU B 1 109 ? -3.279 14.055 6.578 1 98.56 109 GLU B CA 1
ATOM 2429 C C . GLU B 1 109 ? -1.927 14.391 5.957 1 98.56 109 GLU B C 1
ATOM 2431 O O . GLU B 1 109 ? -1.604 15.57 5.762 1 98.56 109 GLU B O 1
ATOM 2436 N N . ALA B 1 110 ? -1.169 13.383 5.652 1 98.81 110 ALA B N 1
ATOM 2437 C CA . ALA B 1 110 ? -0.062 13.445 4.703 1 98.81 110 ALA B CA 1
ATOM 2438 C C . ALA B 1 110 ? -0.399 12.703 3.414 1 98.81 110 ALA B C 1
ATOM 2440 O O . ALA B 1 110 ? -0.687 11.508 3.439 1 98.81 110 ALA B O 1
ATOM 2441 N N . ASP B 1 111 ? -0.415 13.406 2.346 1 98.44 111 ASP B N 1
ATOM 2442 C CA . ASP B 1 111 ? -0.558 12.844 1.009 1 98.44 111 ASP B CA 1
ATOM 2443 C C . ASP B 1 111 ? 0.807 12.578 0.376 1 98.44 111 ASP B C 1
ATOM 2445 O O . ASP B 1 111 ? 1.538 13.516 0.051 1 98.44 111 ASP B O 1
ATOM 2449 N N . ILE B 1 112 ? 1.106 11.312 0.166 1 98.88 112 ILE B N 1
ATOM 2450 C CA . ILE B 1 112 ? 2.459 10.953 -0.244 1 98.88 112 ILE B CA 1
ATOM 2451 C C . ILE B 1 112 ? 2.404 10.133 -1.533 1 98.88 112 ILE B C 1
ATOM 2453 O O . ILE B 1 112 ? 1.848 9.031 -1.555 1 98.88 112 ILE B O 1
ATOM 2457 N N . HIS B 1 113 ? 2.992 10.664 -2.535 1 98.81 113 HIS B N 1
ATOM 2458 C CA . HIS B 1 113 ? 2.979 10.094 -3.875 1 98.81 113 HIS B CA 1
ATOM 2459 C C . HIS B 1 113 ? 4.391 9.961 -4.43 1 98.81 113 HIS B C 1
ATOM 2461 O O . HIS B 1 113 ? 5.289 10.711 -4.043 1 98.81 113 HIS B O 1
ATOM 2467 N N . ALA B 1 114 ? 4.516 9.047 -5.371 1 98.88 114 ALA B N 1
ATOM 2468 C CA . ALA B 1 114 ? 5.785 8.922 -6.086 1 98.88 114 ALA B CA 1
ATOM 2469 C C . ALA B 1 114 ? 5.969 10.07 -7.074 1 98.88 114 ALA B C 1
ATOM 2471 O O . ALA B 1 114 ? 5.027 10.453 -7.77 1 98.88 114 ALA B O 1
ATOM 2472 N N . ASN B 1 115 ? 7.16 10.633 -7.047 1 98.81 115 ASN B N 1
ATOM 2473 C CA . ASN B 1 115 ? 7.508 11.586 -8.086 1 98.81 115 ASN B CA 1
ATOM 2474 C C . ASN B 1 115 ? 8.344 10.938 -9.188 1 98.81 115 ASN B C 1
ATOM 2476 O O . ASN B 1 115 ? 8.344 9.711 -9.328 1 98.81 115 ASN B O 1
ATOM 2480 N N . GLN B 1 116 ? 8.977 11.711 -10.047 1 98.69 116 GLN B N 1
ATOM 2481 C CA . GLN B 1 116 ? 9.734 11.156 -11.164 1 98.69 116 GLN B CA 1
ATOM 2482 C C . GLN B 1 116 ? 10.82 10.203 -10.672 1 98.69 116 GLN B C 1
ATOM 2484 O O . GLN B 1 116 ? 11.039 9.148 -11.266 1 98.69 116 GLN B O 1
ATOM 2489 N N . LYS B 1 117 ? 11.508 10.578 -9.633 1 98.69 117 LYS B N 1
ATOM 2490 C CA . LYS B 1 117 ? 12.531 9.703 -9.07 1 98.69 117 LYS B CA 1
ATOM 2491 C C . LYS B 1 117 ? 11.922 8.406 -8.547 1 98.69 117 LYS B C 1
ATOM 2493 O O . LYS B 1 117 ? 12.57 7.355 -8.555 1 98.69 117 LYS B O 1
ATOM 2498 N N . GLY B 1 118 ? 10.68 8.492 -8.102 1 98.75 118 GLY B N 1
ATOM 2499 C CA . GLY B 1 118 ? 9.977 7.316 -7.617 1 98.75 118 GLY B CA 1
ATOM 2500 C C . GLY B 1 118 ? 9.781 6.258 -8.68 1 98.75 118 GLY B C 1
ATOM 2501 O O . GLY B 1 118 ? 9.594 5.078 -8.367 1 98.75 118 GLY B O 1
ATOM 2502 N N . THR B 1 119 ? 9.789 6.648 -9.938 1 98.69 119 THR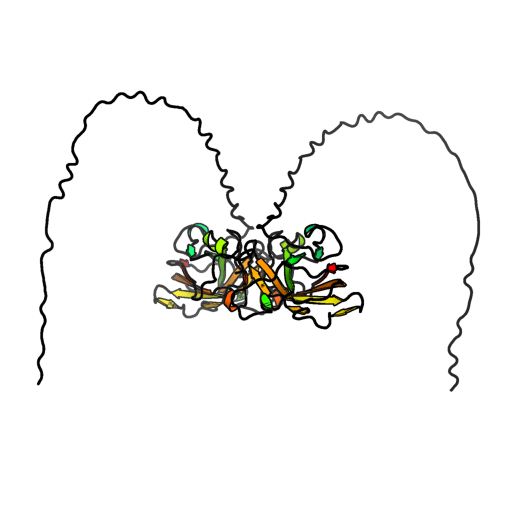 B N 1
ATOM 2503 C CA . THR B 1 119 ? 9.625 5.684 -11.016 1 98.69 119 THR B CA 1
ATOM 2504 C C . THR B 1 119 ? 10.82 4.73 -11.07 1 98.69 119 THR B C 1
ATOM 2506 O O . THR B 1 119 ? 10.703 3.607 -11.562 1 98.69 119 THR B O 1
ATOM 2509 N N . GLU B 1 120 ? 11.961 5.102 -10.547 1 98.62 120 GLU B N 1
ATOM 2510 C CA . GLU B 1 120 ? 13.133 4.234 -10.469 1 98.62 120 GLU B CA 1
ATOM 2511 C C . GLU B 1 120 ? 12.93 3.123 -9.445 1 98.62 120 GLU B C 1
ATOM 2513 O O . GLU B 1 120 ? 13.719 2.176 -9.383 1 98.62 120 GLU B O 1
ATOM 2518 N N . LEU B 1 121 ? 11.898 3.242 -8.68 1 98.69 121 LEU B N 1
ATOM 2519 C CA . LEU B 1 121 ? 11.555 2.225 -7.695 1 98.69 121 LEU B CA 1
ATOM 2520 C C . LEU B 1 121 ? 10.375 1.38 -8.18 1 98.69 121 LEU B C 1
ATOM 2522 O O . LEU B 1 121 ? 9.844 0.568 -7.422 1 98.69 121 LEU B O 1
ATOM 2526 N N . GLY B 1 122 ? 9.906 1.644 -9.367 1 98.62 122 GLY B N 1
ATOM 2527 C CA . GLY B 1 122 ? 8.852 0.831 -9.953 1 98.62 122 GLY B CA 1
ATOM 2528 C C . GLY B 1 122 ? 7.469 1.409 -9.75 1 98.62 122 GLY B C 1
ATOM 2529 O O . GLY B 1 122 ? 6.477 0.828 -10.195 1 98.62 122 GLY B O 1
ATOM 2530 N N . TYR B 1 123 ? 7.359 2.537 -9.047 1 98.69 123 TYR B N 1
ATOM 2531 C CA . TYR B 1 123 ? 6.07 3.205 -8.922 1 98.69 123 TYR B CA 1
ATOM 2532 C C . TYR B 1 123 ? 5.742 4.012 -10.172 1 98.69 123 TYR B C 1
ATOM 2534 O O . TYR B 1 123 ? 6.648 4.5 -10.859 1 98.69 123 TYR B O 1
ATOM 2542 N N . GLY B 1 124 ? 4.43 4.113 -10.398 1 98.06 124 GLY B N 1
ATOM 2543 C CA . G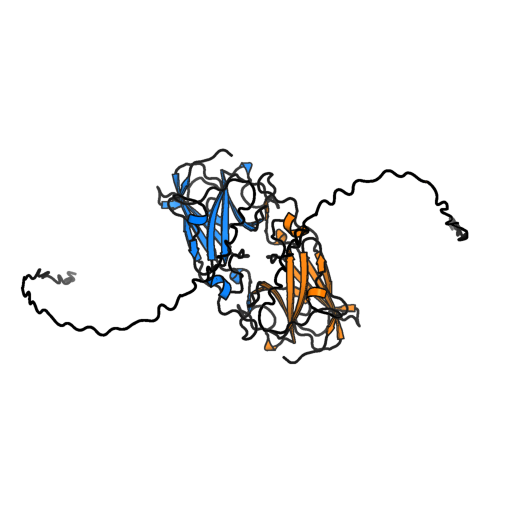LY B 1 124 ? 4.043 5.148 -11.344 1 98.06 124 GLY B CA 1
ATOM 2544 C C . GLY B 1 124 ? 4.133 6.547 -10.758 1 98.06 124 GLY B C 1
ATOM 2545 O O . GLY B 1 124 ? 3.834 6.758 -9.586 1 98.06 124 GLY B O 1
ATOM 2546 N N . LYS B 1 125 ? 4.535 7.449 -11.656 1 98.44 125 LYS B N 1
ATOM 2547 C CA . LYS B 1 125 ? 4.504 8.836 -11.195 1 98.44 125 LYS B CA 1
ATOM 2548 C C . LYS B 1 125 ? 3.102 9.234 -10.75 1 98.44 125 LYS B C 1
ATOM 2550 O O . LYS B 1 125 ? 2.127 9 -11.469 1 98.44 125 LYS B O 1
ATOM 2555 N N . GLY B 1 126 ? 3.018 9.867 -9.531 1 98.19 126 GLY B N 1
ATOM 2556 C CA . GLY B 1 126 ? 1.74 10.328 -9.008 1 98.19 126 GLY B CA 1
ATOM 2557 C C . GLY B 1 126 ? 1.015 9.273 -8.188 1 98.19 126 GLY B C 1
ATOM 2558 O O . GLY B 1 126 ? 0.033 9.578 -7.508 1 98.19 126 GLY B O 1
ATOM 2559 N N . ASP B 1 127 ? 1.53 8.062 -8.227 1 98.44 127 ASP B N 1
ATOM 2560 C CA . ASP B 1 127 ? 0.894 6.988 -7.469 1 98.44 127 ASP B CA 1
ATOM 2561 C C . ASP B 1 127 ? 1.057 7.207 -5.965 1 98.44 127 ASP B C 1
ATOM 2563 O O . ASP B 1 127 ? 2.105 7.664 -5.512 1 98.44 127 ASP B O 1
ATOM 2567 N N . PHE B 1 128 ? -0.001 6.875 -5.227 1 98.81 128 PHE B N 1
ATOM 2568 C CA . PHE B 1 128 ? 0.157 6.719 -3.783 1 98.81 128 PHE B CA 1
ATOM 2569 C C . PHE B 1 128 ? 1.261 5.719 -3.465 1 98.81 128 PHE B C 1
ATOM 2571 O O . PHE B 1 128 ? 1.339 4.652 -4.082 1 98.81 128 PHE B O 1
ATOM 2578 N N . VAL B 1 129 ? 2.15 6.043 -2.547 1 98.94 129 VAL B N 1
ATOM 2579 C CA . VAL B 1 129 ? 3.188 5.109 -2.113 1 98.94 129 VAL B CA 1
ATOM 2580 C C . VAL B 1 129 ? 2.762 4.434 -0.811 1 98.94 129 VAL B C 1
ATOM 2582 O O . VAL B 1 129 ? 2.742 5.066 0.247 1 98.94 129 VAL B O 1
ATOM 2585 N N . PRO B 1 130 ? 2.471 3.17 -0.801 1 98.81 130 PRO B N 1
ATOM 2586 C CA . PRO B 1 130 ? 1.963 2.475 0.384 1 98.81 130 PRO B CA 1
ATOM 2587 C C . PRO B 1 130 ? 3.078 1.97 1.296 1 98.81 130 PRO B C 1
ATOM 2589 O O . PRO B 1 130 ? 4.246 1.952 0.896 1 98.81 130 PRO B O 1
ATOM 2592 N N . ASP B 1 131 ? 2.748 1.606 2.512 1 98.56 131 ASP B N 1
ATOM 2593 C CA . ASP B 1 131 ? 3.512 0.866 3.512 1 98.56 131 ASP B CA 1
ATOM 2594 C C . ASP B 1 131 ? 4.723 1.667 3.982 1 98.56 131 ASP B C 1
ATOM 2596 O O . ASP B 1 131 ? 5.734 1.091 4.395 1 98.56 131 ASP B O 1
ATOM 2600 N N . LEU B 1 132 ? 4.645 2.932 3.803 1 98.88 132 LEU B N 1
ATOM 2601 C CA . LEU B 1 132 ? 5.586 3.793 4.512 1 98.88 132 LEU B CA 1
ATOM 2602 C C . LEU B 1 132 ? 5.305 3.793 6.008 1 98.88 132 LEU B C 1
ATOM 2604 O O . LEU B 1 132 ? 4.172 3.537 6.434 1 98.88 132 LEU B O 1
ATOM 2608 N N . THR B 1 133 ? 6.375 4.004 6.781 1 98.81 133 THR B N 1
ATOM 2609 C CA . THR B 1 133 ? 6.203 4.441 8.164 1 98.81 133 THR B CA 1
ATOM 2610 C C . THR B 1 133 ? 6.359 5.957 8.273 1 98.81 133 THR B C 1
ATOM 2612 O O . THR B 1 133 ? 7.457 6.488 8.094 1 98.81 133 THR B O 1
ATOM 2615 N N . VAL B 1 134 ? 5.277 6.621 8.562 1 98.88 134 VAL B N 1
ATOM 2616 C CA . VAL B 1 134 ? 5.258 8.078 8.57 1 98.88 134 VAL B CA 1
ATOM 2617 C C . VAL B 1 134 ? 5.105 8.594 10 1 98.88 134 VAL B C 1
ATOM 2619 O O . VAL B 1 134 ? 3.988 8.672 10.516 1 98.88 134 VAL B O 1
ATOM 2622 N N . ASN B 1 135 ? 6.211 8.945 10.594 1 98.75 135 ASN B N 1
ATOM 2623 C CA . ASN B 1 135 ? 6.199 9.578 11.906 1 98.75 135 ASN B CA 1
ATOM 2624 C C . ASN B 1 135 ? 6 11.094 11.805 1 98.75 135 ASN B C 1
ATOM 2626 O O . ASN B 1 135 ? 6.555 11.734 10.906 1 98.75 135 ASN B O 1
ATOM 2630 N N . TYR B 1 136 ? 5.211 11.648 12.734 1 98.62 136 TYR B N 1
ATOM 2631 C CA . TYR B 1 136 ? 4.949 13.086 12.703 1 98.62 136 TYR B CA 1
ATOM 2632 C C . TYR B 1 136 ? 5.113 13.703 14.086 1 98.62 136 TYR B C 1
ATOM 2634 O O . TYR B 1 136 ? 4.883 13.039 15.102 1 98.62 136 TYR B O 1
ATOM 2642 N N . THR B 1 137 ? 5.551 14.891 14.125 1 98.44 137 THR B N 1
ATOM 2643 C CA . THR B 1 137 ? 5.629 15.719 15.32 1 98.44 137 THR B CA 1
ATOM 2644 C C . THR B 1 137 ? 5.191 17.156 15.016 1 98.44 137 THR B C 1
ATOM 2646 O O . THR B 1 137 ? 5.66 17.766 14.055 1 98.44 137 THR B O 1
ATOM 2649 N N . ILE B 1 138 ? 4.312 17.672 15.828 1 98.31 138 ILE B N 1
ATOM 2650 C CA . ILE B 1 138 ? 3.949 19.078 15.781 1 98.31 138 ILE B CA 1
ATOM 2651 C C . ILE B 1 138 ? 4.758 19.859 16.812 1 98.31 138 ILE B C 1
ATOM 2653 O O . ILE B 1 138 ? 4.754 19.516 18 1 98.31 138 ILE B O 1
ATOM 2657 N N . ILE B 1 139 ? 5.406 20.844 16.359 1 97.75 139 ILE B N 1
ATOM 2658 C CA . ILE B 1 139 ? 6.293 21.656 17.188 1 97.75 139 ILE B CA 1
ATOM 2659 C C . ILE B 1 139 ? 5.715 23.062 17.344 1 97.75 139 ILE B C 1
ATOM 2661 O O . ILE B 1 139 ? 5.277 23.672 16.359 1 97.75 139 ILE B O 1
ATOM 2665 N N . ASP B 1 140 ? 5.641 23.5 18.547 1 96.94 140 ASP B N 1
ATOM 2666 C CA . ASP B 1 140 ? 5.305 24.906 18.828 1 96.94 140 ASP B CA 1
ATOM 2667 C C . ASP B 1 140 ? 6.488 25.812 18.531 1 96.94 140 ASP B C 1
ATOM 2669 O O . ASP B 1 140 ? 7.508 25.766 19.219 1 96.94 140 ASP B O 1
ATOM 2673 N N . LYS B 1 141 ? 6.305 26.734 17.625 1 95.94 141 LYS B N 1
ATOM 2674 C CA . LYS B 1 141 ? 7.438 27.547 17.203 1 95.94 141 LYS B CA 1
ATOM 2675 C C . LYS B 1 141 ? 7.816 28.562 18.297 1 95.94 141 LYS B C 1
ATOM 2677 O O . LYS B 1 141 ? 8.961 29.016 18.359 1 95.94 141 LYS B O 1
ATOM 2682 N N . SER B 1 142 ? 6.883 28.953 19.094 1 95.62 142 SER B N 1
ATOM 2683 C CA . SER B 1 142 ? 7.188 29.906 20.156 1 95.62 142 SER B CA 1
ATOM 2684 C C . SER B 1 142 ? 8.133 29.297 21.188 1 95.62 142 SER B C 1
ATOM 2686 O O . SER B 1 142 ? 8.914 30 21.812 1 95.62 142 SER B O 1
ATOM 2688 N N . THR B 1 143 ? 8.148 27.984 21.375 1 94.81 143 THR B N 1
ATOM 2689 C CA . THR B 1 143 ? 9 27.312 22.359 1 94.81 143 THR B CA 1
ATOM 2690 C C . THR B 1 143 ? 10.086 26.5 21.656 1 94.81 143 THR B C 1
ATOM 2692 O O . THR B 1 143 ? 11.094 26.141 22.281 1 94.81 143 THR B O 1
ATOM 2695 N N . GLY B 1 144 ? 9.797 26.156 20.391 1 95.25 144 GLY B N 1
ATOM 2696 C CA . GLY B 1 144 ? 10.695 25.266 19.656 1 95.25 144 GLY B CA 1
ATOM 2697 C C . GLY B 1 144 ? 10.594 23.828 20.094 1 95.25 144 GLY B C 1
ATOM 2698 O O . GLY B 1 144 ? 11.461 23.016 19.781 1 95.25 144 GLY B O 1
ATOM 2699 N N . LYS B 1 145 ? 9.555 23.547 20.859 1 95.12 145 LYS B N 1
ATOM 2700 C CA . LYS B 1 145 ? 9.375 22.203 21.406 1 95.12 145 LYS B CA 1
ATOM 2701 C C . LYS B 1 145 ? 8.078 21.578 20.891 1 95.12 145 LYS B C 1
ATOM 2703 O O . LYS B 1 145 ? 7.18 22.281 20.422 1 95.12 145 LYS B O 1
ATOM 2708 N N . GLU B 1 146 ? 8.102 20.266 20.922 1 94.94 146 GLU B N 1
ATOM 2709 C CA . GLU B 1 146 ? 6.844 19.562 20.672 1 94.94 146 GLU B CA 1
ATOM 2710 C C . GLU B 1 146 ? 5.711 20.156 21.516 1 94.94 146 GLU B C 1
ATOM 2712 O O . GLU B 1 146 ? 5.914 20.5 22.688 1 94.94 146 GLU B O 1
ATOM 2717 N N . VAL B 1 147 ? 4.574 20.203 20.906 1 92.94 147 VAL B N 1
ATOM 2718 C CA . VAL B 1 147 ? 3.406 20.766 21.578 1 92.94 147 VAL B CA 1
ATOM 2719 C C . VAL B 1 147 ? 3.189 20.062 22.922 1 92.94 147 VAL B C 1
ATOM 2721 O O . VAL B 1 147 ? 3.225 18.828 22.984 1 92.94 147 VAL B O 1
ATOM 2724 N N . GLU B 1 148 ? 2.996 20.891 23.906 1 82.5 148 GLU B N 1
ATOM 2725 C CA . GLU B 1 148 ? 2.605 20.422 25.234 1 82.5 148 GLU B CA 1
ATOM 2726 C C . GLU B 1 148 ? 1.092 20.5 25.422 1 82.5 148 GLU B C 1
ATOM 2728 O O . GLU B 1 148 ? 0.452 21.453 24.984 1 82.5 148 GLU B O 1
ATOM 2733 N N . GLY B 1 149 ? 0.456 19.5 25.891 1 77.88 149 GLY B N 1
ATOM 2734 C CA . GLY B 1 149 ? -0.958 19.547 26.219 1 77.88 149 GLY B CA 1
ATOM 2735 C C . GLY B 1 149 ? -1.85 19.031 25.109 1 77.88 149 GLY B C 1
ATOM 2736 O O . GLY B 1 149 ? -3.064 18.906 25.281 1 77.88 149 GLY B O 1
ATOM 2737 N N . GLY B 1 150 ? -1.376 18.844 24.016 1 79.38 150 GLY B N 1
ATOM 2738 C CA . GLY B 1 150 ? -2.15 18.203 22.953 1 79.38 150 GLY B CA 1
ATOM 2739 C C . GLY B 1 150 ? -2.162 16.688 23.062 1 79.38 150 GLY B C 1
ATOM 2740 O O . GLY B 1 150 ? -1.537 16.125 23.953 1 79.38 150 GLY B O 1
ATOM 2741 N N . THR B 1 151 ? -3.248 16.156 22.422 1 87.38 151 THR B N 1
ATOM 2742 C CA . THR B 1 151 ? -3.305 14.711 22.266 1 87.38 151 THR B CA 1
ATOM 2743 C C . THR B 1 151 ? -3.023 14.305 20.828 1 87.38 151 THR B C 1
ATOM 2745 O O . THR B 1 151 ? -3.523 14.93 19.891 1 87.38 151 THR B O 1
ATOM 2748 N N . ALA B 1 152 ? -2.109 13.328 20.688 1 89.06 152 ALA B N 1
ATOM 2749 C CA . ALA B 1 152 ? -1.719 12.805 19.375 1 89.06 152 ALA B CA 1
ATOM 2750 C C . ALA B 1 152 ? -1.056 13.883 18.531 1 89.06 152 ALA B C 1
ATOM 2752 O O . ALA B 1 152 ? -1.298 13.969 17.312 1 89.06 152 ALA B O 1
ATOM 2753 N N . THR B 1 153 ? -0.293 14.773 19.203 1 96.94 153 THR B N 1
ATOM 2754 C CA . THR B 1 153 ? 0.444 15.805 18.469 1 96.94 153 THR B CA 1
ATOM 2755 C C . THR B 1 153 ? 1.776 15.258 17.969 1 96.94 153 THR B C 1
ATOM 2757 O O . THR B 1 153 ? 2.553 15.977 17.344 1 96.94 153 THR B O 1
ATOM 2760 N N . SER B 1 154 ? 2.076 14.07 18.297 1 96.88 154 SER B N 1
ATOM 2761 C CA . SER B 1 154 ? 3.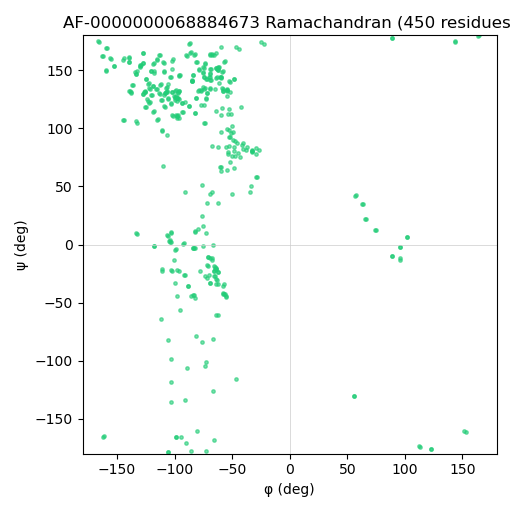123 13.25 17.688 1 96.88 154 SER B CA 1
ATOM 2762 C C . SER B 1 154 ? 2.711 11.781 17.625 1 96.88 154 SER B C 1
ATOM 2764 O O . SER B 1 154 ? 1.786 11.367 18.328 1 96.88 154 SER B O 1
ATOM 2766 N N . GLY B 1 155 ? 3.363 11.031 16.781 1 96.81 155 GLY B N 1
ATOM 2767 C CA . GLY B 1 155 ? 3.066 9.617 16.609 1 96.81 155 GLY B CA 1
ATOM 2768 C C . GLY B 1 155 ? 3.389 9.109 15.211 1 96.81 155 GLY B C 1
ATOM 2769 O O . GLY B 1 155 ? 4.27 9.648 14.539 1 96.81 155 GLY B O 1
ATOM 2770 N N . THR B 1 156 ? 2.816 8.016 14.875 1 97.62 156 THR B N 1
ATOM 2771 C CA . THR B 1 156 ? 2.896 7.426 13.539 1 97.62 156 THR B CA 1
ATOM 2772 C C . THR B 1 156 ? 1.541 7.484 12.836 1 97.62 156 THR B C 1
ATOM 2774 O O . THR B 1 156 ? 0.531 7.043 13.391 1 97.62 156 THR B O 1
ATOM 2777 N N . PHE B 1 157 ? 1.51 8.078 11.656 1 98.19 157 PHE B N 1
ATOM 2778 C CA . PHE B 1 157 ? 0.268 8.133 10.898 1 98.19 157 PHE B CA 1
ATOM 2779 C C . PHE B 1 157 ? -0.212 6.738 10.531 1 98.19 157 PHE B C 1
ATOM 2781 O O . PHE B 1 157 ? 0.598 5.832 10.328 1 98.19 157 PHE B O 1
ATOM 2788 N N . MET B 1 158 ? -1.519 6.633 10.43 1 97.88 158 MET B N 1
ATOM 2789 C CA . MET B 1 158 ? -2.15 5.406 9.945 1 97.88 158 MET B CA 1
ATOM 2790 C C . MET B 1 158 ? -2.438 5.496 8.453 1 97.88 158 MET B C 1
ATOM 2792 O O . MET B 1 158 ? -2.732 6.578 7.938 1 97.88 158 MET B O 1
ATOM 2796 N N . GLN B 1 159 ? -2.336 4.371 7.75 1 98.44 159 GLN B N 1
ATOM 2797 C CA . GLN B 1 159 ? -2.82 4.281 6.375 1 98.44 159 GLN B CA 1
ATOM 2798 C C . GLN B 1 159 ? -4.34 4.145 6.336 1 98.44 159 GLN B C 1
ATOM 2800 O O . GLN B 1 159 ? -4.914 3.326 7.059 1 98.44 159 GLN B O 1
ATOM 2805 N N . MET B 1 160 ? -5.023 4.977 5.449 1 98.44 160 MET B N 1
ATOM 2806 C CA . MET B 1 160 ? -6.48 4.922 5.395 1 98.44 160 MET B CA 1
ATOM 2807 C C . MET B 1 160 ? -6.992 5.391 4.035 1 98.44 160 MET B C 1
ATOM 2809 O O . MET B 1 160 ? -6.25 6 3.264 1 98.44 160 MET B O 1
ATOM 2813 N N . ASN B 1 161 ? -8.18 4.996 3.777 1 98.69 161 ASN B N 1
ATOM 2814 C CA . ASN B 1 161 ? -8.875 5.559 2.625 1 98.69 161 ASN B CA 1
ATOM 2815 C C . ASN B 1 161 ? -9.977 6.527 3.051 1 98.69 161 ASN B C 1
ATOM 2817 O O . ASN B 1 161 ? -10.719 6.25 3.996 1 98.69 161 ASN B O 1
ATOM 2821 N N . ALA B 1 162 ? -10.016 7.602 2.404 1 98.38 162 ALA B N 1
ATOM 2822 C CA . ALA B 1 162 ? -11.203 8.438 2.309 1 98.38 162 ALA B CA 1
ATOM 2823 C C . ALA B 1 162 ? -11.859 8.312 0.933 1 98.38 162 ALA B C 1
ATOM 2825 O O . ALA B 1 162 ? -11.414 7.516 0.101 1 98.38 162 ALA B O 1
ATOM 2826 N N . SER B 1 163 ? -12.898 9.047 0.775 1 97.31 163 SER B N 1
ATOM 2827 C CA . SER B 1 163 ? -13.617 8.977 -0.493 1 97.31 163 SER B CA 1
ATOM 2828 C C . SER B 1 163 ? -12.75 9.469 -1.646 1 97.31 163 SER B C 1
ATOM 2830 O O . SER B 1 163 ? -13 9.133 -2.807 1 97.31 163 SER B O 1
ATOM 2832 N N . ASP B 1 164 ? -11.758 10.227 -1.316 1 95.81 164 ASP B N 1
ATOM 2833 C CA . ASP B 1 164 ? -10.906 10.758 -2.375 1 95.81 164 ASP B CA 1
ATOM 2834 C C . ASP B 1 164 ? -9.594 9.992 -2.457 1 95.81 164 ASP B C 1
ATOM 2836 O O . ASP B 1 164 ? -8.641 10.438 -3.104 1 95.81 164 ASP B O 1
ATOM 2840 N N . GLY B 1 165 ? -9.484 8.852 -1.744 1 97.94 165 GLY B N 1
ATOM 2841 C CA . GLY B 1 165 ? -8.359 7.961 -1.974 1 97.94 165 GLY B CA 1
ATOM 2842 C C . GLY B 1 165 ? -7.543 7.703 -0.724 1 97.94 165 GLY B C 1
ATOM 2843 O O . GLY B 1 165 ? -7.906 8.148 0.367 1 97.94 165 GLY B O 1
ATOM 2844 N N . PRO B 1 166 ? -6.465 6.984 -0.875 1 98.81 166 PRO B N 1
ATOM 2845 C CA . PRO B 1 166 ? -5.594 6.633 0.251 1 98.81 166 PRO B CA 1
ATOM 2846 C C . PRO B 1 166 ? -4.734 7.801 0.719 1 98.81 166 PRO B C 1
ATOM 2848 O O . PRO B 1 166 ? -4.336 8.641 -0.091 1 98.81 166 PRO B O 1
ATOM 2851 N N . HIS B 1 167 ? -4.453 7.848 2.002 1 98.81 167 HIS B N 1
ATOM 2852 C CA . HIS B 1 167 ? -3.533 8.805 2.615 1 98.81 167 HIS B CA 1
ATOM 2853 C C . HIS B 1 167 ? -3.029 8.289 3.963 1 98.81 167 HIS B C 1
ATOM 2855 O O . HIS B 1 167 ? -3.473 7.246 4.441 1 98.81 167 HIS B O 1
ATOM 2861 N N . TYR B 1 168 ? -2.045 8.922 4.508 1 98.81 168 TYR B N 1
ATOM 2862 C CA . TYR B 1 168 ? -1.604 8.75 5.887 1 98.81 168 TYR B CA 1
ATOM 2863 C C . TYR B 1 168 ? -2.203 9.82 6.793 1 98.81 168 TYR B C 1
ATOM 2865 O O . TYR B 1 168 ? -2.203 11 6.449 1 98.81 168 TYR B O 1
ATOM 2873 N N . GLY B 1 169 ? -2.791 9.406 7.949 1 98.56 169 GLY B N 1
ATOM 2874 C CA . GLY B 1 169 ? -3.391 10.477 8.734 1 98.56 169 GLY B CA 1
ATOM 2875 C C . GLY B 1 169 ? -3.738 10.055 10.148 1 98.56 169 GLY B C 1
ATOM 2876 O O . GLY B 1 169 ? -3.521 8.906 10.531 1 98.56 169 GLY B O 1
ATOM 2877 N N . ALA B 1 170 ? -4.18 11.008 10.922 1 98 170 ALA B N 1
ATOM 2878 C CA . ALA B 1 170 ? -4.625 10.836 12.305 1 98 170 ALA B CA 1
ATOM 2879 C C . ALA B 1 170 ? -5.516 12 12.742 1 98 170 ALA B C 1
ATOM 2881 O O . ALA B 1 170 ? -5.379 13.117 12.242 1 98 170 ALA B O 1
ATOM 2882 N N . ASN B 1 171 ? -6.418 11.672 13.641 1 97.94 171 ASN B N 1
ATOM 2883 C CA . ASN B 1 171 ? -7.039 12.742 14.414 1 97.94 171 ASN B CA 1
ATOM 2884 C C . ASN B 1 171 ? -6.074 13.328 15.438 1 97.94 171 ASN B C 1
ATOM 2886 O O . ASN B 1 171 ? -5.328 12.594 16.078 1 97.94 171 ASN B O 1
ATOM 2890 N N . VAL B 1 172 ? -6.148 14.656 15.641 1 98.12 172 VAL B N 1
ATOM 2891 C CA . VAL B 1 172 ? -5.23 15.375 16.516 1 98.12 172 VAL B CA 1
ATOM 2892 C C . VAL B 1 172 ? -6.004 16.375 17.375 1 98.12 172 VAL B C 1
ATOM 2894 O O . VAL B 1 172 ? -6.945 17 16.906 1 98.12 172 VAL B O 1
ATOM 2897 N N . LYS B 1 173 ? -5.68 16.438 18.578 1 97.62 173 LYS B N 1
ATOM 2898 C CA . LYS B 1 173 ? -6.188 17.5 19.438 1 97.62 173 LYS B CA 1
ATOM 2899 C C . LYS B 1 173 ? -5.141 18.594 19.641 1 97.62 173 LYS B C 1
ATOM 2901 O O . LYS B 1 173 ? -4.086 18.344 20.234 1 97.62 173 LYS B O 1
ATOM 2906 N N . LEU B 1 174 ? -5.273 19.719 19.156 1 96.94 174 LEU B N 1
ATOM 2907 C CA . LEU B 1 174 ? -4.473 20.938 19.281 1 96.94 174 LEU B CA 1
ATOM 2908 C C . LEU B 1 174 ? -5.355 22.141 19.578 1 96.94 174 LEU B C 1
ATOM 2910 O O . LEU B 1 174 ? -5.926 22.734 18.641 1 96.94 174 LEU B O 1
ATOM 2914 N N . ASP B 1 175 ? -5.379 22.625 20.75 1 92 175 ASP B N 1
ATOM 2915 C CA . ASP B 1 175 ? -6.418 23.547 21.203 1 92 175 ASP B CA 1
ATOM 2916 C C . ASP B 1 175 ? -5.949 25 21.078 1 92 175 ASP B C 1
ATOM 2918 O O . ASP B 1 175 ? -6.766 25.922 21.031 1 92 175 ASP B O 1
ATOM 2922 N N . LYS B 1 176 ? -4.73 25.219 21.062 1 94.12 176 LYS B N 1
ATOM 2923 C CA . LYS B 1 176 ? -4.223 26.578 21.125 1 94.12 176 LYS B CA 1
ATOM 2924 C C . LYS B 1 176 ? -3.854 27.109 19.75 1 94.12 176 LYS B C 1
ATOM 2926 O O . LYS B 1 176 ? -3.191 26.422 18.969 1 94.12 176 LYS B O 1
ATOM 2931 N N . ALA B 1 177 ? -4.316 28.328 19.484 1 95.8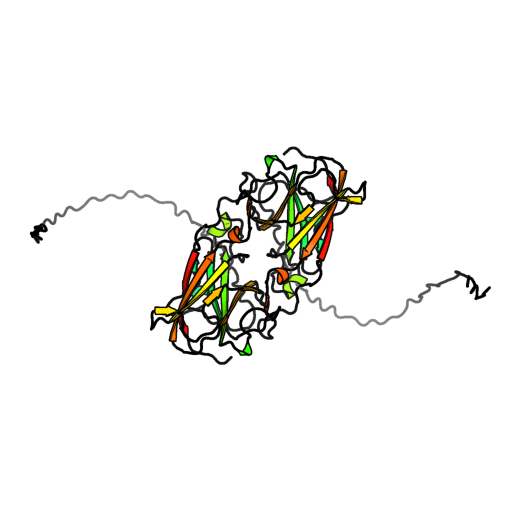1 177 ALA B N 1
ATOM 2932 C CA . ALA B 1 177 ? -3.842 29.016 18.297 1 95.81 177 ALA B CA 1
ATOM 2933 C C . ALA B 1 177 ? -2.346 29.297 18.391 1 95.81 177 ALA B C 1
ATOM 2935 O O . ALA B 1 177 ? -1.804 29.469 19.484 1 95.81 177 ALA B O 1
ATOM 2936 N N . GLY B 1 178 ? -1.7 29.375 17.266 1 95.25 178 GLY B N 1
ATOM 2937 C CA . GLY B 1 178 ? -0.279 29.672 17.234 1 95.25 178 GLY B CA 1
ATOM 2938 C C . GLY B 1 178 ? 0.36 29.328 15.891 1 95.25 178 GLY B C 1
ATOM 2939 O O . GLY B 1 178 ? -0.335 29 14.938 1 95.25 178 GLY B O 1
ATOM 2940 N N . THR B 1 179 ? 1.63 29.594 15.828 1 96.75 179 THR B N 1
ATOM 2941 C CA . THR B 1 179 ? 2.447 29.188 14.695 1 96.75 179 THR B CA 1
ATOM 2942 C C . THR B 1 179 ? 3.195 27.891 15.008 1 96.75 179 THR B C 1
ATOM 2944 O O . THR B 1 179 ? 3.881 27.797 16.031 1 96.75 179 THR B O 1
ATOM 2947 N N . TYR B 1 180 ? 2.996 26.922 14.102 1 97.19 180 TYR B N 1
ATOM 2948 C CA . TYR B 1 180 ? 3.529 25.594 14.367 1 97.19 180 TYR B CA 1
ATOM 2949 C C . TYR B 1 180 ? 4.371 25.094 13.195 1 97.19 180 TYR B C 1
ATOM 2951 O O . TYR B 1 180 ? 4.422 25.75 12.141 1 97.19 180 TYR B O 1
ATOM 2959 N N . GLN B 1 181 ? 5.105 24.078 13.492 1 97.69 181 GLN B N 1
ATOM 2960 C CA . GLN B 1 181 ? 5.785 23.266 12.484 1 97.69 181 GLN B CA 1
ATOM 2961 C C . GLN B 1 181 ? 5.301 21.812 12.531 1 97.69 181 GLN B C 1
ATOM 2963 O O . GLN B 1 181 ? 5.098 21.25 13.609 1 97.69 181 GLN B O 1
ATOM 2968 N N . LEU B 1 182 ? 5.066 21.281 11.336 1 98.31 182 LEU B N 1
ATOM 2969 C CA . LEU B 1 182 ? 4.867 19.844 11.211 1 98.31 182 LEU B CA 1
ATOM 2970 C C . LEU B 1 182 ? 6.117 19.172 10.656 1 98.31 182 LEU B C 1
ATOM 2972 O O . LEU B 1 182 ? 6.566 19.5 9.555 1 98.31 182 LEU B O 1
ATOM 2976 N N . LYS B 1 183 ? 6.684 18.25 11.391 1 98.62 183 LYS B N 1
ATOM 2977 C CA . LYS B 1 183 ? 7.809 17.453 10.922 1 98.62 183 LYS B CA 1
ATOM 2978 C C . LYS B 1 183 ? 7.371 16.016 10.641 1 98.62 183 LYS B C 1
ATOM 2980 O O . LYS B 1 183 ? 6.742 15.375 11.484 1 98.62 183 LYS B O 1
ATOM 2985 N N . LEU B 1 184 ? 7.742 15.594 9.484 1 98.81 184 LEU B N 1
ATOM 2986 C CA . LEU B 1 184 ? 7.543 14.195 9.109 1 98.81 184 LEU B CA 1
ATOM 2987 C C . LEU B 1 184 ? 8.883 13.477 8.977 1 98.81 184 LEU B C 1
ATOM 2989 O O . LEU B 1 184 ? 9.844 14.039 8.445 1 98.81 184 LEU B O 1
ATOM 2993 N N . SER B 1 185 ? 8.953 12.289 9.477 1 98.94 185 SER B N 1
ATOM 2994 C CA . SER B 1 185 ? 10.016 11.312 9.242 1 98.94 185 SER B CA 1
ATOM 2995 C C . SER B 1 185 ? 9.477 10.055 8.57 1 98.94 185 SER B C 1
ATOM 2997 O O . SER B 1 185 ? 8.711 9.305 9.172 1 98.94 185 SER B O 1
ATOM 2999 N N . ILE B 1 186 ? 9.938 9.828 7.324 1 98.94 186 ILE B N 1
ATOM 3000 C CA . ILE B 1 186 ? 9.289 8.836 6.473 1 98.94 186 ILE B CA 1
ATOM 3001 C C . ILE B 1 186 ? 10.25 7.688 6.191 1 98.94 186 ILE B C 1
ATOM 3003 O O . ILE B 1 186 ? 11.219 7.848 5.445 1 98.9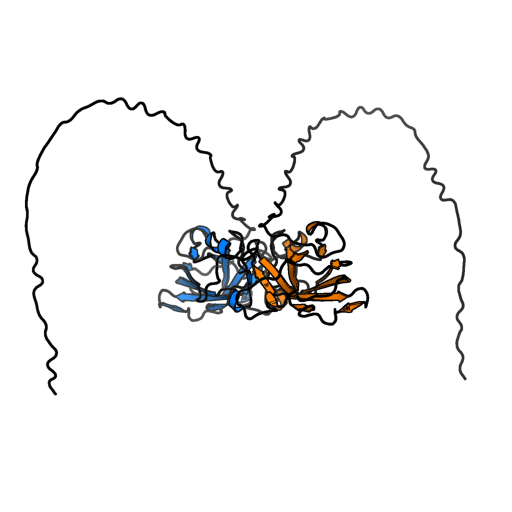4 186 ILE B O 1
ATOM 3007 N N . GLU B 1 187 ? 10 6.57 6.789 1 98.88 187 GLU B N 1
ATOM 3008 C CA . GLU B 1 187 ? 10.766 5.359 6.523 1 98.88 187 GLU B CA 1
ATOM 3009 C C . GLU B 1 187 ? 10.234 4.625 5.297 1 98.88 187 GLU B C 1
ATOM 3011 O O . GLU B 1 187 ? 9.023 4.586 5.066 1 98.88 187 GLU B O 1
ATOM 3016 N N . SER B 1 188 ? 11.148 4.023 4.586 1 98.56 188 SER B N 1
ATOM 3017 C CA . SER B 1 188 ? 10.758 3.305 3.377 1 98.56 188 SER B CA 1
ATOM 3018 C C . SER B 1 188 ? 9.953 2.053 3.717 1 98.56 188 SER B C 1
ATOM 3020 O O . SER B 1 188 ? 9.977 1.583 4.855 1 98.56 188 SER B O 1
ATOM 3022 N N . PRO B 1 189 ? 9.258 1.508 2.693 1 98.06 189 PRO B N 1
ATOM 3023 C CA . PRO B 1 189 ? 8.477 0.293 2.926 1 98.06 189 PRO B CA 1
ATOM 3024 C C . PRO B 1 189 ? 9.344 -0.934 3.18 1 98.06 189 PRO B C 1
ATOM 3026 O O . PRO B 1 189 ? 8.852 -1.966 3.637 1 98.06 189 PRO B O 1
ATOM 3029 N N . ALA B 1 190 ? 10.609 -0.859 2.949 1 96.25 190 ALA B N 1
ATOM 3030 C CA . ALA B 1 190 ? 11.508 -1.993 3.148 1 96.25 190 ALA B CA 1
ATOM 3031 C C . ALA B 1 190 ? 11.453 -2.486 4.59 1 96.25 190 ALA B C 1
ATOM 3033 O O . ALA B 1 190 ? 11.555 -3.688 4.848 1 96.25 190 ALA B O 1
ATOM 3034 N N . SER B 1 191 ? 11.297 -1.614 5.453 1 93.31 191 SER B N 1
ATOM 3035 C CA . SER B 1 191 ? 11.273 -1.97 6.871 1 93.31 191 SER B CA 1
ATOM 3036 C C . SER B 1 191 ? 10.078 -2.857 7.199 1 93.31 191 SER B C 1
ATOM 3038 O O . SER B 1 191 ? 10.07 -3.541 8.227 1 93.31 191 SER B O 1
ATOM 3040 N N . LYS B 1 192 ? 9.125 -2.826 6.352 1 94.56 192 LYS B N 1
ATOM 3041 C CA . LYS B 1 192 ? 7.93 -3.645 6.562 1 94.56 192 LYS B CA 1
ATOM 3042 C C . LYS B 1 192 ? 7.91 -4.844 5.617 1 94.56 192 LYS B C 1
ATOM 3044 O O . LYS B 1 192 ? 6.891 -5.516 5.48 1 94.56 192 LYS B O 1
ATOM 3049 N N . GLY B 1 193 ? 8.961 -4.996 4.953 1 94.75 193 GLY B N 1
ATOM 3050 C CA . GLY B 1 193 ? 9.117 -6.223 4.191 1 94.75 193 GLY B CA 1
ATOM 3051 C C . GLY B 1 193 ? 8.844 -6.047 2.709 1 94.75 193 GLY B C 1
ATOM 3052 O O . GLY B 1 193 ? 8.812 -7.023 1.957 1 94.75 193 GLY B O 1
ATOM 3053 N N . TRP B 1 194 ? 8.625 -4.809 2.248 1 97.69 194 TRP B N 1
ATOM 3054 C CA . TRP B 1 194 ? 8.422 -4.562 0.825 1 97.69 194 TRP B CA 1
ATOM 3055 C C . TRP B 1 194 ? 9.711 -4.793 0.041 1 97.69 194 TRP B C 1
ATOM 3057 O O . TRP B 1 194 ? 10.766 -4.273 0.408 1 97.69 194 TRP B O 1
ATOM 3067 N N . MET B 1 195 ? 9.602 -5.512 -1.101 1 97.88 195 MET B N 1
ATOM 3068 C CA . MET B 1 195 ? 10.805 -5.906 -1.833 1 97.88 195 MET B CA 1
ATOM 3069 C C . MET B 1 195 ? 10.867 -5.203 -3.186 1 97.88 195 MET B C 1
ATOM 3071 O O . MET B 1 195 ? 9.883 -4.621 -3.637 1 97.88 195 MET B O 1
ATOM 3075 N N . LEU B 1 196 ? 12.078 -5.262 -3.699 1 98.31 196 LEU B N 1
ATOM 3076 C CA . LEU B 1 196 ? 12.305 -4.801 -5.062 1 98.31 196 LEU B CA 1
ATOM 3077 C C . LEU B 1 196 ? 12.906 -5.91 -5.922 1 98.31 196 LEU B C 1
ATOM 3079 O O . LEU B 1 196 ? 13.797 -6.633 -5.477 1 98.31 196 LEU B O 1
ATOM 3083 N N . HIS B 1 197 ? 12.328 -6.062 -7.176 1 98.19 197 HIS B N 1
ATOM 3084 C CA . HIS B 1 197 ? 13.102 -6.773 -8.188 1 98.19 197 HIS B CA 1
ATOM 3085 C C . HIS B 1 197 ? 14.438 -6.082 -8.445 1 98.19 197 HIS B C 1
ATOM 3087 O O . HIS B 1 197 ? 14.484 -4.863 -8.633 1 98.19 197 HIS B O 1
ATOM 3093 N N . VAL B 1 198 ? 15.539 -6.922 -8.5 1 97.5 198 VAL B N 1
ATOM 3094 C CA . VAL B 1 198 ? 16.812 -6.316 -8.859 1 97.5 198 VAL B CA 1
ATOM 3095 C C . VAL B 1 198 ? 17.516 -7.168 -9.922 1 97.5 198 VAL B C 1
ATOM 3097 O O . VAL B 1 198 ? 18.703 -7.016 -10.156 1 97.5 198 VAL B O 1
ATOM 3100 N N . ASP B 1 199 ? 16.891 -8.094 -10.461 1 96.44 199 ASP B N 1
ATOM 3101 C CA . ASP B 1 199 ? 17.391 -8.852 -11.594 1 96.44 199 ASP B CA 1
ATOM 3102 C C . ASP B 1 199 ? 17.469 -7.988 -12.852 1 96.44 199 ASP B C 1
ATOM 3104 O O . ASP B 1 199 ? 16.781 -6.961 -12.938 1 96.44 199 ASP B O 1
ATOM 3108 N N . PRO B 1 200 ? 18.203 -8.414 -13.867 1 95.06 200 PRO B N 1
ATOM 3109 C CA . PRO B 1 200 ? 18.422 -7.559 -15.039 1 95.06 200 PRO B CA 1
ATOM 3110 C C . PRO B 1 200 ? 17.156 -7.363 -15.867 1 95.06 200 PRO B C 1
ATOM 3112 O O . PRO B 1 200 ? 16.938 -6.289 -16.438 1 95.06 200 PRO B O 1
ATOM 3115 N N . GLU B 1 201 ? 16.297 -8.297 -15.961 1 95.69 201 GLU B N 1
ATOM 3116 C CA . GLU B 1 201 ? 15.18 -8.273 -16.906 1 95.69 201 GLU B CA 1
ATOM 3117 C C . GLU B 1 201 ? 14.008 -7.48 -16.344 1 95.69 201 GLU B C 1
ATOM 3119 O O . GLU B 1 201 ? 13.391 -6.688 -17.062 1 95.69 201 GLU B O 1
ATOM 3124 N N . THR B 1 202 ? 13.664 -7.672 -15.055 1 97.75 202 THR B N 1
ATOM 3125 C CA . THR B 1 202 ? 12.445 -7.102 -14.492 1 97.75 202 THR B CA 1
ATOM 3126 C C . THR B 1 202 ? 12.766 -6.125 -13.367 1 97.75 202 THR B C 1
ATOM 3128 O O . THR B 1 202 ? 11.867 -5.477 -12.82 1 97.75 202 THR B O 1
ATOM 3131 N N . GLY B 1 203 ? 14.023 -5.977 -13.078 1 97.88 203 GLY B N 1
ATOM 3132 C CA . GLY B 1 203 ? 14.453 -5.211 -11.914 1 97.88 203 GLY B CA 1
ATOM 3133 C C . GLY B 1 203 ? 14.297 -3.713 -12.102 1 97.88 203 GLY B C 1
ATOM 3134 O O . GLY B 1 203 ? 14.203 -3.227 -13.227 1 97.88 203 GLY B O 1
ATOM 3135 N N . VAL B 1 204 ? 14.18 -3.037 -10.977 1 98.5 204 VAL B N 1
ATOM 3136 C CA . VAL B 1 204 ? 14.203 -1.579 -10.922 1 98.5 204 VAL B CA 1
ATOM 3137 C C . VAL B 1 204 ? 15.641 -1.091 -10.766 1 98.5 204 VAL B C 1
ATOM 3139 O O . VAL B 1 204 ? 16.516 -1.836 -10.305 1 98.5 204 VAL B O 1
ATOM 3142 N N . LYS B 1 205 ? 15.859 0.171 -11.062 1 97.44 205 LYS B N 1
ATOM 3143 C CA . LYS B 1 205 ? 17.203 0.741 -10.984 1 97.44 205 LYS B CA 1
ATOM 3144 C C . LYS B 1 205 ? 17.469 1.346 -9.609 1 97.44 205 LYS B C 1
ATOM 3146 O O . LYS B 1 205 ? 18.609 1.435 -9.18 1 97.44 205 LYS B O 1
ATOM 3151 N N . GLY B 1 206 ? 16.453 1.741 -8.977 1 98.06 206 GLY B N 1
ATOM 3152 C CA . GLY B 1 206 ? 16.578 2.387 -7.676 1 98.06 206 GLY B CA 1
ATOM 3153 C C . GLY B 1 206 ? 16.625 1.403 -6.523 1 98.06 206 GLY B C 1
ATOM 3154 O O . GLY B 1 206 ? 16.516 0.192 -6.727 1 98.06 206 GLY B O 1
ATOM 3155 N N . HIS B 1 207 ? 16.875 1.959 -5.34 1 98.12 207 HIS B N 1
ATOM 3156 C CA . HIS B 1 207 ? 16.828 1.255 -4.066 1 98.12 207 HIS B CA 1
ATOM 3157 C C . HIS B 1 207 ? 16.078 2.068 -3.018 1 98.12 207 HIS B C 1
ATOM 3159 O O . HIS B 1 207 ? 16.109 3.301 -3.035 1 98.12 207 HIS B O 1
ATOM 3165 N N . PHE B 1 208 ? 15.438 1.35 -2.139 1 98.31 208 PHE B N 1
ATOM 3166 C CA . PHE B 1 208 ? 14.805 2.066 -1.042 1 98.31 208 PHE B CA 1
ATOM 3167 C C . PHE B 1 208 ? 15.836 2.783 -0.186 1 98.31 208 PHE B C 1
ATOM 3169 O O . PHE B 1 208 ? 16.938 2.277 0.012 1 98.31 208 PHE B O 1
ATOM 3176 N N . TRP B 1 209 ? 15.414 3.963 0.279 1 98.56 209 TRP B N 1
ATOM 3177 C CA . TRP B 1 209 ? 16.281 4.703 1.187 1 98.56 209 TRP B CA 1
ATOM 3178 C C . TRP B 1 209 ? 16.391 4 2.537 1 98.56 209 TRP B C 1
ATOM 3180 O O . TRP B 1 209 ? 15.43 3.375 2.992 1 98.56 209 TRP B O 1
ATOM 3190 N N . THR B 1 210 ? 17.562 4.07 3.236 1 97.25 210 THR B N 1
ATOM 3191 C CA . THR B 1 210 ? 17.812 3.34 4.473 1 97.25 210 THR B CA 1
ATOM 3192 C C . THR B 1 210 ? 17.688 4.262 5.68 1 97.25 210 THR B C 1
ATOM 3194 O O . THR B 1 210 ? 17.562 3.797 6.812 1 97.25 210 THR B O 1
ATOM 3197 N N . GLU B 1 211 ? 17.859 5.574 5.434 1 98.5 211 GLU B N 1
ATOM 3198 C CA . GLU B 1 211 ? 17.562 6.578 6.453 1 98.5 211 GLU B CA 1
ATOM 3199 C C . GLU B 1 211 ? 16.234 7.277 6.176 1 98.5 211 GLU B C 1
ATOM 3201 O O . GLU B 1 211 ? 15.914 7.57 5.023 1 98.5 211 GLU B O 1
ATOM 3206 N N . PRO B 1 212 ? 15.555 7.574 7.156 1 98.81 212 PRO B N 1
ATOM 3207 C CA . PRO B 1 212 ? 14.273 8.227 6.91 1 98.81 212 PRO B CA 1
ATOM 3208 C C . PRO B 1 212 ? 14.414 9.547 6.152 1 98.81 212 PRO B C 1
ATOM 3210 O O . PRO B 1 212 ? 15.375 10.289 6.371 1 98.81 212 PRO B O 1
ATOM 3213 N N . ILE B 1 213 ? 13.484 9.805 5.297 1 98.94 213 ILE B N 1
ATOM 3214 C CA . ILE B 1 213 ? 13.352 11.094 4.625 1 98.94 213 ILE B CA 1
ATOM 3215 C C . ILE B 1 213 ? 12.633 12.078 5.543 1 98.94 213 ILE B C 1
ATOM 3217 O O . ILE B 1 213 ? 11.555 11.789 6.055 1 98.94 213 ILE B O 1
ATOM 3221 N N . GLU B 1 214 ? 13.219 13.211 5.77 1 98.88 214 GLU B N 1
ATOM 3222 C CA . GLU B 1 214 ? 12.648 14.242 6.629 1 98.88 214 GLU B CA 1
ATOM 3223 C C . GLU B 1 214 ? 11.969 15.328 5.805 1 98.88 214 GLU B C 1
ATOM 3225 O O . GLU B 1 214 ? 12.555 15.867 4.863 1 98.88 214 GLU B O 1
ATOM 3230 N N . VAL B 1 215 ? 10.734 15.625 6.086 1 98.69 215 VAL B N 1
ATOM 3231 C CA . VAL B 1 215 ? 9.984 16.703 5.457 1 98.69 215 VAL B CA 1
ATOM 3232 C C . VAL B 1 215 ? 9.398 17.625 6.527 1 98.69 215 VAL B C 1
ATOM 3234 O O . VAL B 1 215 ? 8.766 17.156 7.477 1 98.69 215 VAL B O 1
ATOM 3237 N N . THR B 1 216 ? 9.562 18.922 6.402 1 97.94 216 THR B N 1
ATOM 3238 C CA . THR B 1 216 ? 9.078 19.891 7.383 1 97.94 216 THR B CA 1
ATOM 3239 C C . THR B 1 216 ? 8.156 20.906 6.727 1 97.94 216 THR B C 1
ATOM 3241 O O . THR B 1 216 ? 8.523 21.531 5.723 1 97.94 216 THR B O 1
ATOM 3244 N N . PHE B 1 217 ? 6.969 21.031 7.219 1 97.69 217 PHE B N 1
ATOM 3245 C CA . PHE B 1 217 ? 6.066 22.141 6.91 1 97.69 217 PHE B CA 1
ATOM 3246 C C . PHE B 1 217 ? 6.152 23.219 7.98 1 97.69 217 PHE B C 1
ATOM 3248 O O . PHE B 1 217 ? 5.637 23.047 9.086 1 97.69 217 PHE B O 1
ATOM 3255 N N . ASP B 1 218 ? 6.738 24.312 7.578 1 96.31 218 ASP B N 1
ATOM 3256 C CA . ASP B 1 218 ? 7.07 25.359 8.547 1 96.31 218 ASP B CA 1
ATOM 3257 C C . ASP B 1 218 ? 6.074 26.516 8.484 1 96.31 218 ASP B C 1
ATOM 3259 O O . ASP B 1 218 ? 5.344 26.656 7.496 1 96.31 218 ASP B O 1
ATOM 3263 N N . ASN B 1 219 ? 6.008 27.281 9.602 1 96.31 219 ASN B N 1
ATOM 3264 C CA . ASN B 1 219 ? 5.203 28.484 9.719 1 96.31 219 ASN B CA 1
ATOM 3265 C C . ASN B 1 219 ? 3.729 28.219 9.438 1 96.31 219 ASN B C 1
ATOM 3267 O O . ASN B 1 219 ? 3.09 28.953 8.68 1 96.31 219 ASN B O 1
ATOM 3271 N N . TRP B 1 220 ? 3.312 27.109 9.992 1 96.69 220 TRP B N 1
ATOM 3272 C CA . TRP B 1 220 ? 1.896 26.766 9.961 1 96.69 220 TRP B CA 1
ATOM 3273 C C . TRP B 1 220 ? 1.106 27.625 10.945 1 96.69 220 TRP B C 1
ATOM 3275 O O . TRP B 1 220 ? 1.159 27.406 12.156 1 96.69 220 TRP B O 1
ATOM 3285 N N . ASP B 1 221 ? 0.385 28.609 10.383 1 95.62 221 ASP B N 1
ATOM 3286 C CA . ASP B 1 221 ? -0.487 29.422 11.227 1 95.62 221 ASP B CA 1
ATOM 3287 C C . ASP B 1 221 ? -1.824 28.719 11.461 1 95.62 221 ASP B C 1
ATOM 3289 O O . ASP B 1 221 ? -2.635 28.578 10.547 1 95.62 221 ASP B O 1
ATOM 3293 N N . TYR B 1 222 ? -1.976 28.359 12.727 1 95.5 222 TYR B N 1
ATOM 3294 C CA . TYR B 1 222 ? -3.145 27.562 13.094 1 95.5 222 TYR B CA 1
ATOM 3295 C C . TYR B 1 222 ? -4.051 28.344 14.047 1 95.5 222 TYR B C 1
ATOM 3297 O O . TYR B 1 222 ? -3.574 28.953 15 1 95.5 222 TYR B O 1
ATOM 3305 N N . THR B 1 223 ? -5.305 28.297 13.734 1 95 223 THR B N 1
ATOM 3306 C CA . THR B 1 223 ? -6.375 28.703 14.641 1 95 223 THR B CA 1
ATOM 3307 C C . THR B 1 223 ? -7.426 27.609 14.766 1 95 223 THR B C 1
ATOM 3309 O O . THR B 1 223 ? -7.859 27.047 13.758 1 95 223 THR B O 1
ATOM 3312 N N . PRO B 1 224 ? -7.734 27.297 16.094 1 94.81 224 PRO B N 1
ATOM 3313 C CA . PRO B 1 224 ? -8.789 26.281 16.234 1 94.81 224 PRO B CA 1
ATOM 3314 C C . PRO B 1 224 ? -10.047 26.625 15.445 1 94.81 224 PRO B C 1
ATOM 3316 O O . PRO B 1 224 ? -10.438 27.797 15.367 1 94.81 224 PRO B O 1
ATOM 3319 N N . ARG B 1 225 ? -10.594 25.594 14.867 1 91.88 225 ARG B N 1
ATOM 3320 C CA . ARG B 1 225 ? -11.773 25.766 14.016 1 91.88 225 ARG B CA 1
ATOM 3321 C C . ARG B 1 225 ? -12.969 25.016 14.586 1 91.88 225 ARG B C 1
ATOM 3323 O O . ARG B 1 225 ? -12.812 24 15.266 1 91.88 225 ARG B O 1
ATOM 3330 N N . GLN B 1 226 ? -14.148 25.547 14.336 1 89.5 226 GLN B N 1
ATOM 3331 C CA . GLN B 1 226 ? -15.398 24.812 14.516 1 89.5 226 GLN B CA 1
ATOM 3332 C C . GLN B 1 226 ? -15.914 24.266 13.18 1 89.5 226 GLN B C 1
ATOM 3334 O O . GLN B 1 226 ? -16 25.016 12.203 1 89.5 226 GLN B O 1
ATOM 3339 N N . TRP B 1 227 ? -16.078 23.125 13.211 1 88.12 227 TRP B N 1
ATOM 3340 C CA . TRP B 1 227 ? -16.422 22.5 11.938 1 88.12 227 TRP B CA 1
ATOM 3341 C C . TRP B 1 227 ? -17.938 22.281 11.836 1 88.12 227 TRP B C 1
ATOM 3343 O O . TRP B 1 227 ? -18.609 22.062 12.852 1 88.12 227 TRP B O 1
#

InterPro domains:
  IPR018470 Periplasmic metal-binding protein Tp34-type [PF10634] (59-223)
  IPR038482 Periplasmic metal-binding protein Tp34-type superfamily [G3DSA:2.60.40.2480] (61-227)

Secondary structure (DSSP, 8-state):
--------------------------------------------------------SSS--EESSSSS-HHHH-EEETTEEEEEEEES---EESTTSS--GGG-SEEEEEEEEE-TGGGGGTPPTT-B--S-EEEEEEEETTTTEEPSS-BSSEEEPEEEEETTEEEEEEEEB--S-EEEEEEEEEE-GGGGT-EEE-STTT--S----SSPEEEEEEEEEE-----/--------------------------------------------------------SS---EESSSSS-HHHH-EEETTEEEEEEEES---EESTTSS--GGG-SEEEEEEEEE-TGGGGGTPPTT-B--S-EEEEEEEETTTTEEPSS-BSSEEEPEEEEETTEEEEEEEEB--S-EEEEEEEEEE-GGGGT-EEE-STTT--S----SSPEEEEEEEEEE-----

pLDDT: mean 77.1, std 32.2, range [17.12, 98.94]

Nearest PDB structures (foldseek):
  8t7l-assembly1_B  TM=9.479E-01  e=3.232E-18  Treponema denticola ATCC 35405
  6wed-assembly1_B  TM=8.953E-01  e=1.239E-15  Campylobacter jejuni subsp. jejuni 81-176
  6wee-assembly1_A  TM=9.099E-01  e=3.431E-15  Campylobacter jejuni subsp. jejuni 81-176
  3lzo-assembly1_A  TM=9.063E-01  e=4.029E-15  Campylobacter jejuni subsp. jejuni 81-176
  6wef-assembly6_K  TM=9.035E-01  e=9.003E-15  Campylobacter jejuni subsp. jejuni 81-176